Protein AF-0000000067924254 (afdb_homodimer)

Radius of gyration: 25.21 Å; Cα contacts (8 Å, |Δi|>4): 1194; chains: 2; bounding box: 50×71×76 Å

Secondary structure (DSSP, 8-state):
--------HHHHHHHHHHHHHT-HHHHHHHHTS-HHHHHHHHHHHHHHHTS--EEEETTEEEE-HHHHHHHHHHHHHHHHHHHHHHHTSSS-----EEEEE-HHIIIIIIHHHHHHHHHHH----EEEEE-PSS--HHHHT-SEEEEES---TTS-EEEEE--EEEEEE-HHHHHH--SS-GGGS-EEEE--TGGGTTSPPHHHHHHHTT----GGGG-SEEESSHHHHHHHHHTTS-EEEEEHHHHHHHHHTTS-EES-S--EE-SS-EEEE--HHHHT-HHHHHHHHHHHHHHHHHHT-GGGTS-S-GGG-/--------HHHHHHHHHHHHHT-HHHHHHHHTS-HHHHHHHHHHHHHHHTS--EEEETTEEEE-HHHHHHHHHHHHHHHHHHHHHHHHSSS-----EEEEE-HHIIIIIIHHHHHHHHHHH----EEEEE-PSS--HHHHT-SEEEEES---TTS-EEEEE--EEEEEE-HHHHHH---S-GGGS-EEEE--TGGGTTSPPHHHHHHHTT----GGGG-SEEESSHHHHHHHHHTTS-EEEEEHHHHHHHHHTTS-EES-S--EE-SS-EEEE--HHHHT-HHHHHHHHHHHHHHHHHHT-GGGTS-S-GGG-

Structure (mmCIF, N/CA/C/O backbone):
data_AF-0000000067924254-model_v1
#
loop_
_entity.id
_entity.type
_entity.pdbx_description
1 polymer 'LysR substrate-binding protein'
#
loop_
_atom_site.group_PDB
_atom_site.id
_atom_site.type_symbol
_atom_site.label_atom_id
_atom_site.label_alt_id
_atom_site.label_comp_id
_atom_site.label_asym_id
_atom_site.label_entity_id
_atom_site.label_seq_id
_atom_site.pdbx_PDB_ins_code
_atom_site.Cartn_x
_atom_site.Cartn_y
_atom_site.Cartn_z
_atom_site.occupancy
_atom_site.B_iso_or_equiv
_atom_site.auth_seq_id
_atom_site.auth_comp_id
_atom_site.auth_asym_id
_atom_site.auth_atom_id
_atom_site.pdbx_PDB_model_num
ATOM 1 N N . MET A 1 1 ? 20.973 -33.341 26.307 1 21.18 1 MET A N 1
ATOM 2 C CA . MET A 1 1 ? 21.094 -32.494 25.123 1 21.18 1 MET A CA 1
ATOM 3 C C . MET A 1 1 ? 19.916 -32.707 24.179 1 21.18 1 MET A C 1
ATOM 5 O O . MET A 1 1 ? 19.853 -33.718 23.476 1 21.18 1 MET A O 1
ATOM 9 N N . ILE A 1 2 ? 18.631 -32.748 24.605 1 29.13 2 ILE A N 1
ATOM 10 C CA . ILE A 1 2 ? 17.401 -33.215 23.976 1 29.13 2 ILE A CA 1
ATOM 11 C C . ILE A 1 2 ? 17.303 -32.66 22.557 1 29.13 2 ILE A C 1
ATOM 13 O O . ILE A 1 2 ? 17.444 -31.453 22.345 1 29.13 2 ILE A O 1
ATOM 17 N N . MET A 1 3 ? 17.967 -33.313 21.61 1 28.81 3 MET A N 1
ATOM 18 C CA . MET A 1 3 ? 17.898 -33.032 20.179 1 28.81 3 MET A CA 1
ATOM 19 C C . MET A 1 3 ? 16.532 -32.468 19.8 1 28.81 3 MET A C 1
ATOM 21 O O . MET A 1 3 ? 15.505 -33.102 20.045 1 28.81 3 MET A O 1
ATOM 25 N N . ALA A 1 4 ? 16.124 -31.346 20.069 1 39.03 4 ALA A N 1
ATOM 26 C CA . ALA A 1 4 ? 14.883 -30.671 19.699 1 39.03 4 ALA A CA 1
ATOM 27 C C . ALA A 1 4 ? 14.374 -31.162 18.347 1 39.03 4 ALA A C 1
ATOM 29 O O . ALA A 1 4 ? 15.044 -30.994 17.325 1 39.03 4 ALA A O 1
ATOM 30 N N . THR A 1 5 ? 13.932 -32.348 18.226 1 43.82 5 THR A N 1
ATOM 31 C CA . THR A 1 5 ? 13.384 -32.984 17.033 1 43.82 5 THR A CA 1
ATOM 32 C C . THR A 1 5 ? 12.567 -31.987 16.216 1 43.82 5 THR A C 1
ATOM 34 O O . THR A 1 5 ? 11.7 -31.296 16.756 1 43.82 5 THR A O 1
ATOM 37 N N . LEU A 1 6 ? 13.194 -31.5 15.223 1 51.06 6 LEU A N 1
ATOM 38 C CA . LEU A 1 6 ? 12.6 -30.595 14.245 1 51.06 6 LEU A CA 1
ATOM 39 C C . LEU A 1 6 ? 11.245 -31.115 13.778 1 51.06 6 LEU A C 1
ATOM 41 O O . LEU A 1 6 ? 11.071 -32.319 13.581 1 51.06 6 LEU A O 1
ATOM 45 N N . PRO A 1 7 ? 10.211 -30.428 14.031 1 57.39 7 PRO A N 1
ATOM 46 C CA . PRO A 1 7 ? 8.914 -30.864 13.507 1 57.39 7 PRO A CA 1
ATOM 47 C C . PRO A 1 7 ? 9.009 -31.428 12.091 1 57.39 7 PRO A C 1
ATOM 49 O O . PRO A 1 7 ? 9.879 -31.02 11.317 1 57.39 7 PRO A O 1
ATOM 52 N N . SER A 1 8 ? 8.376 -32.609 11.887 1 63.75 8 SER A N 1
ATOM 53 C CA . SER A 1 8 ? 8.353 -33.219 10.561 1 63.75 8 SER A CA 1
ATOM 54 C C . SER A 1 8 ? 7.843 -32.238 9.511 1 63.75 8 SER A C 1
ATOM 56 O O . SER A 1 8 ? 7.018 -31.372 9.81 1 63.75 8 SER A O 1
ATOM 58 N N . LEU A 1 9 ? 8.431 -32.315 8.361 1 65.12 9 LEU A N 1
ATOM 59 C CA . LEU A 1 9 ? 7.989 -31.495 7.239 1 65.12 9 LEU A CA 1
ATOM 60 C C . LEU A 1 9 ? 6.49 -31.656 7.006 1 65.12 9 LEU A C 1
ATOM 62 O O . LEU A 1 9 ? 5.797 -30.683 6.7 1 65.12 9 LEU A O 1
ATOM 66 N N . ARG A 1 10 ? 6.087 -32.91 7.192 1 72.59 10 ARG A N 1
ATOM 67 C CA . ARG A 1 10 ? 4.664 -33.183 7.018 1 72.59 10 ARG A CA 1
ATOM 68 C C . ARG A 1 10 ? 3.836 -32.474 8.085 1 72.59 10 ARG A C 1
ATOM 70 O O . ARG A 1 10 ? 2.74 -31.985 7.804 1 72.59 10 ARG A O 1
ATOM 77 N N . GLY A 1 11 ? 4.429 -32.475 9.256 1 79.49 11 GLY A N 1
ATOM 78 C CA . GLY A 1 11 ? 3.75 -31.75 10.318 1 79.49 11 GLY A CA 1
ATOM 79 C C . GLY A 1 11 ? 3.688 -30.254 10.075 1 79.49 11 GLY A C 1
ATOM 80 O O . GLY A 1 11 ? 2.648 -29.628 10.289 1 79.49 11 GLY A O 1
ATOM 81 N N . LEU A 1 12 ? 4.764 -29.766 9.54 1 77.03 12 LEU A N 1
ATOM 82 C CA . LEU A 1 12 ? 4.821 -28.337 9.253 1 77.03 12 LEU A CA 1
ATOM 83 C C . LEU A 1 12 ? 3.899 -27.979 8.092 1 77.03 12 LEU A C 1
ATOM 85 O O . LEU A 1 12 ? 3.27 -26.918 8.098 1 77.03 12 LEU A O 1
ATOM 89 N N . GLN A 1 13 ? 3.819 -28.86 7.212 1 77.76 13 GLN A N 1
ATOM 90 C CA . GLN A 1 13 ? 2.902 -28.682 6.091 1 77.76 13 GLN A CA 1
ATOM 91 C C . GLN A 1 13 ? 1.45 -28.697 6.56 1 77.76 13 GLN A C 1
ATOM 93 O O . GLN A 1 13 ? 0.631 -27.907 6.087 1 77.76 13 GLN A O 1
ATOM 98 N N . ALA A 1 14 ? 1.161 -29.611 7.466 1 82.11 14 ALA A N 1
ATOM 99 C CA . ALA A 1 14 ? -0.188 -29.708 8.018 1 82.11 14 ALA A CA 1
ATOM 100 C C . ALA A 1 14 ? -0.568 -28.431 8.762 1 82.11 14 ALA A C 1
ATOM 102 O O . ALA A 1 14 ? -1.684 -27.927 8.613 1 82.11 14 ALA A O 1
ATOM 103 N N . PHE A 1 15 ? 0.357 -27.946 9.481 1 85.1 15 PHE A N 1
ATOM 104 C CA . PHE A 1 15 ? 0.128 -26.696 10.197 1 85.1 15 PHE A CA 1
ATOM 105 C C . PHE A 1 15 ? -0.14 -25.555 9.223 1 85.1 15 PHE A C 1
ATOM 107 O O . PHE A 1 15 ? -1.114 -24.816 9.378 1 85.1 15 PHE A O 1
ATOM 114 N N . GLU A 1 16 ? 0.805 -25.491 8.364 1 80.24 16 GLU A N 1
ATOM 115 C CA . GLU A 1 16 ? 0.705 -24.388 7.413 1 80.24 16 GLU A CA 1
ATOM 116 C C . GLU A 1 16 ? -0.619 -24.43 6.656 1 80.24 16 GLU A C 1
ATOM 118 O O . GLU A 1 16 ? -1.281 -23.403 6.495 1 80.24 16 GLU A O 1
ATOM 123 N N . ALA A 1 17 ? -1.075 -25.566 6.169 1 78.98 17 ALA A N 1
ATOM 124 C CA . ALA A 1 17 ? -2.331 -25.75 5.447 1 78.98 17 ALA A CA 1
ATOM 125 C C . ALA A 1 17 ? -3.527 -25.403 6.33 1 78.98 17 ALA A C 1
ATOM 127 O O . ALA A 1 17 ? -4.45 -24.712 5.893 1 78.98 17 ALA A O 1
ATOM 128 N N . ALA A 1 18 ? -3.45 -25.833 7.563 1 82.87 18 ALA A N 1
ATOM 129 C CA . ALA A 1 18 ? -4.554 -25.598 8.49 1 82.87 18 ALA A CA 1
ATOM 130 C C . ALA A 1 18 ? -4.672 -24.117 8.839 1 82.87 18 ALA A C 1
ATOM 132 O O . ALA A 1 18 ? -5.779 -23.584 8.945 1 82.87 18 ALA A O 1
ATOM 133 N N . ALA A 1 19 ? -3.527 -23.567 9.047 1 80.86 19 ALA A N 1
ATOM 134 C CA . ALA A 1 19 ? -3.505 -22.149 9.4 1 80.86 19 ALA A CA 1
ATOM 135 C C . ALA A 1 19 ? -4.018 -21.289 8.248 1 80.86 19 ALA A C 1
ATOM 137 O O . ALA A 1 19 ? -4.783 -20.346 8.462 1 80.86 19 ALA A O 1
ATOM 138 N N . ARG A 1 20 ? -3.573 -21.675 7.115 1 71.7 20 ARG A N 1
ATOM 139 C CA . ARG A 1 20 ? -3.944 -20.934 5.913 1 71.7 20 ARG A CA 1
ATOM 140 C C . ARG A 1 20 ? -5.427 -21.1 5.604 1 71.7 20 ARG A C 1
ATOM 142 O O . ARG A 1 20 ? -6.106 -20.133 5.251 1 71.7 20 ARG A O 1
ATOM 149 N N . THR A 1 21 ? -5.951 -22.33 5.773 1 70.74 21 THR A N 1
ATOM 150 C CA . THR A 1 21 ? -7.331 -22.642 5.419 1 70.74 21 THR A CA 1
ATOM 151 C C . THR A 1 21 ? -8.269 -22.349 6.587 1 70.74 21 THR A C 1
ATOM 153 O O . THR A 1 21 ? -9.485 -22.264 6.407 1 70.74 21 THR A O 1
ATOM 156 N N . GLY A 1 22 ? -7.63 -22.176 7.762 1 74.73 22 GLY A N 1
ATOM 157 C CA . GLY A 1 22 ? -8.395 -21.937 8.976 1 74.73 22 GLY A CA 1
ATOM 158 C C . GLY A 1 22 ? -9.19 -23.147 9.428 1 74.73 22 GLY A C 1
ATOM 159 O O . GLY A 1 22 ? -10.126 -23.02 10.221 1 74.73 22 GLY A O 1
ATOM 160 N N . SER A 1 23 ? -8.867 -24.276 8.755 1 80.72 23 SER A N 1
ATOM 161 C CA . SER A 1 23 ? -9.648 -25.478 9.026 1 80.72 23 SER A CA 1
ATOM 162 C C . SER A 1 23 ? -8.79 -26.734 8.905 1 80.72 23 SER A C 1
ATOM 164 O O . SER A 1 23 ? -8.01 -26.87 7.96 1 80.72 23 SER A O 1
ATOM 166 N N . PHE A 1 24 ? -8.976 -27.691 9.873 1 84.71 24 PHE A N 1
ATOM 167 C CA . PHE A 1 24 ? -8.271 -28.965 9.812 1 84.71 24 PHE A CA 1
ATOM 168 C C . PHE A 1 24 ? -8.836 -29.844 8.703 1 84.71 24 PHE A C 1
ATOM 170 O O . PHE A 1 24 ? -8.09 -30.557 8.028 1 84.71 24 PHE A O 1
ATOM 177 N N . ALA A 1 25 ? -10.136 -29.659 8.451 1 83.47 25 ALA A N 1
ATOM 178 C CA . ALA A 1 25 ? -10.765 -30.437 7.387 1 83.47 25 ALA A CA 1
ATOM 179 C C . ALA A 1 25 ? -10.292 -29.97 6.013 1 83.47 25 ALA A C 1
ATOM 181 O O . ALA A 1 25 ? -9.984 -30.789 5.144 1 83.47 25 ALA A O 1
ATOM 182 N N . ALA A 1 26 ? -10.206 -28.748 5.882 1 79.6 26 ALA A N 1
ATOM 183 C CA . ALA A 1 26 ? -9.75 -28.187 4.613 1 79.6 26 ALA A CA 1
ATOM 184 C C . ALA A 1 26 ? -8.283 -28.523 4.36 1 79.6 26 ALA A C 1
ATOM 186 O O . ALA A 1 26 ? -7.895 -28.826 3.23 1 79.6 26 ALA A O 1
ATOM 187 N N . ALA A 1 27 ? -7.535 -28.467 5.398 1 82.51 27 ALA A N 1
ATOM 188 C CA . ALA A 1 27 ? -6.13 -28.855 5.299 1 82.51 27 ALA A CA 1
ATOM 189 C C . ALA A 1 27 ? -5.994 -30.327 4.919 1 82.51 27 ALA A C 1
ATOM 191 O O . ALA A 1 27 ? -5.133 -30.689 4.113 1 82.51 27 ALA A O 1
ATOM 192 N N . ALA A 1 28 ? -6.807 -31.156 5.448 1 82.25 28 ALA A N 1
ATOM 193 C CA . ALA A 1 28 ? -6.817 -32.588 5.159 1 82.25 28 ALA A CA 1
ATOM 194 C C . ALA A 1 28 ? -7.092 -32.847 3.68 1 82.25 28 ALA A C 1
ATOM 196 O O . ALA A 1 28 ? -6.411 -33.659 3.048 1 82.25 28 ALA A O 1
ATOM 197 N N . GLU A 1 29 ? -7.988 -32.132 3.22 1 76.3 29 GLU A N 1
ATOM 198 C CA . GLU A 1 29 ? -8.328 -32.242 1.805 1 76.3 29 GLU A CA 1
ATOM 199 C C . GLU A 1 29 ? -7.161 -31.812 0.922 1 76.3 29 GLU A C 1
ATOM 201 O O . GLU A 1 29 ? -6.832 -32.489 -0.055 1 76.3 29 GLU A O 1
ATOM 206 N N . GLU A 1 30 ? -6.552 -30.79 1.348 1 73.45 30 GLU A N 1
ATOM 207 C CA . GLU A 1 30 ? -5.434 -30.255 0.577 1 73.45 30 GLU A CA 1
ATOM 208 C C . GLU A 1 30 ? -4.246 -31.212 0.589 1 73.45 30 GLU A C 1
ATOM 210 O O . GLU A 1 30 ? -3.562 -31.374 -0.423 1 73.45 30 GLU A O 1
ATOM 215 N N . LEU A 1 31 ? -4.054 -31.846 1.658 1 74.41 31 LEU A N 1
ATOM 216 C CA . LEU A 1 31 ? -2.875 -32.685 1.842 1 74.41 31 LEU A CA 1
ATOM 217 C C . LEU A 1 31 ? -3.195 -34.146 1.546 1 74.41 31 LEU A C 1
ATOM 219 O O . LEU A 1 31 ? -2.312 -35.005 1.605 1 74.41 31 LEU A O 1
ATOM 223 N N . SER A 1 32 ? -4.507 -34.338 1.15 1 77.32 32 SER A N 1
ATOM 224 C CA . SER A 1 32 ? -4.974 -35.685 0.838 1 77.32 32 SER A CA 1
ATOM 225 C C . SER A 1 32 ? -4.711 -36.643 1.995 1 77.32 32 SER A C 1
ATOM 227 O O . SER A 1 32 ? -4.193 -37.744 1.791 1 77.32 32 SER A O 1
ATOM 229 N N . ILE A 1 33 ? -4.994 -36.199 3.186 1 79.23 33 ILE A N 1
ATOM 230 C CA . ILE A 1 33 ? -4.945 -37.009 4.399 1 79.23 33 ILE A CA 1
ATOM 231 C C . ILE A 1 33 ? -6.208 -36.776 5.226 1 79.23 33 ILE A C 1
ATOM 233 O O . ILE A 1 33 ? -7.071 -35.983 4.843 1 79.23 33 ILE A O 1
ATOM 237 N N . SER A 1 34 ? -6.414 -37.513 6.215 1 83.49 34 SER A N 1
ATOM 238 C CA . SER A 1 34 ? -7.598 -37.365 7.055 1 83.49 34 SER A CA 1
ATOM 239 C C . SER A 1 34 ? -7.455 -36.185 8.01 1 83.49 34 SER A C 1
ATOM 241 O O . SER A 1 34 ? -6.339 -35.791 8.355 1 83.49 34 SER A O 1
ATOM 243 N N . ALA A 1 35 ? -8.543 -35.7 8.372 1 88.1 35 ALA A N 1
ATOM 244 C CA . ALA A 1 35 ? -8.553 -34.62 9.355 1 88.1 35 ALA A CA 1
ATOM 245 C C . ALA A 1 35 ? -7.905 -35.065 10.663 1 88.1 35 ALA A C 1
ATOM 247 O O . ALA A 1 35 ? -7.259 -34.266 11.346 1 88.1 35 ALA A O 1
ATOM 248 N N . ALA A 1 36 ? -8.098 -36.291 10.957 1 88.24 36 ALA A N 1
ATOM 249 C CA . ALA A 1 36 ? -7.478 -36.856 12.153 1 88.24 36 ALA A CA 1
ATOM 250 C C . ALA A 1 36 ? -5.957 -36.852 12.037 1 88.24 36 ALA A C 1
ATOM 252 O O . ALA A 1 36 ? -5.255 -36.557 13.007 1 88.24 36 ALA A O 1
ATOM 253 N N . ALA A 1 37 ? -5.517 -37.147 10.88 1 83.76 37 ALA A N 1
ATOM 254 C CA . ALA A 1 37 ? -4.079 -37.135 10.623 1 83.76 37 ALA A CA 1
ATOM 255 C C . ALA A 1 37 ? -3.515 -35.721 10.724 1 83.76 37 ALA A C 1
ATOM 257 O O . ALA A 1 37 ? -2.44 -35.513 11.291 1 83.76 37 ALA A O 1
ATOM 258 N N . VAL A 1 38 ? -4.267 -34.778 10.147 1 88.88 38 VAL A N 1
ATOM 259 C CA . VAL A 1 38 ? -3.852 -33.383 10.243 1 88.88 38 VAL A CA 1
ATOM 260 C C . VAL A 1 38 ? -3.751 -32.973 11.711 1 88.88 38 VAL A C 1
ATOM 262 O O . VAL A 1 38 ? -2.764 -32.361 12.124 1 88.88 38 VAL A O 1
ATOM 265 N N . SER A 1 39 ? -4.778 -33.317 12.497 1 89.53 39 SER A N 1
ATOM 266 C CA . SER A 1 39 ? -4.812 -32.977 13.916 1 89.53 39 SER A CA 1
ATOM 267 C C . SER A 1 39 ? -3.633 -33.594 14.661 1 89.53 39 SER A C 1
ATOM 269 O O . SER A 1 39 ? -2.983 -32.925 15.467 1 89.53 39 SER A O 1
ATOM 271 N N . GLN A 1 40 ? -3.364 -34.782 14.317 1 87.34 40 GLN A N 1
ATOM 272 C CA . 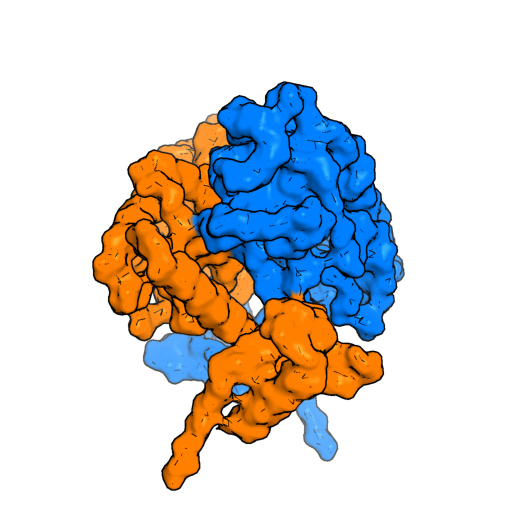GLN A 1 40 ? -2.263 -35.491 14.961 1 87.34 40 GLN A CA 1
ATOM 273 C C . GLN A 1 40 ? -0.919 -34.869 14.595 1 87.34 40 GLN A C 1
ATOM 275 O O . GLN A 1 40 ? -0.047 -34.711 15.452 1 87.34 40 GLN A O 1
ATOM 280 N N . LEU A 1 41 ? -0.778 -34.604 13.31 1 84.35 41 LEU A N 1
ATOM 281 C CA . LEU A 1 41 ? 0.453 -33.983 12.834 1 84.35 41 LEU A CA 1
ATOM 282 C C . LEU A 1 41 ? 0.696 -32.65 13.533 1 84.35 41 LEU A C 1
ATOM 284 O O . LEU A 1 41 ? 1.815 -32.365 13.966 1 84.35 41 LEU A O 1
ATOM 288 N N . ILE A 1 42 ? -0.341 -31.875 13.66 1 87.49 42 ILE A N 1
ATOM 289 C CA . ILE A 1 42 ? -0.236 -30.558 14.28 1 87.49 42 ILE A CA 1
ATOM 290 C C . ILE A 1 42 ? 0.083 -30.712 15.766 1 87.49 42 ILE A C 1
ATOM 292 O O . ILE A 1 42 ? 0.916 -29.982 16.307 1 87.49 42 ILE A O 1
ATOM 296 N N . ARG A 1 43 ? -0.571 -31.651 16.359 1 87.62 43 ARG A N 1
ATOM 297 C CA . ARG A 1 43 ? -0.286 -31.931 17.763 1 87.62 43 ARG A CA 1
ATOM 298 C C . ARG A 1 43 ? 1.18 -32.302 17.96 1 87.62 43 ARG A C 1
ATOM 300 O O . ARG A 1 43 ? 1.814 -31.86 18.92 1 87.62 43 ARG A O 1
ATOM 307 N N . THR A 1 44 ? 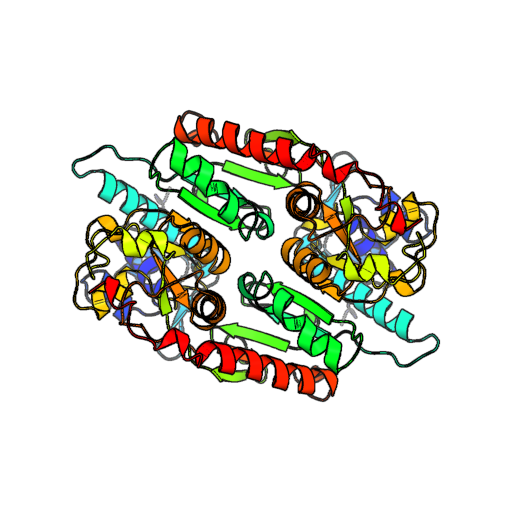1.62 -33.145 17.059 1 81.99 44 THR A N 1
ATOM 308 C CA . THR A 1 44 ? 3.019 -33.553 17.127 1 81.99 44 THR A CA 1
ATOM 309 C C . THR A 1 44 ? 3.941 -32.345 16.993 1 81.99 44 THR A C 1
ATOM 311 O O . THR A 1 44 ? 4.916 -32.216 17.737 1 81.99 44 THR A O 1
ATOM 314 N N . VAL A 1 45 ? 3.647 -31.477 16.045 1 82.37 45 VAL A N 1
ATOM 315 C CA . VAL A 1 45 ? 4.434 -30.265 15.841 1 82.37 45 VAL A CA 1
ATOM 316 C C . VAL A 1 45 ? 4.403 -29.41 17.105 1 82.37 45 VAL A C 1
ATOM 318 O O . VAL A 1 45 ? 5.437 -28.899 17.542 1 82.37 45 VAL A O 1
ATOM 321 N N . GLU A 1 46 ? 3.184 -29.264 17.673 1 86.55 46 GLU A N 1
ATOM 322 C CA . GLU A 1 46 ? 3.016 -28.461 18.881 1 86.55 46 GLU A CA 1
ATOM 323 C C . GLU A 1 46 ? 3.801 -29.051 20.049 1 86.55 46 GLU A C 1
ATOM 325 O O . GLU A 1 46 ? 4.435 -28.319 20.811 1 86.55 46 GLU A O 1
ATOM 330 N N . GLU A 1 47 ? 3.782 -30.36 20.138 1 81.51 47 GLU A N 1
ATOM 331 C CA . GLU A 1 47 ? 4.523 -31.054 21.188 1 81.51 47 GLU A CA 1
ATOM 332 C C . GLU A 1 47 ? 6.028 -30.881 21.008 1 81.51 47 GLU A C 1
ATOM 334 O O . GLU A 1 47 ? 6.746 -30.607 21.972 1 81.51 47 GLU A O 1
ATOM 339 N N . GLN A 1 48 ? 6.422 -31.029 19.784 1 75.43 48 GLN A N 1
ATOM 340 C CA . GLN A 1 48 ? 7.844 -30.907 19.482 1 75.43 48 GLN A CA 1
ATOM 341 C C . GLN A 1 48 ? 8.342 -29.488 19.742 1 75.43 48 GLN A C 1
ATOM 343 O O . GLN A 1 48 ? 9.483 -29.293 20.165 1 75.43 48 GLN A O 1
ATOM 348 N N . MET A 1 49 ? 7.446 -28.575 19.497 1 74.8 49 MET A N 1
ATOM 349 C CA . MET A 1 49 ? 7.822 -27.171 19.641 1 74.8 49 MET A CA 1
ATOM 350 C C . MET A 1 49 ? 7.536 -26.673 21.054 1 74.8 49 MET A C 1
ATOM 352 O O . MET A 1 49 ? 8.004 -25.603 21.446 1 74.8 49 MET A O 1
ATOM 356 N N . GLY A 1 50 ? 6.793 -27.438 21.758 1 77.1 50 GLY A N 1
ATOM 357 C CA . GLY A 1 50 ? 6.43 -27.071 23.118 1 77.1 50 GLY A CA 1
ATOM 358 C C . GLY A 1 50 ? 5.456 -25.909 23.182 1 77.1 50 GLY A C 1
ATOM 359 O O . GLY A 1 50 ? 5.432 -25.166 24.165 1 77.1 50 GLY A O 1
ATOM 360 N N . ARG A 1 51 ? 4.845 -25.609 22.073 1 81.36 51 ARG A N 1
ATOM 361 C CA . ARG A 1 51 ? 3.901 -24.498 22.007 1 81.36 51 ARG A CA 1
ATOM 362 C C . ARG A 1 51 ? 2.654 -24.885 21.219 1 81.36 51 ARG A C 1
ATOM 364 O 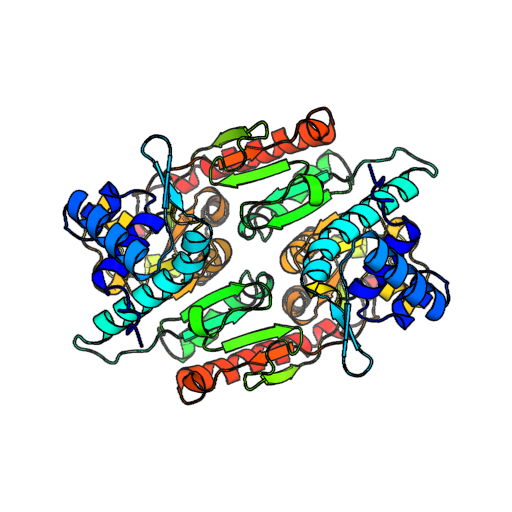O . ARG A 1 51 ? 2.738 -25.628 20.239 1 81.36 51 ARG A O 1
ATOM 371 N N . LYS A 1 52 ? 1.587 -24.393 21.706 1 86.95 52 LYS A N 1
ATOM 372 C CA . LYS A 1 52 ? 0.361 -24.521 20.922 1 86.95 52 LYS A CA 1
ATOM 373 C C . LYS A 1 52 ? 0.339 -23.521 19.77 1 86.95 52 LYS A C 1
ATOM 375 O O . LYS A 1 52 ? 0.753 -22.371 19.93 1 86.95 52 LYS A O 1
ATOM 380 N N . LEU A 1 53 ? -0.038 -24.069 18.683 1 85.94 53 LEU A N 1
ATOM 381 C CA . LEU A 1 53 ? -0.07 -23.22 17.498 1 85.94 53 LEU A CA 1
ATOM 382 C C . LEU A 1 53 ? -1.499 -22.803 17.166 1 85.94 53 LEU A C 1
ATOM 384 O O . LEU A 1 53 ? -1.713 -21.836 16.431 1 85.94 53 LEU A O 1
ATOM 388 N N . PHE A 1 54 ? -2.473 -23.565 17.697 1 87.54 54 PHE A N 1
ATOM 389 C CA . PHE A 1 54 ? -3.884 -23.271 17.471 1 87.54 54 PHE A CA 1
ATOM 390 C C . PHE A 1 54 ? -4.646 -23.23 18.79 1 87.54 54 PHE A C 1
ATOM 392 O O . PHE A 1 54 ? -4.295 -23.935 19.738 1 87.54 54 PHE A O 1
ATOM 399 N N . HIS A 1 55 ? -5.565 -22.251 18.796 1 81.18 55 HIS A N 1
ATOM 400 C CA . HIS A 1 55 ? -6.652 -22.325 19.767 1 81.18 55 HIS A CA 1
ATOM 401 C C . HIS A 1 55 ? -7.889 -22.979 19.16 1 81.18 55 HIS A C 1
ATOM 403 O O . HIS A 1 55 ? -8.212 -22.744 17.994 1 81.18 55 HIS A O 1
ATOM 409 N N . ARG A 1 56 ? -8.309 -24.028 19.794 1 70.09 56 ARG A N 1
ATOM 410 C CA . ARG A 1 56 ? -9.566 -24.627 19.359 1 70.09 56 ARG A CA 1
ATOM 411 C C . ARG A 1 56 ? -10.756 -23.956 20.039 1 70.09 56 ARG A C 1
ATOM 413 O O . ARG A 1 56 ? -10.925 -24.065 21.255 1 70.09 56 ARG A O 1
ATOM 420 N N . ILE A 1 57 ? -11.286 -23.015 19.431 1 62.01 57 ILE A N 1
ATOM 421 C CA . ILE A 1 57 ? -12.464 -22.35 19.977 1 62.01 57 ILE A CA 1
ATOM 422 C C . ILE A 1 57 ? -13.693 -22.715 19.147 1 62.01 57 ILE A C 1
ATOM 424 O O . ILE A 1 57 ? -13.77 -22.386 17.961 1 62.01 57 ILE A O 1
ATOM 428 N N . ASN A 1 58 ? -14.83 -23.12 19.687 1 57.19 58 ASN A N 1
ATOM 429 C CA . ASN A 1 58 ? -16.132 -23.446 19.115 1 57.19 58 ASN A CA 1
ATOM 430 C C . ASN A 1 58 ? -15.994 -24.094 17.741 1 57.19 58 ASN A C 1
ATOM 432 O O . ASN A 1 58 ? -16.614 -23.647 16.774 1 57.19 58 ASN A O 1
ATOM 436 N N . ARG A 1 59 ? -15.123 -24.976 17.426 1 60.11 59 ARG A N 1
ATOM 437 C CA . ARG A 1 59 ? -14.97 -25.801 16.232 1 60.11 59 ARG A CA 1
ATOM 438 C C . ARG A 1 59 ? -14.113 -25.097 15.186 1 60.11 59 ARG A C 1
ATOM 440 O O . ARG A 1 59 ? -14.051 -25.529 14.033 1 60.11 59 ARG A O 1
ATOM 447 N N . ARG A 1 60 ? -13.66 -23.916 15.569 1 64.19 60 ARG A N 1
ATOM 448 C CA . ARG A 1 60 ? -12.765 -23.224 14.647 1 64.19 60 ARG A CA 1
ATOM 449 C C . ARG A 1 60 ? -11.324 -23.273 15.142 1 64.19 60 ARG A C 1
ATOM 451 O O . ARG A 1 60 ? -11.078 -23.413 16.342 1 64.19 60 ARG A O 1
ATOM 458 N N . VAL A 1 61 ? -10.377 -23.311 14.19 1 73.11 61 VAL A N 1
ATOM 459 C CA . VAL A 1 61 ? -8.946 -23.32 14.474 1 73.11 61 VAL A CA 1
ATOM 460 C C . VAL A 1 61 ? -8.375 -21.915 14.299 1 73.11 61 VAL A C 1
ATOM 462 O O . VAL A 1 61 ? -8.46 -21.334 13.215 1 73.11 61 VAL A O 1
ATOM 465 N N . VAL A 1 62 ? -8.109 -21.359 15.509 1 78.21 62 VAL A N 1
ATOM 466 C CA . VAL A 1 62 ? -7.544 -20.014 15.504 1 78.21 62 VAL A CA 1
ATOM 467 C C . VAL A 1 62 ? -6.071 -20.069 15.903 1 78.21 62 VAL A C 1
ATOM 469 O O . VAL A 1 62 ? -5.696 -20.812 16.813 1 78.21 62 VAL A O 1
ATOM 472 N N . LEU A 1 63 ? -5.323 -19.318 15.17 1 78.42 63 LEU A N 1
ATOM 473 C CA . LEU A 1 63 ? -3.886 -19.331 15.418 1 78.42 63 LEU A CA 1
ATOM 474 C C . LEU A 1 63 ? -3.56 -18.688 16.762 1 78.42 63 LEU A C 1
ATOM 476 O O . LEU A 1 63 ? -4.183 -17.695 17.147 1 78.42 63 LEU A O 1
ATOM 480 N N . THR A 1 64 ? -2.615 -19.352 17.494 1 77.06 64 THR A N 1
ATOM 481 C CA . THR A 1 64 ? -1.988 -18.709 18.643 1 77.06 64 THR A CA 1
ATOM 482 C C . THR A 1 64 ? -0.984 -17.653 18.19 1 77.06 64 THR A C 1
ATOM 484 O O . THR A 1 64 ? -0.75 -17.485 16.991 1 77.06 64 THR A O 1
ATOM 487 N N . GLU A 1 65 ? -0.44 -16.976 19.121 1 65.39 65 GLU A N 1
ATOM 488 C CA . GLU A 1 65 ? 0.619 -16.019 18.816 1 65.39 65 GLU A CA 1
ATOM 489 C C . GLU A 1 65 ? 1.787 -16.695 18.104 1 65.39 65 GLU A C 1
ATOM 491 O O . GLU A 1 65 ? 2.316 -16.164 17.126 1 65.39 65 GLU A O 1
ATOM 496 N N . ALA A 1 66 ? 2.052 -17.818 18.641 1 70.08 66 ALA A N 1
ATOM 497 C CA . ALA A 1 66 ? 3.125 -18.598 18.03 1 70.08 66 ALA A CA 1
ATOM 498 C C . ALA A 1 66 ? 2.756 -19.021 16.611 1 70.08 66 ALA A C 1
ATOM 500 O O . ALA A 1 66 ? 3.603 -19.013 15.715 1 70.08 66 ALA A O 1
ATOM 501 N N . GLY A 1 67 ? 1.495 -19.382 16.432 1 75.8 67 GLY A N 1
ATOM 502 C CA . GLY A 1 67 ? 1.022 -19.743 15.106 1 75.8 67 GLY A CA 1
ATOM 503 C C . GLY A 1 67 ? 1.071 -18.591 14.12 1 75.8 67 GLY A C 1
ATOM 504 O O . GLY A 1 67 ? 1.489 -18.765 12.974 1 75.8 67 GLY A O 1
ATOM 505 N N . VAL A 1 68 ? 0.761 -17.477 14.606 1 66.76 68 VAL A N 1
ATOM 506 C CA . VAL A 1 68 ? 0.747 -16.273 13.781 1 66.76 68 VAL A CA 1
ATOM 507 C C . VAL A 1 68 ? 2.17 -15.928 13.346 1 66.76 68 VAL A C 1
ATOM 509 O O . VAL A 1 68 ? 2.394 -15.509 12.208 1 66.76 68 VAL A O 1
ATOM 512 N N . GLU A 1 69 ? 3.063 -16.212 14.165 1 62.83 69 GLU A N 1
ATOM 513 C CA . GLU A 1 69 ? 4.464 -15.923 13.876 1 62.83 69 GLU A CA 1
ATOM 514 C C . GLU A 1 69 ? 5.046 -16.94 12.898 1 62.83 69 GLU A C 1
ATOM 516 O O . GLU A 1 69 ? 5.848 -16.587 12.031 1 62.83 69 GLU A O 1
ATOM 521 N N . MET A 1 70 ? 4.595 -18.121 13.046 1 68.59 70 MET A N 1
ATOM 522 C CA . MET A 1 70 ? 5.186 -19.23 12.302 1 68.59 70 MET A CA 1
ATOM 523 C C . MET A 1 70 ? 4.614 -19.303 10.89 1 68.59 70 MET A C 1
ATOM 525 O O . MET A 1 70 ? 5.318 -19.673 9.949 1 68.59 70 MET A O 1
ATOM 529 N N . LEU A 1 71 ? 3.376 -18.922 10.809 1 73.59 71 LEU A N 1
ATOM 530 C CA . LEU A 1 71 ? 2.649 -19.206 9.576 1 73.59 71 LEU A CA 1
ATOM 531 C C . LEU A 1 71 ? 3.293 -18.497 8.389 1 73.59 71 LEU A C 1
ATOM 533 O O . LEU A 1 71 ? 3.6 -19.129 7.376 1 73.59 71 LEU A O 1
ATOM 537 N N . PRO A 1 72 ? 3.609 -17.301 8.506 1 59.07 72 PRO A N 1
ATOM 538 C CA . PRO A 1 72 ? 4.186 -16.651 7.327 1 59.07 72 PRO A CA 1
ATOM 539 C C . PRO A 1 72 ? 5.53 -17.252 6.921 1 59.07 72 PRO A C 1
ATOM 541 O O . PRO A 1 72 ? 5.805 -17.411 5.729 1 59.07 72 PRO A O 1
ATOM 544 N N . ARG A 1 73 ? 6.218 -17.636 7.847 1 59.2 73 ARG A N 1
ATOM 545 C CA . ARG A 1 73 ? 7.536 -18.206 7.587 1 59.2 73 ARG A CA 1
ATOM 546 C C . ARG A 1 73 ? 7.419 -19.587 6.952 1 59.2 73 ARG A C 1
ATOM 548 O O . ARG A 1 73 ? 8.147 -19.907 6.009 1 59.2 73 ARG A O 1
ATOM 555 N N . LEU A 1 74 ? 6.538 -20.311 7.463 1 65.74 74 LEU A N 1
ATOM 556 C CA . LEU A 1 74 ? 6.351 -21.659 6.937 1 65.74 74 LEU A CA 1
ATOM 557 C C . LEU A 1 74 ? 5.744 -21.618 5.539 1 65.74 74 LEU A C 1
ATOM 559 O O . LEU A 1 74 ? 6.134 -22.396 4.665 1 65.74 74 LEU A O 1
ATOM 563 N N . SER A 1 75 ? 4.832 -20.722 5.437 1 65.36 75 SER A N 1
ATOM 564 C CA . SER A 1 75 ? 4.199 -20.589 4.129 1 65.36 75 SER A CA 1
ATOM 565 C C . SER A 1 75 ? 5.217 -20.214 3.057 1 65.36 75 SER A C 1
ATOM 567 O O . SER A 1 75 ? 5.198 -20.766 1.955 1 65.36 75 SER A O 1
ATOM 569 N N . MET A 1 76 ? 6.054 -19.443 3.457 1 55.04 76 MET A N 1
ATOM 570 C CA . MET A 1 76 ? 7.121 -19.052 2.54 1 55.04 76 MET A CA 1
ATOM 571 C C . MET A 1 76 ? 8.042 -20.23 2.243 1 55.04 76 MET A C 1
ATOM 573 O O . MET A 1 76 ? 8.426 -20.449 1.093 1 55.04 76 MET A O 1
ATOM 577 N N . ALA A 1 77 ? 8.373 -20.914 3.26 1 57.84 77 ALA A N 1
ATOM 578 C CA . ALA A 1 77 ? 9.245 -22.075 3.105 1 57.84 77 ALA A CA 1
ATOM 579 C C . ALA A 1 77 ? 8.605 -23.125 2.201 1 57.84 77 ALA A C 1
ATOM 581 O O . ALA A 1 77 ? 9.262 -23.669 1.31 1 57.84 77 ALA A O 1
ATOM 582 N N . PHE A 1 78 ? 7.365 -23.346 2.373 1 62.58 78 PHE A N 1
ATOM 583 C CA . PHE A 1 78 ? 6.706 -24.37 1.572 1 62.58 78 PHE A CA 1
ATOM 584 C C . PHE A 1 78 ? 6.52 -23.898 0.135 1 62.58 78 PHE A C 1
ATOM 586 O O . PHE A 1 78 ? 6.611 -24.693 -0.803 1 62.58 78 PHE A O 1
ATOM 593 N N . ARG A 1 79 ? 6.301 -22.636 0.142 1 56.65 79 ARG A N 1
ATOM 594 C CA . ARG A 1 79 ? 6.253 -22.081 -1.207 1 56.65 79 ARG A CA 1
ATOM 595 C C . ARG A 1 79 ? 7.591 -22.255 -1.918 1 56.65 79 ARG A C 1
ATOM 597 O O . ARG A 1 79 ? 7.631 -22.588 -3.104 1 56.65 79 ARG A O 1
ATOM 604 N N . GLU A 1 80 ? 8.563 -22.047 -1.144 1 51.33 80 GLU A N 1
ATOM 605 C CA . GLU A 1 80 ? 9.904 -22.22 -1.695 1 51.33 80 GLU A CA 1
ATOM 606 C C . GLU A 1 80 ? 10.176 -23.682 -2.035 1 51.33 80 GLU A C 1
ATOM 608 O O . GLU A 1 80 ? 10.737 -23.985 -3.09 1 51.33 80 GLU A O 1
ATOM 613 N N . ILE A 1 81 ? 9.819 -24.47 -1.123 1 51.99 81 ILE A N 1
ATOM 614 C CA . ILE A 1 81 ? 10.003 -25.9 -1.344 1 51.99 81 ILE A CA 1
ATOM 615 C C . ILE A 1 81 ? 9.214 -26.337 -2.576 1 51.99 81 ILE A C 1
ATOM 617 O O . ILE A 1 81 ? 9.72 -27.091 -3.41 1 51.99 81 ILE A O 1
ATOM 621 N N . SER A 1 82 ? 8.06 -25.883 -2.509 1 50.6 82 SER A N 1
ATOM 622 C CA . SER A 1 82 ? 7.229 -26.219 -3.661 1 50.6 82 SER A CA 1
ATOM 623 C C . SER A 1 82 ? 7.833 -25.682 -4.954 1 50.6 82 SER A C 1
ATOM 625 O O . SER A 1 82 ? 7.784 -26.347 -5.991 1 50.6 82 SER A O 1
ATOM 627 N N . SER A 1 83 ? 8.315 -24.511 -4.709 1 47.24 83 SER A N 1
ATOM 628 C CA . SER A 1 83 ? 8.952 -23.909 -5.875 1 47.24 83 SER A CA 1
ATOM 629 C C . SER A 1 83 ? 10.162 -24.722 -6.325 1 47.24 83 SER A C 1
ATOM 631 O O . SER A 1 83 ? 10.381 -24.905 -7.524 1 47.24 83 SER A O 1
ATOM 633 N N . VAL A 1 84 ? 10.884 -25.171 -5.328 1 44.93 84 VAL A N 1
ATOM 634 C CA . VAL A 1 84 ? 12.062 -25.982 -5.616 1 44.93 84 VAL A CA 1
ATOM 635 C C . VAL A 1 84 ? 11.633 -27.33 -6.191 1 44.93 84 VAL A C 1
ATOM 637 O O . VAL A 1 84 ? 12.245 -27.831 -7.138 1 44.93 84 VAL A O 1
ATOM 640 N N . ALA A 1 85 ? 10.753 -27.972 -5.497 1 46.07 85 ALA A N 1
ATOM 641 C CA . ALA A 1 85 ? 10.288 -29.279 -5.954 1 46.07 85 ALA A CA 1
ATOM 642 C C . ALA A 1 85 ? 9.742 -29.199 -7.377 1 46.07 85 ALA A C 1
ATOM 644 O O . ALA A 1 85 ? 9.896 -30.139 -8.161 1 46.07 85 ALA A O 1
ATOM 645 N N . ARG A 1 86 ? 9.064 -28.17 -7.541 1 41.52 86 ARG A N 1
ATOM 646 C CA . ARG A 1 86 ? 8.595 -27.927 -8.901 1 41.52 86 ARG A CA 1
ATOM 647 C C . ARG A 1 86 ? 9.767 -27.763 -9.863 1 41.52 86 ARG A C 1
ATOM 649 O O . ARG A 1 86 ? 9.678 -28.148 -11.03 1 41.52 86 ARG A O 1
ATOM 656 N N . ASP A 1 87 ? 10.714 -27.092 -9.308 1 39.21 87 ASP A N 1
ATOM 657 C CA . ASP A 1 87 ? 11.911 -26.881 -10.116 1 39.21 87 ASP A CA 1
ATOM 658 C C . ASP A 1 87 ? 12.624 -28.202 -10.397 1 39.21 87 ASP A C 1
ATOM 660 O O . ASP A 1 87 ? 13.319 -28.336 -11.406 1 39.21 87 ASP A O 1
ATOM 664 N N . VAL A 1 88 ? 12.577 -29.14 -9.576 1 39.28 88 VAL A N 1
ATOM 665 C CA . VAL A 1 88 ? 13.388 -30.326 -9.828 1 39.28 88 VAL A CA 1
ATOM 666 C C . VAL A 1 88 ? 12.79 -31.126 -10.984 1 39.28 88 VAL A C 1
ATOM 668 O O . VAL A 1 88 ? 13.381 -32.108 -11.439 1 39.28 88 VAL A O 1
ATOM 671 N N . GLY A 1 89 ? 11.569 -31.134 -11.377 1 37.8 89 GLY A N 1
ATOM 672 C CA . GLY A 1 89 ? 11.412 -31.881 -12.615 1 37.8 89 GLY A CA 1
ATOM 673 C C . GLY A 1 89 ? 12.242 -31.326 -13.757 1 37.8 89 GLY A C 1
ATOM 674 O O . GLY A 1 89 ? 12.965 -30.342 -13.585 1 37.8 89 GLY A O 1
ATOM 675 N N . GLY A 1 90 ? 11.823 -31.46 -15.258 1 35.68 90 GLY A N 1
ATOM 676 C CA . GLY A 1 90 ? 12.718 -31.241 -16.383 1 35.68 90 GLY A CA 1
ATOM 677 C C . GLY A 1 90 ? 13.492 -29.94 -16.285 1 35.68 90 GLY A C 1
ATOM 678 O O . GLY A 1 90 ? 14.614 -29.917 -15.775 1 35.68 90 GLY A O 1
ATOM 679 N N . ASP A 1 91 ? 12.973 -28.752 -17.07 1 39.31 91 ASP A N 1
ATOM 680 C CA . ASP A 1 91 ? 13.736 -27.587 -17.507 1 39.31 91 ASP A CA 1
ATOM 681 C C . ASP A 1 91 ? 14.266 -26.798 -16.312 1 39.31 91 ASP A C 1
ATOM 683 O O . ASP A 1 91 ? 13.745 -26.919 -15.201 1 39.31 91 ASP A O 1
ATOM 687 N N . ALA A 1 92 ? 15.368 -25.763 -16.551 1 40.55 92 ALA A N 1
ATOM 688 C CA . ALA A 1 92 ? 16.219 -24.842 -15.801 1 40.55 92 ALA A CA 1
ATOM 689 C C . ALA A 1 92 ? 15.432 -24.148 -14.693 1 40.55 92 ALA A C 1
ATOM 691 O O . ALA A 1 92 ? 14.4 -23.526 -14.953 1 40.55 92 ALA A O 1
ATOM 692 N N . PHE A 1 93 ? 15.415 -24.52 -13.487 1 43.38 93 PHE A N 1
ATOM 693 C CA . PHE A 1 93 ? 15.035 -23.901 -12.223 1 43.38 93 PHE A CA 1
ATOM 694 C C . PHE A 1 93 ? 15.233 -22.391 -12.279 1 43.38 93 PHE A C 1
ATOM 696 O O . PHE A 1 93 ? 16.366 -21.911 -12.353 1 43.38 93 PHE A O 1
ATOM 703 N N . ARG A 1 94 ? 14.522 -21.747 -12.968 1 52.12 94 ARG A N 1
ATOM 704 C CA . ARG A 1 94 ? 14.782 -20.319 -12.814 1 52.12 94 ARG A CA 1
ATOM 705 C C . ARG A 1 94 ? 14.336 -19.825 -11.442 1 52.12 94 ARG A C 1
ATOM 707 O O . ARG A 1 94 ? 13.148 -19.878 -11.114 1 52.12 94 ARG A O 1
ATOM 714 N N . PRO A 1 95 ? 15.287 -19.803 -10.445 1 60.4 95 PRO A N 1
ATOM 715 C CA . PRO A 1 95 ? 14.953 -19.353 -9.092 1 60.4 95 PRO A CA 1
ATOM 716 C C . PRO A 1 95 ? 14.17 -18.042 -9.083 1 60.4 95 PRO A C 1
ATOM 718 O O . PRO A 1 95 ? 14.368 -17.194 -9.957 1 60.4 95 PRO A O 1
ATOM 721 N N . ARG A 1 96 ? 13.045 -18.012 -8.301 1 78.1 96 ARG A N 1
ATOM 722 C CA . ARG A 1 96 ? 12.196 -16.853 -8.047 1 78.1 96 ARG A CA 1
ATOM 723 C C . ARG A 1 96 ? 13 -15.707 -7.442 1 78.1 96 ARG A C 1
ATOM 725 O O . ARG A 1 96 ? 13.831 -15.925 -6.557 1 78.1 96 ARG A O 1
ATOM 732 N N . LEU A 1 97 ? 12.99 -14.606 -8.087 1 88.15 97 LEU A N 1
ATOM 733 C CA . LEU A 1 97 ? 13.58 -13.386 -7.546 1 88.15 97 LEU A CA 1
ATOM 734 C C . LEU A 1 97 ? 12.604 -12.677 -6.613 1 88.15 97 LEU A C 1
ATOM 736 O O . LEU A 1 97 ? 11.524 -12.259 -7.039 1 88.15 97 LEU A O 1
ATOM 740 N N . VAL A 1 98 ? 12.936 -12.592 -5.311 1 90.6 98 VAL A N 1
ATOM 741 C CA . VAL A 1 98 ? 12.073 -11.923 -4.344 1 90.6 98 VAL A CA 1
ATOM 742 C C . VAL A 1 98 ? 12.567 -10.497 -4.109 1 90.6 98 VAL A C 1
ATOM 744 O O . VAL A 1 98 ? 13.646 -10.292 -3.549 1 90.6 98 VAL A O 1
ATOM 747 N N . VAL A 1 99 ? 11.74 -9.572 -4.54 1 95.21 99 VAL A N 1
ATOM 748 C CA . VAL A 1 99 ? 12.055 -8.151 -4.434 1 95.21 99 VAL A CA 1
ATOM 749 C C . VAL A 1 99 ? 11.148 -7.497 -3.394 1 95.21 99 VAL A C 1
ATOM 751 O O . VAL A 1 99 ? 9.922 -7.542 -3.514 1 95.21 99 VAL A O 1
ATOM 754 N N . SER A 1 100 ? 11.746 -6.928 -2.378 1 95.88 100 SER A N 1
ATOM 755 C CA . SER A 1 100 ? 10.989 -6.225 -1.349 1 95.88 100 SER A CA 1
ATOM 756 C C . SER A 1 100 ? 11.287 -4.729 -1.367 1 95.88 100 SER A C 1
ATOM 758 O O . SER A 1 100 ? 12.449 -4.324 -1.43 1 95.88 100 SER A O 1
ATOM 760 N N . VAL A 1 101 ? 10.226 -3.954 -1.419 1 96.22 101 VAL A N 1
ATOM 761 C CA . VAL A 1 101 ? 10.308 -2.497 -1.426 1 96.22 101 VAL A CA 1
ATOM 762 C C . VAL A 1 101 ? 9.232 -1.914 -0.512 1 96.22 101 VAL A C 1
ATOM 764 O O . VAL A 1 101 ? 8.328 -2.628 -0.073 1 96.22 101 VAL A O 1
ATOM 767 N N . PRO A 1 102 ? 9.347 -0.571 -0.219 1 93.38 102 PRO A N 1
ATOM 768 C CA . PRO A 1 102 ? 8.232 0.048 0.502 1 93.38 102 PRO A CA 1
ATOM 769 C C . PRO A 1 102 ? 6.9 -0.103 -0.229 1 93.38 102 PRO A C 1
ATOM 771 O O . PRO A 1 102 ? 6.866 -0.118 -1.462 1 93.38 102 PRO A O 1
ATOM 774 N N . PRO A 1 103 ? 5.85 -0.17 0.513 1 92.82 103 PRO A N 1
ATOM 775 C CA . PRO A 1 103 ? 4.544 -0.412 -0.104 1 92.82 103 PRO A CA 1
ATOM 776 C C . PRO A 1 103 ? 4.213 0.597 -1.201 1 92.82 103 PRO A C 1
ATOM 778 O O . PRO A 1 103 ? 3.726 0.217 -2.269 1 92.82 103 PRO A O 1
ATOM 781 N N . SER A 1 104 ? 4.485 1.823 -0.986 1 93.11 104 SER A N 1
ATOM 782 C CA . SER A 1 104 ? 4.189 2.844 -1.986 1 93.11 104 SER A CA 1
ATOM 783 C C . SER A 1 104 ? 4.967 2.599 -3.274 1 93.11 104 SER A C 1
ATOM 785 O O . SER A 1 104 ? 4.496 2.933 -4.363 1 93.11 104 SER A O 1
ATOM 787 N N . MET A 1 105 ? 6.103 2.016 -3.154 1 94.78 105 MET A N 1
ATOM 788 C CA . MET A 1 105 ? 6.903 1.713 -4.337 1 94.78 105 MET A CA 1
ATOM 789 C C . MET A 1 105 ? 6.363 0.483 -5.059 1 94.78 105 MET A C 1
ATOM 791 O O . MET A 1 105 ? 6.336 0.443 -6.29 1 94.78 105 MET A O 1
ATOM 795 N N . ALA A 1 106 ? 6.017 -0.475 -4.266 1 95.7 106 ALA A N 1
ATOM 796 C CA . ALA A 1 106 ? 5.515 -1.712 -4.858 1 95.7 106 ALA A CA 1
ATOM 797 C C . ALA A 1 106 ? 4.248 -1.457 -5.669 1 95.7 106 ALA A C 1
ATOM 799 O O . ALA A 1 106 ? 4.047 -2.061 -6.725 1 95.7 106 ALA A O 1
ATOM 800 N N . MET A 1 107 ? 3.433 -0.566 -5.162 1 93.86 107 MET A N 1
ATOM 801 C CA . MET A 1 107 ? 2.129 -0.301 -5.762 1 93.86 107 MET A CA 1
ATOM 802 C C . MET A 1 107 ? 2.176 0.947 -6.637 1 93.86 107 MET A C 1
ATOM 804 O O . MET A 1 107 ? 1.966 2.06 -6.151 1 93.86 107 MET A O 1
ATOM 808 N N . GLY A 1 108 ? 2.398 0.783 -7.908 1 90.34 108 GLY A N 1
ATOM 809 C CA . GLY A 1 108 ? 2.412 1.883 -8.859 1 90.34 108 GLY A CA 1
ATOM 810 C C . GLY A 1 108 ? 3.79 2.163 -9.428 1 90.34 108 GLY A C 1
ATOM 811 O O . GLY A 1 108 ? 3.979 2.149 -10.646 1 90.34 108 GLY A O 1
ATOM 812 N N . TRP A 1 109 ? 4.808 2.39 -8.512 1 94.6 109 TRP A N 1
ATOM 813 C CA . TRP A 1 109 ? 6.11 2.784 -9.04 1 94.6 109 TRP A CA 1
ATOM 814 C C . TRP A 1 109 ? 6.822 1.595 -9.676 1 94.6 109 TRP A C 1
ATOM 816 O O . TRP A 1 109 ? 7.153 1.624 -10.863 1 94.6 109 TRP A O 1
ATOM 826 N N . LEU A 1 110 ? 7.053 0.568 -8.888 1 96.6 110 LEU A N 1
ATOM 827 C CA . LEU A 1 110 ? 7.808 -0.578 -9.379 1 96.6 110 LEU A CA 1
ATOM 828 C C . LEU A 1 110 ? 6.929 -1.481 -10.238 1 96.6 110 LEU A C 1
ATOM 830 O O . LEU A 1 110 ? 7.376 -1.994 -11.267 1 96.6 110 LEU A O 1
ATOM 834 N N . SER A 1 111 ? 5.692 -1.695 -9.824 1 94.27 111 SER A N 1
ATOM 835 C CA . SER A 1 111 ? 4.797 -2.579 -10.563 1 94.27 111 SER A CA 1
ATOM 836 C C . SER A 1 111 ? 4.551 -2.061 -11.976 1 94.27 111 SER A C 1
ATOM 838 O O . SER A 1 111 ? 4.327 -2.845 -12.9 1 94.27 111 SER A O 1
ATOM 840 N N . GLU A 1 112 ? 4.692 -0.751 -12.226 1 92.09 112 GLU A N 1
ATOM 841 C CA . GLU A 1 112 ? 4.459 -0.164 -13.542 1 92.09 112 GLU A CA 1
ATOM 842 C C . GLU A 1 112 ? 5.739 -0.145 -14.372 1 92.09 112 GLU A C 1
ATOM 844 O O . GLU A 1 112 ? 5.691 0.011 -15.594 1 92.09 112 GLU A O 1
ATOM 849 N N . ARG A 1 1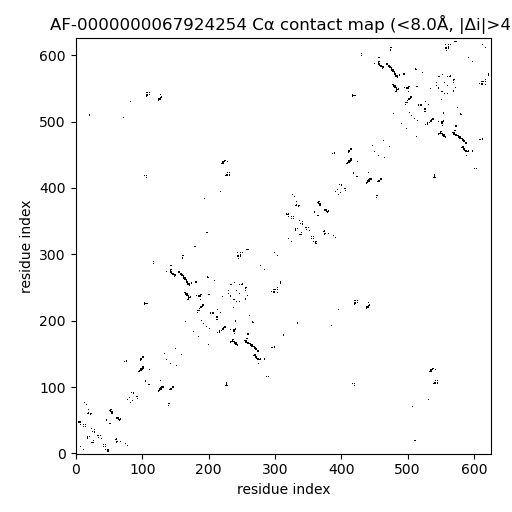13 ? 6.84 -0.272 -13.723 1 94.11 113 ARG A N 1
ATOM 850 C CA . ARG A 1 113 ? 8.115 -0.13 -14.418 1 94.11 113 ARG A CA 1
ATOM 851 C C . ARG A 1 113 ? 8.738 -1.493 -14.703 1 94.11 113 ARG A C 1
ATOM 853 O O . ARG A 1 113 ? 9.549 -1.631 -15.621 1 94.11 113 ARG A O 1
ATOM 860 N N . ILE A 1 114 ? 8.333 -2.447 -13.936 1 94.36 114 ILE A N 1
ATOM 861 C CA . ILE A 1 114 ? 9.012 -3.739 -13.957 1 94.36 114 ILE A CA 1
ATOM 862 C C . ILE A 1 114 ? 8.817 -4.402 -15.318 1 94.36 114 ILE A C 1
ATOM 864 O O . ILE A 1 114 ? 9.53 -5.347 -15.663 1 94.36 114 ILE A O 1
ATOM 868 N N . VAL A 1 115 ? 7.906 -3.949 -16.136 1 90.44 115 VAL A N 1
ATOM 869 C CA . VAL A 1 115 ? 7.614 -4.468 -17.468 1 90.44 115 VAL A CA 1
ATOM 870 C C . VAL A 1 115 ? 8.864 -4.38 -18.342 1 90.44 115 VAL A C 1
ATOM 872 O O . VAL A 1 115 ? 9.143 -5.288 -19.129 1 90.44 115 VAL A O 1
ATOM 875 N N . SER A 1 116 ? 9.57 -3.339 -18.168 1 91.52 116 SER A N 1
ATOM 876 C CA . SER A 1 116 ? 10.754 -3.142 -18.998 1 91.52 116 SER A CA 1
ATOM 877 C C . SER A 1 116 ? 11.847 -4.146 -18.649 1 91.52 116 SER A C 1
ATOM 879 O O . SER A 1 116 ? 12.588 -4.595 -19.526 1 91.52 116 SER A O 1
ATOM 881 N N . PHE A 1 117 ? 11.93 -4.495 -17.373 1 93.02 117 PHE A N 1
ATOM 882 C CA . PHE A 1 117 ? 12.906 -5.501 -16.969 1 93.02 117 PHE A CA 1
ATOM 883 C C . PHE A 1 117 ? 12.52 -6.875 -17.503 1 93.02 117 PHE A C 1
ATOM 885 O O . PHE A 1 117 ? 13.364 -7.599 -18.035 1 93.02 117 PHE A O 1
ATOM 892 N N . ILE A 1 118 ? 11.252 -7.198 -17.349 1 86.97 118 ILE A N 1
ATOM 893 C CA . ILE A 1 118 ? 10.751 -8.507 -17.753 1 86.97 118 ILE A CA 1
ATOM 894 C C . ILE A 1 118 ? 10.874 -8.662 -19.267 1 86.97 118 ILE A C 1
ATOM 896 O O . ILE A 1 118 ? 11.223 -9.737 -19.761 1 86.97 118 ILE A O 1
ATOM 900 N N . ALA A 1 119 ? 10.588 -7.659 -19.996 1 82.1 119 ALA A N 1
ATOM 901 C CA . ALA A 1 119 ? 10.689 -7.681 -21.453 1 82.1 119 ALA A CA 1
ATOM 902 C C . ALA A 1 119 ? 12.123 -7.953 -21.9 1 82.1 119 ALA A C 1
ATOM 904 O O . ALA A 1 119 ? 12.348 -8.63 -22.905 1 82.1 119 ALA A O 1
ATOM 905 N N . SER A 1 120 ? 13.016 -7.508 -21.158 1 79.9 120 SER A N 1
ATOM 906 C CA . SER A 1 120 ? 14.419 -7.625 -21.544 1 79.9 120 SER A CA 1
ATOM 907 C C . SER A 1 120 ? 14.993 -8.978 -21.137 1 79.9 120 SER A C 1
ATOM 909 O O . SER A 1 120 ? 15.915 -9.485 -21.78 1 79.9 120 SER A O 1
ATOM 911 N N . ARG A 1 121 ? 14.546 -9.594 -20.164 1 74.3 121 ARG A N 1
ATOM 912 C CA . ARG A 1 121 ? 15.223 -10.764 -19.615 1 74.3 121 ARG A CA 1
ATOM 913 C C . ARG A 1 121 ? 14.328 -11.997 -19.684 1 74.3 121 ARG A C 1
ATOM 915 O O . ARG A 1 121 ? 14.799 -13.123 -19.507 1 74.3 121 ARG A O 1
ATOM 922 N N . GLY A 1 122 ? 13.201 -11.782 -20.135 1 61.43 122 GLY A N 1
ATOM 923 C CA . GLY A 1 122 ? 12.258 -12.887 -20.204 1 61.43 122 GLY A CA 1
ATOM 924 C C . GLY A 1 122 ? 11.524 -13.127 -18.898 1 61.43 122 GLY A C 1
ATOM 925 O O . GLY A 1 122 ? 11.798 -12.465 -17.895 1 61.43 122 GLY A O 1
ATOM 926 N N . ALA A 1 123 ? 10.653 -14.158 -18.94 1 57.16 123 ALA A N 1
ATOM 927 C CA . ALA A 1 123 ? 9.669 -14.414 -17.891 1 57.16 123 ALA A CA 1
ATOM 928 C C . ALA A 1 123 ? 10.338 -14.959 -16.633 1 57.16 123 ALA A C 1
ATOM 930 O O . ALA A 1 123 ? 10.877 -16.069 -16.64 1 57.16 123 ALA A O 1
ATOM 931 N N . ALA A 1 124 ? 11.093 -14.165 -15.862 1 61.46 124 ALA A N 1
ATOM 932 C CA . ALA A 1 124 ? 11.556 -14.631 -14.557 1 61.46 124 ALA A CA 1
ATOM 933 C C . ALA A 1 124 ? 10.421 -14.621 -13.537 1 61.46 124 ALA A C 1
ATOM 935 O O . ALA A 1 124 ? 9.445 -13.883 -13.692 1 61.46 124 ALA A O 1
ATOM 936 N N . ASP A 1 125 ? 10.438 -15.655 -12.679 1 79.68 125 ASP A N 1
ATOM 937 C CA . ASP A 1 125 ? 9.548 -15.679 -11.522 1 79.68 125 ASP A CA 1
ATOM 938 C C . ASP A 1 125 ? 9.935 -14.603 -10.51 1 79.68 125 ASP A C 1
ATOM 940 O O . ASP A 1 125 ? 11.008 -14.668 -9.907 1 79.68 125 ASP A O 1
ATOM 944 N N . ILE A 1 126 ? 9.24 -13.465 -10.574 1 89.15 126 ILE A N 1
ATOM 945 C CA . ILE A 1 126 ? 9.528 -12.353 -9.675 1 89.15 126 ILE A CA 1
ATOM 946 C C . ILE A 1 126 ? 8.402 -12.211 -8.653 1 89.15 126 ILE A C 1
ATOM 948 O O . ILE A 1 126 ? 7.222 -12.267 -9.008 1 89.15 126 ILE A O 1
ATOM 952 N N . SER A 1 127 ? 8.787 -12.196 -7.422 1 90.37 127 SER A N 1
ATOM 953 C CA . SER A 1 127 ? 7.863 -11.863 -6.343 1 90.37 127 SER A CA 1
ATOM 954 C C . SER A 1 127 ? 8.065 -10.429 -5.865 1 90.37 127 SER A C 1
ATOM 956 O O . SER A 1 127 ? 9.115 -10.096 -5.31 1 90.37 127 SER A O 1
ATOM 958 N N . LEU A 1 128 ? 7.096 -9.606 -6.132 1 93.44 128 LEU A N 1
ATOM 959 C CA . LEU A 1 128 ? 7.126 -8.206 -5.722 1 93.44 128 LEU A CA 1
ATOM 960 C C . LEU A 1 128 ? 6.43 -8.019 -4.378 1 93.44 128 LEU A C 1
ATOM 962 O O . LEU A 1 128 ? 5.223 -8.244 -4.262 1 93.44 128 LEU A O 1
ATOM 966 N N . ARG A 1 129 ? 7.187 -7.496 -3.414 1 93.13 129 ARG A N 1
ATOM 967 C CA . ARG A 1 129 ? 6.647 -7.349 -2.066 1 93.13 129 ARG A CA 1
ATOM 968 C C . ARG A 1 129 ? 6.735 -5.901 -1.596 1 93.13 129 ARG A C 1
ATOM 970 O O . ARG A 1 129 ? 7.801 -5.285 -1.662 1 93.13 129 ARG A O 1
ATOM 977 N N . GLY A 1 130 ? 5.581 -5.396 -1.259 1 93.64 130 GLY A N 1
ATOM 978 C CA . GLY A 1 130 ? 5.521 -4.115 -0.573 1 93.64 130 GLY A CA 1
ATOM 979 C C . GLY A 1 130 ? 5.427 -4.25 0.935 1 93.64 130 GLY A C 1
ATOM 980 O O . GLY A 1 130 ? 4.367 -4.584 1.469 1 93.64 130 GLY A O 1
ATOM 981 N N . ASP A 1 131 ? 6.586 -3.944 1.634 1 88.24 131 ASP A N 1
ATOM 982 C CA . ASP A 1 131 ? 6.656 -4.168 3.075 1 88.24 131 ASP A CA 1
ATOM 983 C C . ASP A 1 131 ? 7.253 -2.957 3.79 1 88.24 131 ASP A C 1
ATOM 985 O O . ASP A 1 131 ? 8.112 -2.266 3.24 1 88.24 131 ASP A O 1
ATOM 989 N N . ASP A 1 132 ? 6.743 -2.826 5.015 1 83.72 132 ASP A N 1
ATOM 990 C CA . ASP A 1 132 ? 7.367 -1.806 5.851 1 83.72 132 ASP A CA 1
ATOM 991 C C . ASP A 1 132 ? 8.665 -2.322 6.47 1 83.72 132 ASP A C 1
ATOM 993 O O . ASP A 1 132 ? 8.804 -3.52 6.724 1 83.72 132 ASP A O 1
ATOM 997 N N . ASP A 1 133 ? 9.508 -1.38 6.64 1 83.02 133 ASP A N 1
ATOM 998 C CA . ASP A 1 133 ? 10.753 -1.727 7.317 1 83.02 133 ASP A CA 1
ATOM 999 C C . ASP A 1 133 ? 10.53 -1.911 8.816 1 83.02 133 ASP A C 1
ATOM 1001 O O . ASP A 1 133 ? 9.693 -1.231 9.413 1 83.02 133 ASP A O 1
ATOM 1005 N N . PRO A 1 134 ? 11.314 -2.723 9.454 1 80.42 134 PRO A N 1
ATOM 1006 C CA . PRO A 1 134 ? 12.253 -3.696 8.89 1 80.42 134 PRO A CA 1
ATOM 1007 C C . PRO A 1 134 ? 11.565 -4.974 8.418 1 80.42 134 PRO A C 1
ATOM 1009 O O . PRO A 1 134 ? 10.466 -5.294 8.877 1 80.42 134 PRO A O 1
ATOM 1012 N N . VAL A 1 135 ? 12.17 -5.597 7.444 1 84.47 135 VAL A N 1
ATOM 1013 C CA . VAL A 1 135 ? 11.628 -6.86 6.954 1 84.47 135 VAL A CA 1
ATOM 1014 C C . VAL A 1 135 ? 12.563 -8.006 7.335 1 84.47 135 VAL A C 1
ATOM 1016 O O . VAL A 1 135 ? 13.782 -7.829 7.388 1 84.47 135 VAL A O 1
ATOM 1019 N N . PRO A 1 136 ? 11.985 -9.128 7.631 1 78.88 136 PRO A N 1
ATOM 1020 C CA . PRO A 1 136 ? 12.826 -10.299 7.891 1 78.88 136 PRO A CA 1
ATOM 1021 C C . PRO A 1 136 ? 13.337 -10.954 6.611 1 78.88 136 PRO A C 1
ATOM 1023 O O . PRO A 1 136 ? 12.568 -11.598 5.892 1 78.88 136 PRO A O 1
ATOM 1026 N N . PHE A 1 137 ? 14.633 -10.886 6.353 1 81.13 137 PHE A N 1
ATOM 1027 C CA . PHE A 1 137 ? 15.209 -11.345 5.094 1 81.13 137 PHE A CA 1
ATOM 1028 C C . PHE A 1 137 ? 15.102 -12.86 4.97 1 81.13 137 PHE A C 1
ATOM 1030 O O . PHE A 1 137 ? 14.701 -13.376 3.924 1 81.13 137 PHE A O 1
ATOM 1037 N N . ASP A 1 138 ? 15.465 -13.491 6.017 1 66.64 138 ASP A N 1
ATOM 1038 C CA . ASP A 1 138 ? 15.64 -14.936 5.911 1 66.64 138 ASP A CA 1
ATOM 1039 C C . ASP A 1 138 ? 14.292 -15.653 5.896 1 66.64 138 ASP A C 1
ATOM 1041 O O . ASP A 1 138 ? 14.011 -16.439 4.989 1 66.64 138 ASP A O 1
ATOM 1045 N N . PRO A 1 139 ? 13.458 -15.226 6.736 1 61.56 139 PRO A N 1
ATOM 1046 C CA . PRO A 1 139 ? 12.15 -15.884 6.726 1 61.56 139 PRO A CA 1
ATOM 1047 C C . PRO A 1 139 ? 11.373 -15.634 5.435 1 61.56 139 PRO A C 1
ATOM 1049 O O . PRO A 1 139 ? 10.614 -16.499 4.99 1 61.56 139 PRO A O 1
ATOM 1052 N N . GLU A 1 140 ? 11.669 -14.518 4.797 1 67.58 140 GLU A N 1
ATOM 1053 C CA . GLU A 1 140 ? 10.87 -14.133 3.637 1 67.58 140 GLU A CA 1
ATOM 1054 C C . GLU A 1 140 ? 11.642 -14.349 2.339 1 67.58 140 GLU A C 1
ATOM 1056 O O . GLU A 1 140 ? 11.122 -14.093 1.251 1 67.58 140 GLU A O 1
ATOM 1061 N N . LEU A 1 141 ? 12.88 -14.891 2.474 1 77.82 141 LEU A N 1
ATOM 1062 C CA . LEU A 1 141 ? 13.753 -15.201 1.347 1 77.82 141 LEU A CA 1
ATOM 1063 C C . LEU A 1 141 ? 13.888 -13.999 0.418 1 77.82 141 LEU A C 1
ATOM 1065 O O . LEU A 1 141 ? 13.753 -14.133 -0.801 1 77.82 141 LEU A O 1
ATOM 1069 N N . ILE A 1 142 ? 14.007 -12.898 1.043 1 90.25 142 ILE A N 1
ATOM 1070 C CA . ILE A 1 142 ? 14.165 -11.661 0.286 1 90.25 142 ILE A CA 1
ATOM 1071 C C . ILE A 1 142 ? 15.541 -11.633 -0.375 1 90.25 142 ILE A C 1
ATOM 1073 O O . ILE A 1 142 ? 16.56 -11.838 0.289 1 90.25 142 ILE A O 1
ATOM 1077 N N . ASP A 1 143 ? 15.546 -11.436 -1.652 1 91.05 143 ASP A N 1
ATOM 1078 C CA . ASP A 1 143 ? 16.803 -11.396 -2.392 1 91.05 143 ASP A CA 1
ATOM 1079 C C . ASP A 1 143 ? 17.351 -9.973 -2.468 1 91.05 143 ASP A C 1
ATOM 1081 O O . ASP A 1 143 ? 18.565 -9.772 -2.542 1 91.05 143 ASP A O 1
ATOM 1085 N N . ILE A 1 144 ? 16.454 -9.05 -2.583 1 95.55 144 ILE A N 1
ATOM 1086 C CA . ILE A 1 144 ? 16.829 -7.648 -2.732 1 95.55 144 ILE A CA 1
ATOM 1087 C C . ILE A 1 144 ? 15.818 -6.764 -2.006 1 95.55 144 ILE A C 1
ATOM 1089 O O . ILE A 1 144 ? 14.607 -6.946 -2.151 1 95.55 144 ILE A O 1
ATOM 1093 N N . ARG A 1 145 ? 16.288 -5.838 -1.207 1 96.92 145 ARG A N 1
ATOM 1094 C CA . ARG A 1 145 ? 15.444 -4.894 -0.482 1 96.92 145 ARG A CA 1
ATOM 1095 C C . ARG A 1 145 ? 15.87 -3.456 -0.757 1 96.92 145 ARG A C 1
ATOM 1097 O O . ARG A 1 145 ? 17.027 -3.093 -0.536 1 96.92 145 ARG A O 1
ATOM 1104 N N . LEU A 1 146 ? 14.966 -2.726 -1.349 1 96.77 146 LEU A N 1
ATOM 1105 C CA . LEU A 1 146 ? 15.132 -1.279 -1.424 1 96.77 146 LEU A CA 1
ATOM 1106 C C . LEU A 1 146 ? 14.467 -0.593 -0.235 1 96.77 146 LEU A C 1
ATOM 1108 O O . LEU A 1 146 ? 13.29 -0.83 0.045 1 96.77 146 LEU A O 1
ATOM 1112 N N . SER A 1 147 ? 15.199 0.202 0.532 1 93.83 147 SER A N 1
ATOM 1113 C CA . SER A 1 147 ? 14.67 0.887 1.706 1 93.83 147 SER A CA 1
ATOM 1114 C C . SER A 1 147 ? 15.094 2.352 1.729 1 93.83 147 SER A C 1
ATOM 1116 O O . SER A 1 147 ? 16.041 2.74 1.042 1 93.83 147 SER A O 1
ATOM 1118 N N . TYR A 1 148 ? 14.329 3.102 2.406 1 90.98 148 TYR A N 1
ATOM 1119 C CA . TYR A 1 148 ? 14.748 4.455 2.757 1 90.98 148 TYR A CA 1
ATOM 1120 C C . TYR A 1 148 ? 15.577 4.454 4.036 1 90.98 148 TYR A C 1
ATOM 1122 O O . TYR A 1 148 ? 15.029 4.382 5.138 1 90.98 148 TYR A O 1
ATOM 1130 N N . GLY A 1 149 ? 16.851 4.571 3.867 1 88.63 149 GLY A N 1
ATOM 1131 C CA . GLY A 1 149 ? 17.773 4.503 4.989 1 88.63 149 GLY A CA 1
ATOM 1132 C C . GLY A 1 149 ? 18.388 3.128 5.174 1 88.63 149 GLY A C 1
ATOM 1133 O O . GLY A 1 149 ? 17.88 2.139 4.643 1 88.63 149 GLY A O 1
ATOM 1134 N N . PRO A 1 150 ? 19.501 3.036 5.886 1 86.92 150 PRO A N 1
ATOM 1135 C CA . PRO A 1 150 ? 20.216 1.782 6.131 1 86.92 150 PRO A CA 1
ATOM 1136 C C . PRO A 1 150 ? 19.663 1.011 7.328 1 86.92 150 PRO A C 1
ATOM 1138 O O . PRO A 1 150 ? 20.239 1.059 8.418 1 86.92 150 PRO A O 1
ATOM 1141 N N . HIS A 1 151 ? 18.755 0.143 7.14 1 84.64 151 HIS A N 1
ATOM 1142 C CA . HIS A 1 151 ? 18.043 -0.523 8.225 1 84.64 151 HIS A CA 1
ATOM 1143 C C . HIS A 1 151 ? 18.656 -1.884 8.533 1 84.64 151 HIS A C 1
ATOM 1145 O O . H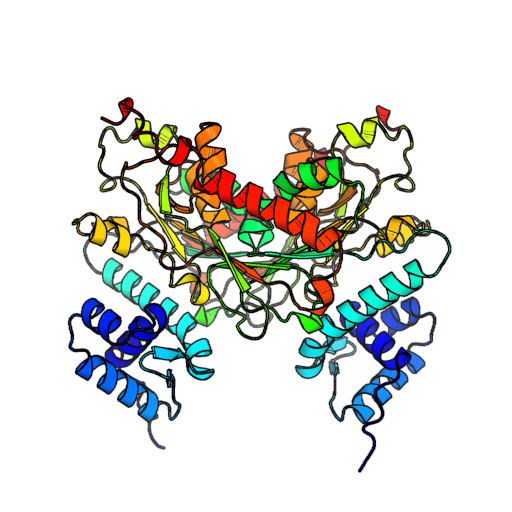IS A 1 151 ? 18.36 -2.483 9.57 1 84.64 151 HIS A O 1
ATOM 1151 N N . TYR A 1 152 ? 19.522 -2.338 7.638 1 88.37 152 TYR A N 1
ATOM 1152 C CA . TYR A 1 152 ? 19.941 -3.733 7.714 1 88.37 152 TYR A CA 1
ATOM 1153 C C . TYR A 1 152 ? 21.46 -3.843 7.784 1 88.37 152 TYR A C 1
ATOM 1155 O O . TYR A 1 152 ? 22.091 -4.395 6.88 1 88.37 152 TYR A O 1
ATOM 1163 N N . ARG A 1 153 ? 22.025 -3.599 8.836 1 83.11 153 ARG A N 1
ATOM 1164 C CA . ARG A 1 153 ? 23.469 -3.521 9.026 1 83.11 153 ARG A CA 1
ATOM 1165 C C . ARG A 1 153 ? 24.106 -4.905 8.957 1 83.11 153 ARG A C 1
ATOM 1167 O O . ARG A 1 153 ? 25.303 -5.032 8.69 1 83.11 153 ARG A O 1
ATOM 1174 N N . GLU A 1 154 ? 23.308 -5.889 9.198 1 87.72 154 GLU A N 1
ATOM 1175 C CA . GLU A 1 154 ? 23.823 -7.255 9.193 1 87.72 154 GLU A CA 1
ATOM 1176 C C . GLU A 1 154 ? 23.96 -7.788 7.77 1 87.72 154 GLU A C 1
ATOM 1178 O O . GLU A 1 154 ? 24.503 -8.875 7.558 1 87.72 154 GLU A O 1
ATOM 1183 N N . HIS A 1 155 ? 23.475 -7.036 6.848 1 90.43 155 HIS A N 1
ATOM 1184 C CA . HIS A 1 155 ? 23.57 -7.405 5.44 1 90.43 155 HIS A CA 1
ATOM 1185 C C . HIS A 1 155 ? 24.288 -6.327 4.635 1 90.43 155 HIS A C 1
ATOM 1187 O O . HIS A 1 155 ? 24.253 -5.149 4.998 1 90.43 155 HIS A O 1
ATOM 1193 N N . PRO A 1 156 ? 25.026 -6.77 3.568 1 93.84 156 PRO A N 1
ATOM 1194 C CA . PRO A 1 156 ? 25.61 -5.751 2.693 1 93.84 156 PRO A CA 1
ATOM 1195 C C . PRO A 1 156 ? 24.577 -4.747 2.187 1 93.84 156 PRO A C 1
ATOM 1197 O O . PRO A 1 156 ? 23.553 -5.14 1.621 1 93.84 156 PRO A O 1
ATOM 1200 N N . THR A 1 157 ? 24.804 -3.501 2.469 1 95.27 157 THR A N 1
ATOM 1201 C CA . THR A 1 157 ? 23.897 -2.409 2.132 1 95.27 157 THR A CA 1
ATOM 1202 C C . THR A 1 157 ? 24.641 -1.291 1.408 1 95.27 157 THR A C 1
ATOM 1204 O O . THR A 1 157 ? 25.724 -0.883 1.832 1 95.27 157 THR A O 1
ATOM 1207 N N . GLU A 1 158 ? 24.102 -0.87 0.293 1 95.7 158 GLU A N 1
ATOM 1208 C CA . GLU A 1 158 ? 24.709 0.2 -0.494 1 95.7 158 GLU A CA 1
ATOM 1209 C C . GLU A 1 158 ? 23.761 1.387 -0.634 1 95.7 158 GLU A C 1
ATOM 1211 O O . GLU A 1 158 ? 22.554 1.207 -0.811 1 95.7 158 GLU A O 1
ATOM 1216 N N . GLU A 1 159 ? 24.287 2.566 -0.515 1 96.56 159 GLU A N 1
ATOM 1217 C CA . GLU A 1 159 ? 23.527 3.771 -0.833 1 96.56 159 GLU A CA 1
ATOM 1218 C C . GLU A 1 159 ? 23.42 3.975 -2.341 1 96.56 159 GLU A C 1
ATOM 1220 O O . GLU A 1 159 ? 24.431 3.972 -3.047 1 96.56 159 GLU A O 1
ATOM 1225 N N . ILE A 1 160 ? 22.217 4.147 -2.821 1 95.94 160 ILE A N 1
ATOM 1226 C CA . ILE A 1 160 ? 22.11 4.173 -4.275 1 95.94 160 ILE A CA 1
ATOM 1227 C C . ILE A 1 160 ? 21.799 5.593 -4.744 1 95.94 160 ILE A C 1
ATOM 1229 O O . ILE A 1 160 ? 22.228 6.004 -5.824 1 95.94 160 ILE A O 1
ATOM 1233 N N . VAL A 1 161 ? 21.004 6.354 -4.007 1 95.86 161 VAL A N 1
ATOM 1234 C CA . VAL A 1 161 ? 20.694 7.707 -4.455 1 95.86 161 VAL A CA 1
ATOM 1235 C C . VAL A 1 161 ? 20.094 8.508 -3.302 1 95.86 161 VAL A C 1
ATOM 1237 O O . VAL A 1 161 ? 19.461 7.942 -2.407 1 95.86 161 VAL A O 1
ATOM 1240 N N . ARG A 1 162 ? 20.349 9.726 -3.273 1 95.22 162 ARG A N 1
ATOM 1241 C CA . ARG A 1 162 ? 19.692 10.679 -2.385 1 95.22 162 ARG A CA 1
ATOM 1242 C C . ARG A 1 162 ? 18.629 11.479 -3.131 1 95.22 162 ARG A C 1
ATOM 1244 O O . ARG A 1 162 ? 18.841 11.887 -4.275 1 95.22 162 ARG A O 1
ATOM 1251 N N . ASP A 1 163 ? 17.548 11.619 -2.503 1 95.26 163 ASP A N 1
ATOM 1252 C CA . ASP A 1 163 ? 16.375 12.256 -3.094 1 95.26 163 ASP A CA 1
ATOM 1253 C C . ASP A 1 163 ? 15.987 13.515 -2.323 1 95.26 163 ASP A C 1
ATOM 1255 O O . ASP A 1 163 ? 16.707 13.943 -1.419 1 95.26 163 ASP A O 1
ATOM 1259 N N . ALA A 1 164 ? 14.995 14.196 -2.766 1 94.81 164 ALA A N 1
ATOM 1260 C CA . ALA A 1 164 ? 14.4 15.359 -2.114 1 94.81 164 ALA A CA 1
ATOM 1261 C C . ALA A 1 164 ? 12.876 15.308 -2.185 1 94.81 164 ALA A C 1
ATOM 1263 O O . ALA A 1 164 ? 12.308 14.425 -2.832 1 94.81 164 ALA A O 1
ATOM 1264 N N . VAL A 1 165 ? 12.276 16.164 -1.368 1 94.28 165 VAL A N 1
ATOM 1265 C CA . VAL A 1 165 ? 10.831 16.324 -1.501 1 94.28 165 VAL A CA 1
ATOM 1266 C C . VAL A 1 165 ? 10.52 17.649 -2.194 1 94.28 165 VAL A C 1
ATOM 1268 O O . VAL A 1 165 ? 11.248 18.63 -2.026 1 94.28 165 VAL A O 1
ATOM 1271 N N . TYR A 1 166 ? 9.425 17.615 -2.953 1 94.15 166 TYR A N 1
ATOM 1272 C CA . TYR A 1 166 ? 8.964 18.73 -3.773 1 94.15 166 TYR A CA 1
ATOM 1273 C C . TYR A 1 166 ? 7.488 19.017 -3.524 1 94.15 166 TYR A C 1
ATOM 1275 O O . TYR A 1 166 ? 6.672 18.094 -3.461 1 94.15 166 TYR A O 1
ATOM 1283 N N . PRO A 1 167 ? 7.173 20.299 -3.291 1 93.83 167 PRO A N 1
ATOM 1284 C CA . PRO A 1 167 ? 5.74 20.605 -3.308 1 93.83 167 PRO A CA 1
ATOM 1285 C C . PRO A 1 167 ? 5.121 20.451 -4.696 1 93.83 167 PRO A C 1
ATOM 1287 O O . PRO A 1 167 ? 5.539 21.124 -5.641 1 93.83 167 PRO A O 1
ATOM 1290 N N . VAL A 1 168 ? 4.126 19.549 -4.83 1 95.33 168 VAL A N 1
ATOM 1291 C CA . VAL A 1 168 ? 3.534 19.295 -6.139 1 95.33 168 VAL A CA 1
ATOM 1292 C C . VAL A 1 168 ? 2.011 19.318 -6.03 1 95.33 168 VAL A C 1
ATOM 1294 O O . VAL A 1 168 ? 1.453 19.024 -4.97 1 95.33 168 VAL A O 1
ATOM 1297 N N . CYS A 1 169 ? 1.373 19.688 -7.09 1 95.3 169 CYS A N 1
ATOM 1298 C CA . CYS A 1 169 ? -0.084 19.707 -7.169 1 95.3 169 CYS A CA 1
ATOM 1299 C C . CYS A 1 169 ? -0.554 19.546 -8.61 1 95.3 169 CYS A C 1
ATOM 1301 O O . CYS A 1 169 ? 0.259 19.54 -9.536 1 95.3 169 CYS A O 1
ATOM 1303 N N . ALA A 1 170 ? -1.815 19.319 -8.744 1 95.24 170 ALA A N 1
ATOM 1304 C CA . ALA A 1 170 ? -2.401 19.26 -10.081 1 95.24 170 ALA A CA 1
ATOM 1305 C C . ALA A 1 170 ? -2.319 20.615 -10.777 1 95.24 170 ALA A C 1
ATOM 1307 O O . ALA A 1 170 ? -2.453 21.659 -10.134 1 95.24 170 ALA A O 1
ATOM 1308 N N . PRO A 1 171 ? -2.175 20.656 -12.07 1 93.05 171 PRO A N 1
ATOM 1309 C CA . PRO A 1 171 ? -2.114 21.918 -12.812 1 93.05 171 PRO A CA 1
ATOM 1310 C C . PRO A 1 171 ? -3.338 22.8 -12.579 1 93.05 171 PRO A C 1
ATOM 1312 O O . PRO A 1 171 ? -3.22 24.027 -12.532 1 93.05 171 PRO A O 1
ATOM 1315 N N . THR A 1 172 ? -4.43 22.183 -12.421 1 88.68 172 THR A N 1
ATOM 1316 C CA . THR A 1 172 ? -5.67 22.929 -12.237 1 88.68 172 THR A CA 1
ATOM 1317 C C . THR A 1 172 ? -5.629 23.736 -10.943 1 88.68 172 THR A C 1
ATOM 1319 O O . THR A 1 172 ? -6.166 24.844 -10.878 1 88.68 172 THR A O 1
ATOM 1322 N N . LEU A 1 173 ? -4.998 23.206 -9.948 1 87.44 173 LEU A N 1
ATOM 1323 C CA . LEU A 1 173 ? -4.896 23.906 -8.672 1 87.44 173 LEU A CA 1
ATOM 1324 C C . LEU A 1 173 ? -3.867 25.029 -8.749 1 87.44 173 LEU A C 1
ATOM 1326 O O . LEU A 1 173 ? -4.075 26.107 -8.187 1 87.44 173 LEU A O 1
ATOM 1330 N N . ALA A 1 174 ? -2.829 24.816 -9.391 1 82.13 174 ALA A N 1
ATOM 1331 C CA . ALA A 1 174 ? -1.773 25.814 -9.543 1 82.13 174 ALA A CA 1
ATOM 1332 C C . ALA A 1 174 ? -2.289 27.049 -10.276 1 82.13 174 ALA A C 1
ATOM 1334 O O . ALA A 1 174 ? -1.922 28.177 -9.938 1 82.13 174 ALA A O 1
ATOM 1335 N N . SER A 1 175 ? -3.021 26.825 -11.254 1 76.66 175 SER A N 1
ATOM 1336 C CA . SER A 1 175 ? -3.555 27.916 -12.063 1 76.66 175 SER A CA 1
ATOM 1337 C C . SER A 1 175 ? -4.567 28.742 -11.277 1 76.66 175 SER A C 1
ATOM 1339 O O . SER A 1 175 ? -4.72 29.941 -11.52 1 76.66 175 SER A O 1
ATOM 1341 N N . ALA A 1 176 ? -5.189 28.17 -10.408 1 68.77 176 ALA A N 1
ATOM 1342 C CA . ALA A 1 176 ? -6.241 28.838 -9.647 1 68.77 176 ALA A CA 1
ATOM 1343 C C . ALA A 1 176 ? -5.649 29.768 -8.592 1 68.77 176 ALA A C 1
ATOM 1345 O O . ALA A 1 176 ? -6.29 30.738 -8.18 1 68.77 176 ALA A O 1
ATOM 1346 N N . THR A 1 177 ? -4.529 29.394 -8.093 1 61.98 177 THR A N 1
ATOM 1347 C CA . THR A 1 177 ? -4.003 30.133 -6.951 1 61.98 177 THR A CA 1
ATOM 1348 C C . THR A 1 177 ? -2.942 31.135 -7.396 1 61.98 177 THR A C 1
ATOM 1350 O O . THR A 1 177 ? -2.647 32.094 -6.68 1 61.98 177 THR A O 1
ATOM 1353 N N . GLY A 1 178 ? -3.172 31.922 -8.398 1 52.97 178 GLY A N 1
ATOM 1354 C CA . GLY A 1 178 ? -2.27 32.949 -8.895 1 52.97 178 GLY A CA 1
ATOM 1355 C C . GLY A 1 178 ? -0.98 33.045 -8.103 1 52.97 178 GLY A C 1
ATOM 1356 O O . GLY A 1 178 ? -0.069 33.786 -8.477 1 52.97 178 GLY A O 1
ATOM 1357 N N . SER A 1 179 ? -0.984 32.859 -6.763 1 50.88 179 SER A N 1
ATOM 1358 C CA . SER A 1 179 ? 0.11 33.227 -5.871 1 50.88 179 SER A CA 1
ATOM 1359 C C . SER A 1 179 ? 1.118 32.091 -5.735 1 50.88 179 SER A C 1
ATOM 1361 O O . SER A 1 179 ? 0.75 30.916 -5.802 1 50.88 179 SER A O 1
ATOM 1363 N N . GLU A 1 180 ? 2.352 32.464 -5.959 1 54.25 180 GLU A N 1
ATOM 1364 C CA . GLU A 1 180 ? 3.531 31.626 -5.758 1 54.25 180 GLU A CA 1
ATOM 1365 C C . GLU A 1 180 ? 3.587 31.086 -4.332 1 54.25 180 GLU A C 1
ATOM 1367 O O . GLU A 1 180 ? 4.468 30.291 -3.998 1 54.25 180 GLU A O 1
ATOM 1372 N N . SER A 1 181 ? 2.611 31.529 -3.522 1 63.15 181 SER A N 1
ATOM 1373 C CA . SER A 1 181 ? 2.789 31.185 -2.115 1 63.15 181 SER A CA 1
ATOM 1374 C C . SER A 1 181 ? 1.913 30 -1.721 1 63.15 181 SER A C 1
ATOM 1376 O O . SER A 1 181 ? 0.759 29.906 -2.143 1 63.15 181 SER A O 1
ATOM 1378 N N . LEU A 1 182 ? 2.478 28.965 -1.133 1 75.96 182 LEU A N 1
ATOM 1379 C CA . LEU A 1 182 ? 1.824 27.797 -0.554 1 75.96 182 LEU A CA 1
ATOM 1380 C C . LEU A 1 182 ? 0.796 28.213 0.493 1 75.96 182 LEU A C 1
ATOM 1382 O O . LEU A 1 182 ? -0.072 27.421 0.867 1 75.96 182 LEU A O 1
ATOM 1386 N N . ALA A 1 183 ? 0.806 29.507 0.946 1 65.9 183 ALA A N 1
ATOM 1387 C CA . ALA A 1 183 ? 0.066 29.968 2.118 1 65.9 183 ALA A CA 1
ATOM 1388 C C . ALA A 1 183 ? -1.439 29.901 1.878 1 65.9 183 ALA A C 1
ATOM 1390 O O . ALA A 1 183 ? -2.216 29.704 2.815 1 65.9 183 ALA A O 1
ATOM 1391 N N . GLY A 1 184 ? -1.856 29.699 0.687 1 70.72 184 GLY A N 1
ATOM 1392 C CA . GLY A 1 184 ? -3.289 29.679 0.441 1 70.72 184 GLY A CA 1
ATOM 1393 C C . GLY A 1 184 ? -3.771 28.377 -0.17 1 70.72 184 GLY A C 1
ATOM 1394 O O . GLY A 1 184 ? -4.975 28.173 -0.34 1 70.72 184 GLY A O 1
ATOM 1395 N N . LEU A 1 185 ? -2.898 27.512 -0.204 1 79.79 185 LEU A N 1
ATOM 1396 C CA . LEU A 1 185 ? -3.278 26.258 -0.847 1 79.79 185 LEU A CA 1
ATOM 1397 C C . LEU A 1 185 ? -3.508 25.164 0.19 1 79.79 185 LEU A C 1
ATOM 1399 O O . LEU A 1 185 ? -2.842 25.135 1.227 1 79.79 185 LEU A O 1
ATOM 1403 N N . PRO A 1 186 ? -4.538 24.359 -0.1 1 85.7 186 PRO A N 1
ATOM 1404 C CA . PRO A 1 186 ? -4.666 23.194 0.78 1 85.7 186 PRO A CA 1
ATOM 1405 C C . PRO A 1 186 ? -3.441 22.284 0.735 1 85.7 186 PRO A C 1
ATOM 1407 O O . PRO A 1 186 ? -2.884 22.045 -0.339 1 85.7 186 PRO A O 1
ATOM 1410 N N . LEU A 1 187 ? -3.05 21.875 1.943 1 89.26 187 LEU A N 1
ATOM 1411 C CA . LEU A 1 187 ? -1.872 21.019 2.037 1 89.26 187 LEU A CA 1
ATOM 1412 C C . LEU A 1 187 ? -2.271 19.576 2.33 1 89.26 187 LEU A C 1
ATOM 1414 O O . LEU A 1 187 ? -3.208 19.329 3.093 1 89.26 187 LEU A O 1
ATOM 1418 N N . ILE A 1 188 ? -1.602 18.708 1.678 1 91.7 188 ILE A N 1
ATOM 1419 C CA . ILE A 1 188 ? -1.737 17.284 1.963 1 91.7 188 ILE A CA 1
ATOM 1420 C C . ILE A 1 188 ? -0.575 16.821 2.839 1 91.7 188 ILE A C 1
ATOM 1422 O O . ILE A 1 188 ? 0.591 17.013 2.487 1 91.7 188 ILE A O 1
ATOM 1426 N N . HIS A 1 189 ? -0.949 16.194 3.913 1 87.89 189 HIS A N 1
ATOM 1427 C CA . HIS A 1 189 ? 0.053 15.731 4.866 1 87.89 189 HIS A CA 1
ATOM 1428 C C . HIS A 1 189 ? 0.328 14.24 4.695 1 87.89 189 HIS A C 1
ATOM 1430 O O . HIS A 1 189 ? -0.595 13.458 4.458 1 87.89 189 HIS A O 1
ATOM 1436 N N . THR A 1 190 ? 1.578 13.919 4.719 1 88.1 190 THR A N 1
ATOM 1437 C CA . THR A 1 190 ? 1.953 12.51 4.703 1 88.1 190 THR A CA 1
ATOM 1438 C C . THR A 1 190 ? 2.514 12.084 6.056 1 88.1 190 THR A C 1
ATOM 1440 O O . THR A 1 190 ? 3.457 12.695 6.564 1 88.1 190 THR A O 1
ATOM 1443 N N . ASP A 1 191 ? 1.863 11.03 6.538 1 76.74 191 ASP A N 1
ATOM 1444 C CA . ASP A 1 191 ? 2.283 10.499 7.831 1 76.74 191 ASP A CA 1
ATOM 1445 C C . ASP A 1 191 ? 2.871 9.098 7.685 1 76.74 191 ASP A C 1
ATOM 1447 O O . ASP A 1 191 ? 2.137 8.107 7.692 1 76.74 191 ASP A O 1
ATOM 1451 N N . TRP A 1 192 ? 4.12 8.968 7.553 1 69.39 192 TRP A N 1
ATOM 1452 C CA . TRP A 1 192 ? 4.781 7.689 7.316 1 69.39 192 TRP A CA 1
ATOM 1453 C C . TRP A 1 192 ? 4.995 6.936 8.625 1 69.39 192 TRP A C 1
ATOM 1455 O O . TRP A 1 192 ? 5.663 5.9 8.651 1 69.39 192 TRP A O 1
ATOM 1465 N N . GLY A 1 193 ? 4.426 7.426 9.592 1 59.44 193 GLY A N 1
ATOM 1466 C CA . GLY A 1 193 ? 4.637 6.788 10.882 1 59.44 193 GLY A CA 1
ATOM 1467 C C . GLY A 1 193 ? 6.07 6.89 11.371 1 59.44 193 GLY A C 1
ATOM 1468 O O . GLY A 1 193 ? 6.833 7.736 10.9 1 59.44 193 GLY A O 1
ATOM 1469 N N . PRO A 1 194 ? 6.372 6.025 12.253 1 50.57 194 PRO A N 1
ATOM 1470 C CA . PRO A 1 194 ? 7.685 6.122 12.896 1 50.57 194 PRO A CA 1
ATOM 1471 C C . PRO A 1 194 ? 8.837 5.871 11.925 1 50.57 194 PRO A C 1
ATOM 1473 O O . PRO A 1 194 ? 9.9 6.485 12.05 1 50.57 194 PRO A O 1
ATOM 1476 N N . THR A 1 195 ? 8.581 4.998 11.07 1 52.52 195 THR A N 1
ATOM 1477 C CA . THR A 1 195 ? 9.649 4.66 10.136 1 52.52 195 THR A CA 1
ATOM 1478 C C . THR A 1 195 ? 9.878 5.794 9.141 1 52.52 195 THR A C 1
ATOM 1480 O O . THR A 1 195 ? 10.941 5.879 8.522 1 52.52 195 THR A O 1
ATOM 1483 N N . GLY A 1 196 ? 8.829 6.671 9.101 1 54.78 196 GLY A N 1
ATOM 1484 C CA . GLY A 1 196 ? 8.912 7.768 8.15 1 54.78 196 GLY A CA 1
ATOM 1485 C C . GLY A 1 196 ? 9.329 9.08 8.789 1 54.78 196 GLY A C 1
ATOM 1486 O O . GLY A 1 196 ? 9.294 10.129 8.143 1 54.78 196 GLY A O 1
ATOM 1487 N N . ALA A 1 197 ? 9.66 8.984 9.97 1 51.21 197 ALA A N 1
ATOM 1488 C CA . ALA A 1 197 ? 9.964 10.197 10.724 1 51.21 197 ALA A CA 1
ATOM 1489 C C . ALA A 1 197 ? 11.083 10.992 10.056 1 51.21 197 ALA A C 1
ATOM 1491 O O . ALA A 1 197 ? 11.229 12.192 10.297 1 51.21 197 ALA A O 1
ATOM 1492 N N . SER A 1 198 ? 11.68 10.329 9.186 1 59.44 198 SER A N 1
ATOM 1493 C CA . SER A 1 198 ? 12.793 10.998 8.521 1 59.44 198 SER A CA 1
ATOM 1494 C C . SER A 1 198 ? 12.319 11.777 7.299 1 59.44 198 SER A C 1
ATOM 1496 O O . SER A 1 198 ? 13.088 12.531 6.7 1 59.44 198 SER A O 1
ATOM 1498 N N . PHE A 1 199 ? 11.007 11.636 7.081 1 72.53 199 PHE A N 1
ATOM 1499 C CA . PHE A 1 199 ? 10.518 12.385 5.929 1 72.53 199 PHE A CA 1
ATOM 1500 C C . PHE A 1 199 ? 10.079 13.785 6.341 1 72.53 199 PHE A C 1
ATOM 1502 O O . PHE A 1 199 ? 9.523 13.973 7.425 1 72.53 199 PHE A O 1
ATOM 1509 N N . PRO A 1 200 ? 10.378 14.737 5.511 1 76.46 200 PRO A N 1
ATOM 1510 C CA . PRO A 1 200 ? 10 16.111 5.85 1 76.46 200 PRO A CA 1
ATOM 1511 C C . PRO A 1 200 ? 8.488 16.303 5.936 1 76.46 200 PRO A C 1
ATOM 1513 O O . PRO A 1 200 ? 7.742 15.713 5.15 1 76.46 200 PRO A O 1
ATOM 1516 N N . SER A 1 201 ? 8.17 17.028 6.913 1 78.62 201 SER A N 1
ATOM 1517 C CA . SER A 1 201 ? 6.8 17.507 7.062 1 78.62 201 SER A CA 1
ATOM 1518 C C . SER A 1 201 ? 6.656 18.937 6.554 1 78.62 201 SER A C 1
ATOM 1520 O O . SER A 1 201 ? 7.648 19.581 6.206 1 78.62 201 SER A O 1
ATOM 1522 N N . TRP A 1 202 ? 5.477 19.376 6.458 1 84.05 202 TRP A N 1
ATOM 1523 C CA . TRP A 1 202 ? 5.255 20.763 6.064 1 84.05 202 TRP A CA 1
ATOM 1524 C C . TRP A 1 202 ? 5.902 21.722 7.058 1 84.05 202 TRP A C 1
ATOM 1526 O O . TRP A 1 202 ? 6.377 22.794 6.676 1 84.05 202 TRP A O 1
ATOM 1536 N N . ARG A 1 203 ? 5.921 21.28 8.232 1 75.6 203 ARG A N 1
ATOM 1537 C CA . ARG A 1 203 ? 6.607 22.097 9.228 1 75.6 203 ARG A CA 1
ATOM 1538 C C . ARG A 1 203 ? 8.079 22.275 8.871 1 75.6 203 ARG A C 1
ATOM 1540 O O . ARG A 1 203 ? 8.604 23.388 8.919 1 75.6 203 ARG A O 1
ATOM 1547 N N . ASN A 1 204 ? 8.727 21.152 8.554 1 76.43 204 ASN A N 1
ATOM 1548 C CA . ASN A 1 204 ? 10.12 21.203 8.125 1 76.43 204 ASN A CA 1
ATOM 1549 C C . ASN A 1 204 ? 10.29 22.058 6.872 1 76.43 204 ASN A C 1
ATOM 1551 O O . ASN A 1 204 ? 11.271 22.793 6.745 1 76.43 204 ASN A O 1
ATOM 1555 N N . TRP A 1 205 ? 9.357 21.94 6.091 1 83.37 205 TRP A N 1
ATOM 1556 C CA . TRP A 1 205 ? 9.416 22.663 4.825 1 83.37 205 TRP A CA 1
ATOM 1557 C C . TRP A 1 205 ? 9.346 24.169 5.053 1 83.37 205 TRP A C 1
ATOM 1559 O O . TRP A 1 205 ? 10.18 24.92 4.542 1 83.37 205 TRP A O 1
ATOM 1569 N N . PHE A 1 206 ? 8.404 24.592 5.802 1 80.67 206 PHE A N 1
ATOM 1570 C CA . PHE A 1 206 ? 8.226 26.019 6.04 1 80.67 206 PHE A CA 1
ATOM 1571 C C . PHE A 1 206 ? 9.389 26.582 6.848 1 80.67 206 PHE A C 1
ATOM 1573 O O . PHE A 1 206 ? 9.824 27.712 6.616 1 80.67 206 PHE A O 1
ATOM 1580 N N . ALA A 1 207 ? 9.835 25.754 7.726 1 77.7 207 ALA A N 1
ATOM 1581 C CA . ALA A 1 207 ? 11.005 26.185 8.487 1 77.7 207 ALA A CA 1
ATOM 1582 C C . ALA A 1 207 ? 12.203 26.413 7.57 1 77.7 207 ALA A C 1
ATOM 1584 O O . ALA A 1 207 ? 12.926 27.402 7.717 1 77.7 207 ALA A O 1
ATOM 1585 N N . ALA A 1 208 ? 12.34 25.563 6.719 1 79.66 208 ALA A N 1
ATOM 1586 C CA . ALA A 1 208 ? 13.456 25.664 5.782 1 79.66 208 ALA A CA 1
ATOM 1587 C C . ALA A 1 208 ? 13.27 26.842 4.831 1 79.66 208 ALA A C 1
ATOM 1589 O O . ALA A 1 208 ? 14.247 27.445 4.381 1 79.66 208 ALA A O 1
ATOM 1590 N N . ALA A 1 209 ? 12.057 27.125 4.591 1 75.33 209 ALA A N 1
ATOM 1591 C CA . ALA A 1 209 ? 11.746 28.231 3.69 1 75.33 209 ALA A CA 1
ATOM 1592 C C . ALA A 1 209 ? 11.724 29.561 4.439 1 75.33 209 ALA A C 1
ATOM 1594 O O . ALA A 1 209 ? 11.528 30.618 3.835 1 75.33 209 ALA A O 1
ATOM 1595 N N . GLY A 1 210 ? 11.956 29.458 5.716 1 72.87 210 GLY A N 1
ATOM 1596 C CA . GLY A 1 210 ? 11.989 30.671 6.518 1 72.87 210 GLY A CA 1
ATOM 1597 C C . GLY A 1 210 ? 10.612 31.25 6.783 1 72.87 210 GLY A C 1
ATOM 1598 O O . GLY A 1 210 ? 10.465 32.461 6.956 1 72.87 210 GLY A O 1
ATOM 1599 N N . SER A 1 211 ? 9.672 30.406 6.546 1 70.61 211 SER A N 1
ATOM 1600 C CA . SER A 1 211 ? 8.296 30.841 6.766 1 70.61 211 SER A CA 1
ATOM 1601 C C . SER A 1 211 ? 7.627 30.023 7.865 1 70.61 211 SER A C 1
ATOM 1603 O O . SER A 1 211 ? 8.091 28.933 8.204 1 70.61 211 SER A O 1
ATOM 1605 N N . GLU A 1 212 ? 6.728 30.671 8.574 1 64.57 212 GLU A N 1
ATOM 1606 C CA . GLU A 1 212 ? 5.945 29.947 9.57 1 64.57 212 GLU A CA 1
ATOM 1607 C C . GLU A 1 212 ? 4.725 29.283 8.937 1 64.57 212 GLU A C 1
ATOM 1609 O O . GLU A 1 212 ? 4.079 29.865 8.064 1 64.57 212 GLU A O 1
ATOM 1614 N N . PRO A 1 213 ? 4.708 27.954 9.227 1 60.61 213 PRO A N 1
ATOM 1615 C CA . PRO A 1 213 ? 3.496 27.302 8.724 1 60.61 213 PRO A CA 1
ATOM 1616 C C . PRO A 1 213 ? 2.218 28.012 9.165 1 60.61 213 PRO A C 1
ATOM 1618 O O . PRO A 1 213 ? 2.102 28.417 10.325 1 60.61 213 PRO A O 1
ATOM 1621 N N . GLY A 1 214 ? 1.631 28.76 8.224 1 57.65 214 GLY A N 1
ATOM 1622 C CA . GLY A 1 214 ? 0.342 29.288 8.643 1 57.65 214 GLY A CA 1
ATOM 1623 C C . GLY A 1 214 ? -0.607 28.217 9.145 1 57.65 214 GLY A C 1
ATOM 1624 O O . GLY A 1 214 ? -0.232 27.047 9.25 1 57.65 214 GLY A O 1
ATOM 1625 N N . ARG A 1 215 ? -1.751 28.578 9.689 1 53.13 215 ARG A N 1
ATOM 1626 C CA . ARG A 1 215 ? -2.806 27.698 10.181 1 53.13 215 ARG A CA 1
ATOM 1627 C C . ARG A 1 215 ? -3.096 26.581 9.183 1 53.13 215 ARG A C 1
ATOM 1629 O O . ARG A 1 215 ? -3.492 25.481 9.573 1 53.13 215 ARG A O 1
ATOM 1636 N N . ALA A 1 216 ? -2.859 26.922 7.936 1 54.71 216 ALA A N 1
ATOM 1637 C CA . ALA A 1 216 ? -3.167 25.999 6.847 1 54.71 216 ALA A CA 1
ATOM 1638 C C . ALA A 1 216 ? -2.235 24.791 6.872 1 54.71 216 ALA A C 1
ATOM 1640 O O . ALA A 1 216 ? -2.589 23.716 6.381 1 54.71 216 ALA A O 1
ATOM 1641 N N . ALA A 1 217 ? -1.099 24.973 7.521 1 57.68 217 ALA A N 1
ATOM 1642 C CA . ALA A 1 217 ? -0.113 23.895 7.511 1 57.68 217 ALA A CA 1
ATOM 1643 C C . ALA A 1 217 ? -0.523 22.769 8.456 1 57.68 217 ALA A C 1
ATOM 1645 O O . ALA A 1 217 ? 0.024 21.665 8.39 1 57.68 217 ALA A O 1
ATOM 1646 N N . GLN A 1 218 ? -1.584 23.06 9.105 1 57.67 218 GLN A N 1
ATOM 1647 C CA . GLN A 1 218 ? -1.941 22.07 10.116 1 57.67 218 GLN A CA 1
ATOM 1648 C C . GLN A 1 218 ? -3.258 21.381 9.77 1 57.67 218 GLN A C 1
ATOM 1650 O O . GLN A 1 218 ? -3.668 20.437 10.449 1 57.67 218 GLN A O 1
ATOM 1655 N N . ARG A 1 219 ? -3.822 21.858 8.63 1 63.8 219 ARG A N 1
ATOM 1656 C CA . ARG A 1 219 ? -5.132 21.343 8.247 1 63.8 219 ARG A CA 1
ATOM 1657 C C . ARG A 1 219 ? -5.081 20.683 6.874 1 63.8 219 ARG A C 1
ATOM 1659 O O . ARG A 1 219 ? -4.103 20.839 6.14 1 63.8 219 ARG A O 1
ATOM 1666 N N . GLY A 1 220 ? -6.002 19.752 6.8 1 77.64 220 GLY A N 1
ATOM 1667 C CA . GLY A 1 220 ? -6.174 19.223 5.456 1 77.64 220 GLY A CA 1
ATOM 1668 C C . GLY A 1 220 ? -6.153 17.707 5.404 1 77.64 220 GLY A C 1
ATOM 1669 O O . GLY A 1 220 ? -6.408 17.043 6.41 1 77.64 220 GLY A O 1
ATOM 1670 N N . LEU A 1 221 ? -5.944 17.223 4.266 1 88.76 221 LEU A N 1
ATOM 1671 C CA . LEU A 1 221 ? -5.92 15.795 3.966 1 88.76 221 LEU A CA 1
ATOM 1672 C C . LEU A 1 221 ? -4.594 15.173 4.388 1 88.76 221 LEU A C 1
ATOM 1674 O O . LEU A 1 221 ? -3.549 15.826 4.324 1 88.76 221 LEU A O 1
ATOM 1678 N N . SER A 1 222 ? -4.709 14.021 4.92 1 89.5 222 SER A N 1
ATOM 1679 C CA . SER A 1 222 ? -3.494 13.279 5.242 1 89.5 222 SER A CA 1
ATOM 1680 C C . SER A 1 222 ? -3.59 11.831 4.772 1 89.5 222 SER A C 1
ATOM 1682 O O . SER A 1 222 ? -4.689 11.296 4.612 1 89.5 222 SER A O 1
ATOM 1684 N N . ALA A 1 223 ? -2.482 11.306 4.489 1 92.4 223 ALA A N 1
ATOM 1685 C CA . ALA A 1 223 ? -2.338 9.901 4.118 1 92.4 223 ALA A CA 1
ATOM 1686 C C . ALA A 1 223 ? -1.1 9.287 4.764 1 92.4 223 ALA A C 1
ATOM 1688 O O . ALA A 1 223 ? -0.101 9.976 4.985 1 92.4 223 ALA A O 1
ATOM 1689 N N . ASN A 1 224 ? -1.137 7.998 5.01 1 89.71 224 ASN A N 1
ATOM 1690 C CA . ASN A 1 224 ? 0.024 7.372 5.635 1 89.71 224 ASN A CA 1
ATOM 1691 C C . ASN A 1 224 ? 0.909 6.678 4.604 1 89.71 224 ASN A C 1
ATOM 1693 O O . ASN A 1 224 ? 1.659 5.759 4.941 1 89.71 224 ASN A O 1
ATOM 1697 N N . SER A 1 225 ? 0.685 7.049 3.38 1 91.85 225 SER A N 1
ATOM 1698 C CA . SER A 1 225 ? 1.53 6.539 2.304 1 91.85 225 SER A CA 1
ATOM 1699 C C . SER A 1 225 ? 1.813 7.619 1.265 1 91.85 225 SER A C 1
ATOM 1701 O O . SER A 1 225 ? 0.971 8.484 1.016 1 91.85 225 SER A O 1
ATOM 1703 N N . SER A 1 226 ? 2.986 7.54 0.707 1 93.6 226 SER A N 1
ATOM 1704 C CA . SER A 1 226 ? 3.376 8.48 -0.339 1 93.6 226 SER A CA 1
ATOM 1705 C C . SER A 1 226 ? 2.487 8.336 -1.57 1 93.6 226 SER A C 1
ATOM 1707 O O . SER A 1 226 ? 2.109 9.333 -2.189 1 93.6 226 SER A O 1
ATOM 1709 N N . ARG A 1 227 ? 2.138 7.126 -1.84 1 94.5 227 ARG A N 1
ATOM 1710 C CA . ARG A 1 227 ? 1.334 6.868 -3.03 1 94.5 227 ARG A CA 1
ATOM 1711 C C . ARG A 1 227 ? -0.06 7.472 -2.891 1 94.5 227 ARG A C 1
ATOM 1713 O O . ARG A 1 227 ? -0.559 8.114 -3.818 1 94.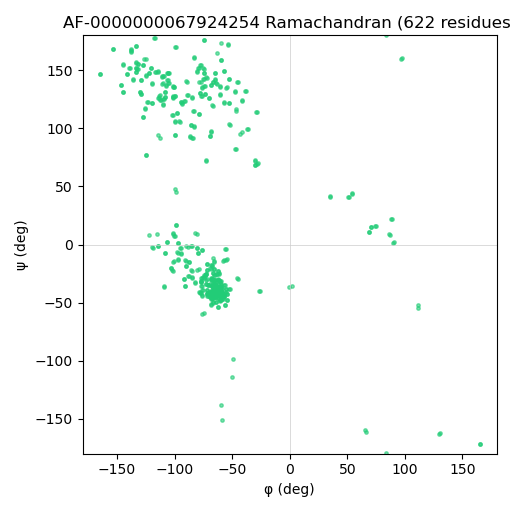5 227 ARG A O 1
ATOM 1720 N N . ALA A 1 228 ? -0.679 7.276 -1.724 1 94.99 228 ALA A N 1
ATOM 1721 C CA . ALA A 1 228 ? -2.003 7.85 -1.498 1 94.99 228 ALA A CA 1
ATOM 1722 C C . ALA A 1 228 ? -1.949 9.375 -1.514 1 94.99 228 ALA A C 1
ATOM 1724 O O . ALA A 1 228 ? -2.83 10.027 -2.08 1 94.99 228 ALA A O 1
ATOM 1725 N N . ALA A 1 229 ? -0.946 9.93 -0.932 1 95.03 229 ALA A N 1
ATOM 1726 C CA . ALA A 1 229 ? -0.786 11.382 -0.927 1 95.03 229 ALA A CA 1
ATOM 1727 C C . ALA A 1 229 ? -0.635 11.922 -2.346 1 95.03 229 ALA A C 1
ATOM 1729 O O . ALA A 1 229 ? -1.21 12.958 -2.687 1 95.03 229 ALA A O 1
ATOM 1730 N N . LEU A 1 230 ? 0.093 11.219 -3.124 1 96.14 230 LEU A N 1
ATOM 1731 C CA . LEU A 1 230 ? 0.302 11.627 -4.509 1 96.14 230 LEU A CA 1
ATOM 1732 C C . LEU A 1 230 ? -1.002 11.559 -5.297 1 96.14 230 LEU A C 1
ATOM 1734 O O . LEU A 1 230 ? -1.298 12.454 -6.093 1 96.14 230 LEU A O 1
ATOM 1738 N N . ASP A 1 231 ? -1.772 10.527 -5.073 1 95.45 231 ASP A N 1
ATOM 1739 C CA . ASP A 1 231 ? -3.07 10.399 -5.729 1 95.45 231 ASP A CA 1
ATOM 1740 C C . ASP A 1 231 ? -3.973 11.583 -5.393 1 95.45 231 ASP A C 1
ATOM 1742 O O . ASP A 1 231 ? -4.654 12.119 -6.27 1 95.45 231 ASP A O 1
ATOM 1746 N N . LEU A 1 232 ? -3.925 11.984 -4.169 1 95 232 LEU A N 1
ATOM 1747 C CA . LEU A 1 232 ? -4.733 13.117 -3.731 1 95 232 LEU A CA 1
ATOM 1748 C C . LEU A 1 232 ? -4.293 14.4 -4.43 1 95 232 LEU A C 1
ATOM 1750 O O . LEU A 1 232 ? -5.131 15.195 -4.862 1 95 232 LEU A O 1
ATOM 1754 N N . ALA A 1 233 ? -3.007 14.562 -4.572 1 95.56 233 ALA A N 1
ATOM 1755 C CA . ALA A 1 233 ? -2.473 15.745 -5.242 1 95.56 233 ALA A CA 1
ATOM 1756 C C . ALA A 1 233 ? -2.85 15.754 -6.721 1 95.56 233 ALA A C 1
ATOM 1758 O O . ALA A 1 233 ? -3.279 16.781 -7.252 1 95.56 233 ALA A O 1
ATOM 1759 N N . ILE A 1 234 ? -2.72 14.637 -7.346 1 96.05 234 ILE A N 1
ATOM 1760 C CA . ILE A 1 234 ? -3.04 14.501 -8.763 1 96.05 234 ILE A CA 1
ATOM 1761 C C . ILE A 1 234 ? -4.52 14.804 -8.989 1 96.05 234 ILE A C 1
ATOM 1763 O O . ILE A 1 234 ? -4.891 15.39 -10.009 1 96.05 234 ILE A O 1
ATOM 1767 N N . SER A 1 235 ? -5.305 14.496 -8.016 1 93.57 235 SER A N 1
ATOM 1768 C CA . SER A 1 235 ? -6.748 14.689 -8.115 1 93.57 235 SER A CA 1
ATOM 1769 C C . SER A 1 235 ? -7.132 16.141 -7.851 1 93.57 235 SER A C 1
ATOM 1771 O O . SER A 1 235 ? -8.316 16.483 -7.838 1 93.57 235 SER A O 1
ATOM 1773 N N . GLY A 1 236 ? -6.176 16.983 -7.514 1 91.55 236 GLY A N 1
ATOM 1774 C CA . GLY A 1 236 ? -6.408 18.412 -7.378 1 91.55 236 GLY A CA 1
ATOM 1775 C C . GLY A 1 236 ? -6.851 18.815 -5.985 1 91.55 236 GLY A C 1
ATOM 1776 O O . GLY A 1 236 ? -7.415 19.895 -5.795 1 91.55 236 GLY A O 1
ATOM 1777 N N . LEU A 1 237 ? -6.525 17.962 -5.023 1 91.32 237 LEU A N 1
ATOM 1778 C CA . LEU A 1 237 ? -7.098 18.201 -3.703 1 91.32 237 LEU A CA 1
ATOM 1779 C C . LEU A 1 237 ? -6.14 19.006 -2.831 1 91.32 237 LEU A C 1
ATOM 1781 O O . LEU A 1 237 ? -6.494 19.409 -1.721 1 91.32 237 LEU A O 1
ATOM 1785 N N . GLY A 1 238 ? -4.96 19.21 -3.298 1 91.89 238 GLY A N 1
ATOM 1786 C CA . GLY A 1 238 ? -4.003 19.992 -2.532 1 91.89 238 GLY A CA 1
ATOM 1787 C C . GLY A 1 238 ? -2.577 19.843 -3.029 1 91.89 238 GLY A C 1
ATOM 1788 O O . GLY A 1 238 ? -2.342 19.265 -4.092 1 91.89 238 GLY A O 1
ATOM 1789 N N . VAL A 1 239 ? -1.679 20.424 -2.215 1 93.14 239 VAL A N 1
ATOM 1790 C CA . VAL A 1 239 ? -0.244 20.346 -2.468 1 93.14 239 VAL A CA 1
ATOM 1791 C C . VAL A 1 239 ? 0.383 19.286 -1.565 1 93.14 239 VAL A C 1
ATOM 1793 O O . VAL A 1 239 ? 0.167 19.289 -0.351 1 93.14 239 VAL A O 1
ATOM 1796 N N . ALA A 1 240 ? 1.11 18.385 -2.158 1 94.45 240 ALA A N 1
ATOM 1797 C CA . ALA A 1 240 ? 1.817 17.361 -1.393 1 94.45 240 ALA A CA 1
ATOM 1798 C C . ALA A 1 240 ? 3.325 17.591 -1.432 1 94.45 240 ALA A C 1
ATOM 1800 O O . ALA A 1 240 ? 3.853 18.126 -2.41 1 94.45 240 ALA A O 1
ATOM 1801 N N . LEU A 1 241 ? 3.967 17.271 -0.308 1 93.09 241 LEU A N 1
ATOM 1802 C CA . LEU A 1 241 ? 5.416 17.108 -0.336 1 93.09 241 LEU A CA 1
ATOM 1803 C C . LEU A 1 241 ? 5.798 15.712 -0.818 1 93.09 241 LEU A C 1
ATOM 1805 O O . LEU A 1 241 ? 5.702 14.743 -0.063 1 93.09 241 LEU A O 1
ATOM 1809 N N . ALA A 1 242 ? 6.195 15.653 -2.08 1 95.75 242 ALA A N 1
ATOM 1810 C CA . ALA A 1 242 ? 6.4 14.342 -2.692 1 95.75 242 ALA A CA 1
ATOM 1811 C C . ALA A 1 242 ? 7.88 14.089 -2.963 1 95.75 242 ALA A C 1
ATOM 1813 O O . ALA A 1 242 ? 8.595 14.983 -3.422 1 95.75 242 ALA A O 1
ATOM 1814 N N . GLN A 1 243 ? 8.294 12.888 -2.685 1 95.35 243 GLN A N 1
ATOM 1815 C CA . GLN A 1 243 ? 9.64 12.485 -3.079 1 95.35 243 GLN A CA 1
ATOM 1816 C C . GLN A 1 243 ? 9.786 12.465 -4.598 1 95.35 243 GLN A C 1
ATOM 1818 O O . GLN A 1 243 ? 8.868 12.051 -5.309 1 95.35 243 GLN A O 1
ATOM 1823 N N . GLY A 1 244 ? 10.956 12.889 -5.081 1 96.61 244 GLY A N 1
ATOM 1824 C CA . GLY A 1 244 ? 11.226 12.897 -6.51 1 96.61 244 GLY A CA 1
ATOM 1825 C C . GLY A 1 244 ? 11.026 11.543 -7.162 1 96.61 244 GLY A C 1
ATOM 1826 O O . GLY A 1 244 ? 10.448 11.45 -8.247 1 96.61 244 GLY A O 1
ATOM 1827 N N . ILE A 1 245 ? 11.372 10.537 -6.52 1 96.47 245 ILE A N 1
ATOM 1828 C CA . ILE A 1 245 ? 11.313 9.184 -7.061 1 96.47 245 ILE A CA 1
ATOM 1829 C C . ILE A 1 245 ? 9.865 8.821 -7.386 1 96.47 245 ILE A C 1
ATOM 1831 O O . ILE A 1 245 ? 9.603 8.077 -8.334 1 96.47 245 ILE A O 1
ATOM 1835 N N . TYR A 1 246 ? 8.918 9.368 -6.633 1 96.12 246 TYR A N 1
ATOM 1836 C CA . TYR A 1 246 ? 7.515 9.016 -6.824 1 96.12 246 TYR A CA 1
ATOM 1837 C C . TYR A 1 246 ? 6.841 9.971 -7.801 1 96.12 246 TYR A C 1
ATOM 1839 O O . TYR A 1 246 ? 5.925 9.58 -8.529 1 96.12 246 TYR A O 1
ATOM 1847 N N . CYS A 1 247 ? 7.269 11.24 -7.896 1 97.16 247 CYS A N 1
ATOM 1848 C CA . CYS A 1 247 ? 6.445 12.214 -8.603 1 97.16 247 CYS A CA 1
ATOM 1849 C C . CYS A 1 247 ? 7.075 12.595 -9.938 1 97.16 247 CYS A C 1
ATOM 1851 O O . CYS A 1 247 ? 6.438 13.248 -10.766 1 97.16 247 CYS A O 1
ATOM 1853 N N . ALA A 1 248 ? 8.318 12.154 -10.241 1 97.37 248 ALA A N 1
ATOM 1854 C CA . ALA A 1 248 ? 9.034 12.549 -11.451 1 97.37 248 ALA A CA 1
ATOM 1855 C C . ALA A 1 248 ? 8.205 12.255 -12.699 1 97.37 248 ALA A C 1
ATOM 1857 O O . ALA A 1 248 ? 8.023 13.128 -13.55 1 97.37 248 ALA A O 1
ATOM 1858 N N . ARG A 1 249 ? 7.671 11.105 -12.777 1 96.28 249 ARG A N 1
ATOM 1859 C CA . ARG A 1 249 ? 6.919 10.707 -13.963 1 96.28 249 ARG A CA 1
ATOM 1860 C C . ARG A 1 249 ? 5.673 11.569 -14.135 1 96.28 249 ARG A C 1
ATOM 1862 O O . ARG A 1 249 ? 5.34 11.971 -15.252 1 96.28 249 ARG A O 1
ATOM 1869 N N . ALA A 1 250 ? 4.995 11.803 -13.047 1 96.78 250 ALA A N 1
ATOM 1870 C CA . ALA A 1 250 ? 3.785 12.618 -13.107 1 96.78 250 ALA A CA 1
ATOM 1871 C C . ALA A 1 250 ? 4.111 14.055 -13.505 1 96.78 250 ALA A C 1
ATOM 1873 O O . ALA A 1 250 ? 3.3 14.727 -14.146 1 96.78 250 ALA A O 1
ATOM 1874 N N . LEU A 1 251 ? 5.277 14.501 -13.14 1 96.76 251 LEU A N 1
ATOM 1875 C CA . LEU A 1 251 ? 5.73 15.821 -13.567 1 96.76 251 LEU A CA 1
ATOM 1876 C C . LEU A 1 251 ? 6.077 15.822 -15.052 1 96.76 251 LEU A C 1
ATOM 1878 O O . LEU A 1 251 ? 5.738 16.763 -15.772 1 96.76 251 LEU A O 1
ATOM 1882 N N . GLU A 1 252 ? 6.675 14.753 -15.469 1 96.05 252 GLU A N 1
ATOM 1883 C CA . GLU A 1 252 ? 7.05 14.619 -16.873 1 96.05 252 GLU A CA 1
ATOM 1884 C C . GLU A 1 252 ? 5.817 14.577 -17.772 1 96.05 252 GLU A C 1
ATOM 1886 O O . GLU A 1 252 ? 5.815 15.159 -18.859 1 96.05 252 GLU A O 1
ATOM 1891 N N . ASP A 1 253 ? 4.755 13.982 -17.307 1 94.26 253 ASP A N 1
ATOM 1892 C CA . ASP A 1 253 ? 3.575 13.778 -18.142 1 94.26 253 ASP A CA 1
ATOM 1893 C C . ASP A 1 253 ? 2.559 14.9 -17.941 1 94.26 253 ASP A C 1
ATOM 1895 O O . ASP A 1 253 ? 1.467 14.865 -18.512 1 94.26 253 ASP A O 1
ATOM 1899 N N . GLY A 1 254 ? 2.854 15.803 -17.042 1 94.33 254 GLY A N 1
ATOM 1900 C CA . GLY A 1 254 ? 2.037 16.993 -16.867 1 94.33 254 GLY A CA 1
ATOM 1901 C C . GLY A 1 254 ? 0.86 16.777 -15.934 1 94.33 254 GLY A C 1
ATOM 1902 O O . GLY A 1 254 ? 0.002 17.652 -15.796 1 94.33 254 GLY A O 1
ATOM 1903 N N . ARG A 1 255 ? 0.808 15.714 -15.31 1 96.11 255 ARG A N 1
ATOM 1904 C CA . ARG A 1 255 ? -0.266 15.454 -14.356 1 96.11 255 ARG A CA 1
ATOM 1905 C C . ARG A 1 255 ? -0.058 16.244 -13.069 1 96.11 255 ARG A C 1
ATOM 1907 O O . ARG A 1 255 ? -1.01 16.494 -12.327 1 96.11 255 ARG A O 1
ATOM 1914 N N . LEU A 1 256 ? 1.258 16.557 -12.794 1 96.52 256 LEU A N 1
ATOM 1915 C CA . LEU A 1 256 ? 1.63 17.388 -11.654 1 96.52 256 LEU A CA 1
ATOM 1916 C C . LEU A 1 256 ? 2.514 18.55 -12.093 1 96.52 256 LEU A C 1
ATOM 1918 O O . LEU A 1 256 ? 3.16 18.482 -13.141 1 96.52 256 LEU A O 1
ATOM 1922 N N . VAL A 1 257 ? 2.447 19.533 -11.319 1 94.86 257 VAL A N 1
ATOM 1923 C CA . VAL A 1 257 ? 3.375 20.65 -11.456 1 94.86 257 VAL A CA 1
ATOM 1924 C C . VAL A 1 257 ? 3.965 21.003 -10.093 1 94.86 257 VAL A C 1
ATOM 1926 O O . VAL A 1 257 ? 3.371 20.699 -9.055 1 94.86 257 VAL A O 1
ATOM 1929 N N . ARG A 1 258 ? 5.098 21.582 -10.124 1 93.27 258 ARG A N 1
ATOM 1930 C CA . ARG A 1 258 ? 5.702 22.063 -8.885 1 93.27 258 ARG A CA 1
ATOM 1931 C C . ARG A 1 258 ? 4.993 23.315 -8.38 1 93.27 258 ARG A C 1
ATOM 1933 O O . ARG A 1 258 ? 4.795 24.27 -9.134 1 93.27 258 ARG A O 1
ATOM 1940 N N . ALA A 1 259 ? 4.632 23.297 -7.169 1 90.42 259 ALA A N 1
ATOM 1941 C CA . ALA A 1 259 ? 3.937 24.433 -6.57 1 90.42 259 ALA A CA 1
ATOM 1942 C C . ALA A 1 259 ? 4.928 25.476 -6.061 1 90.42 259 ALA A C 1
ATOM 1944 O O . ALA A 1 259 ? 4.555 26.624 -5.806 1 90.42 259 ALA A O 1
ATOM 1945 N N . ALA A 1 260 ? 6.127 25.062 -5.815 1 87.38 260 ALA A N 1
ATOM 1946 C CA . ALA A 1 260 ? 7.215 25.947 -5.407 1 87.38 260 ALA A CA 1
ATOM 1947 C C . ALA A 1 260 ? 8.548 25.481 -5.987 1 87.38 260 ALA A C 1
ATOM 1949 O O . ALA A 1 260 ? 8.748 24.286 -6.217 1 87.38 260 ALA A O 1
ATOM 1950 N N . ALA A 1 261 ? 9.446 26.356 -6.144 1 86.22 261 ALA A N 1
ATOM 1951 C CA . ALA A 1 261 ? 10.75 26.055 -6.729 1 86.22 261 ALA A CA 1
ATOM 1952 C C . ALA A 1 261 ? 11.65 25.34 -5.724 1 86.22 261 ALA A C 1
ATOM 1954 O O . ALA A 1 261 ? 12.494 24.526 -6.107 1 86.22 261 ALA A O 1
ATOM 1955 N N . GLN A 1 262 ? 11.423 25.608 -4.512 1 88.05 262 GLN A N 1
ATOM 1956 C CA . GLN A 1 262 ? 12.278 25.068 -3.46 1 88.05 262 GLN A CA 1
ATOM 1957 C C . GLN A 1 262 ? 12.035 23.575 -3.266 1 88.05 262 GLN A C 1
ATOM 1959 O O . GLN A 1 262 ? 10.917 23.092 -3.455 1 88.05 262 GLN A O 1
ATOM 1964 N N . SER A 1 263 ? 13.041 22.882 -2.978 1 91.42 263 SER A N 1
ATOM 1965 C CA . SER A 1 263 ? 12.989 21.486 -2.558 1 91.42 263 SER A CA 1
ATOM 1966 C C . SER A 1 263 ? 13.725 21.278 -1.238 1 91.42 263 SER A C 1
ATOM 1968 O O . SER A 1 263 ? 14.49 22.142 -0.805 1 91.42 263 SER A O 1
ATOM 1970 N N . LEU A 1 264 ? 13.418 20.246 -0.584 1 91.13 264 LEU A N 1
ATOM 1971 C CA . LEU A 1 264 ? 14.099 19.876 0.651 1 91.13 264 LEU A CA 1
ATOM 1972 C C . LEU A 1 264 ? 14.772 18.514 0.513 1 91.13 264 LEU A C 1
ATOM 1974 O O . LEU A 1 264 ? 14.102 17.507 0.273 1 91.13 264 LEU A O 1
ATOM 1978 N N . GLU A 1 265 ? 16.047 18.517 0.711 1 91.26 265 GLU A N 1
ATOM 1979 C CA . GLU A 1 265 ? 16.806 17.275 0.6 1 91.26 265 GLU A CA 1
ATOM 1980 C C . GLU A 1 265 ? 16.424 16.293 1.704 1 91.26 265 GLU A C 1
ATOM 1982 O O . GLU A 1 265 ? 16.249 16.687 2.859 1 91.26 265 GLU A O 1
ATOM 1987 N N . LEU A 1 266 ? 16.334 15.034 1.324 1 89.68 266 LEU A N 1
ATOM 1988 C CA . LEU A 1 266 ? 16.068 13.987 2.305 1 89.68 266 LEU A CA 1
ATOM 1989 C C . LEU A 1 266 ? 17.309 13.702 3.144 1 89.68 266 LEU A C 1
ATOM 1991 O O . LEU A 1 266 ? 18.43 13.723 2.63 1 89.68 266 LEU A O 1
ATOM 1995 N N . ARG A 1 267 ? 17.042 13.347 4.376 1 84.49 267 ARG A N 1
ATOM 1996 C CA . ARG A 1 267 ? 18.143 13.139 5.311 1 84.49 267 ARG A CA 1
ATOM 1997 C C . ARG A 1 267 ? 18.831 11.802 5.058 1 84.49 267 ARG A C 1
ATOM 1999 O O . ARG A 1 267 ? 20.033 11.662 5.294 1 84.49 267 ARG A O 1
ATOM 2006 N N . GLN A 1 268 ? 18.063 10.9 4.609 1 87.87 268 GLN A N 1
ATOM 2007 C CA . GLN A 1 268 ? 18.595 9.56 4.383 1 87.87 268 GLN A CA 1
ATOM 2008 C C . GLN A 1 268 ? 18.577 9.204 2.899 1 87.87 268 GLN A C 1
ATOM 2010 O O . GLN A 1 268 ? 17.714 9.672 2.154 1 87.87 268 GLN A O 1
ATOM 2015 N N . PRO A 1 269 ? 19.489 8.424 2.484 1 93.58 269 PRO A N 1
ATOM 2016 C CA . PRO A 1 269 ? 19.472 7.912 1.112 1 93.58 269 PRO A CA 1
ATOM 2017 C C . PRO A 1 269 ? 18.577 6.685 0.95 1 93.58 269 PRO A C 1
ATOM 2019 O O . PRO A 1 269 ? 18.177 6.074 1.944 1 93.58 269 PRO A O 1
ATOM 2022 N N . TYR A 1 270 ? 18.209 6.424 -0.252 1 95.35 270 TYR A N 1
ATOM 2023 C CA . TYR A 1 270 ? 17.694 5.096 -0.569 1 95.35 270 TYR A CA 1
ATOM 2024 C C . TYR A 1 270 ? 18.82 4.07 -0.609 1 95.35 270 TYR A C 1
ATOM 2026 O O . TYR A 1 270 ? 19.901 4.345 -1.135 1 95.35 270 TYR A O 1
ATOM 2034 N N . CYS A 1 271 ? 18.551 2.947 -0.019 1 96.31 271 CYS A N 1
ATOM 2035 C CA . CYS A 1 271 ? 19.571 1.914 0.123 1 96.31 271 CYS A CA 1
ATOM 2036 C C . CYS A 1 271 ? 19.094 0.592 -0.467 1 96.31 271 CYS A C 1
ATOM 2038 O O . CYS A 1 271 ? 17.901 0.288 -0.436 1 96.31 271 CYS A O 1
ATOM 2040 N N . LEU A 1 272 ? 20.009 -0.089 -1.01 1 97.24 272 LEU A N 1
ATOM 2041 C CA . LEU A 1 272 ? 19.762 -1.438 -1.509 1 97.24 272 LEU A CA 1
ATOM 2042 C C . LEU A 1 272 ? 20.513 -2.471 -0.677 1 97.24 272 LEU A C 1
ATOM 2044 O O . LEU A 1 272 ? 21.722 -2.346 -0.467 1 97.24 272 LEU A O 1
ATOM 2048 N N . THR A 1 273 ? 19.782 -3.411 -0.155 1 97.24 273 THR A N 1
ATOM 2049 C CA . THR A 1 273 ? 20.357 -4.484 0.649 1 97.24 273 THR A CA 1
ATOM 2050 C C . THR A 1 273 ? 20.2 -5.83 -0.052 1 97.24 273 THR A C 1
ATOM 2052 O O . THR A 1 273 ? 19.095 -6.202 -0.451 1 97.24 273 THR A O 1
ATOM 2055 N N . ILE A 1 274 ? 21.276 -6.551 -0.235 1 96.11 274 ILE A N 1
ATOM 2056 C CA . ILE A 1 274 ? 21.3 -7.87 -0.859 1 96.11 274 ILE A CA 1
ATOM 2057 C C . ILE A 1 274 ? 22.023 -8.859 0.053 1 96.11 274 ILE A C 1
ATOM 2059 O O . ILE A 1 274 ? 23.238 -8.763 0.243 1 96.11 274 ILE A O 1
ATOM 2063 N N . PRO A 1 275 ? 21.254 -9.754 0.596 1 90.94 275 PRO A N 1
ATOM 2064 C CA . PRO A 1 275 ? 21.93 -10.743 1.438 1 90.94 275 PRO A CA 1
ATOM 2065 C C . PRO A 1 275 ? 22.982 -11.546 0.677 1 90.94 275 PRO A C 1
ATOM 2067 O O . PRO A 1 275 ? 22.868 -11.725 -0.538 1 90.94 275 PRO A O 1
ATOM 2070 N N . GLU A 1 276 ? 23.927 -12.129 1.397 1 88.4 276 GLU A N 1
ATOM 2071 C CA . GLU A 1 276 ? 25.055 -12.841 0.805 1 88.4 276 GLU A CA 1
ATOM 2072 C C . GLU A 1 276 ? 24.582 -14.023 -0.037 1 88.4 276 GLU A C 1
ATOM 2074 O O . GLU A 1 276 ? 25.139 -14.296 -1.102 1 88.4 276 GLU A O 1
ATOM 2079 N N . ARG A 1 277 ? 23.596 -14.673 0.351 1 83.05 277 ARG A N 1
ATOM 2080 C CA . ARG A 1 277 ? 23.095 -15.859 -0.335 1 83.05 277 ARG A CA 1
ATOM 2081 C C . ARG A 1 277 ? 22.61 -15.516 -1.74 1 83.05 277 ARG A C 1
ATOM 2083 O O . ARG A 1 277 ? 22.593 -16.375 -2.624 1 83.05 277 ARG A O 1
ATOM 2090 N N . SER A 1 278 ? 22.24 -14.25 -1.887 1 87.92 278 SER A N 1
ATOM 2091 C CA . SER A 1 278 ? 21.644 -13.839 -3.154 1 87.92 278 SER A CA 1
ATOM 2092 C C . SER A 1 278 ? 22.658 -13.115 -4.033 1 87.92 278 SER A C 1
ATOM 2094 O O . SER A 1 278 ? 22.451 -12.971 -5.24 1 87.92 278 SER A O 1
ATOM 2096 N N . ALA A 1 279 ? 23.732 -12.714 -3.489 1 88.13 279 ALA A N 1
ATOM 2097 C CA . ALA A 1 279 ? 24.667 -11.8 -4.141 1 88.13 279 ALA A CA 1
ATOM 2098 C C . ALA A 1 279 ? 25.311 -12.453 -5.36 1 88.13 279 ALA A C 1
ATOM 2100 O O . ALA A 1 279 ? 25.729 -11.763 -6.293 1 88.13 279 ALA A O 1
ATOM 2101 N N . ARG A 1 280 ? 25.335 -13.733 -5.45 1 84.97 280 ARG A N 1
ATOM 2102 C CA . ARG A 1 280 ? 26.053 -14.401 -6.531 1 84.97 280 ARG A CA 1
ATOM 2103 C C . ARG A 1 280 ? 25.106 -14.777 -7.665 1 84.97 280 ARG A C 1
ATOM 2105 O O . ARG A 1 280 ? 25.546 -15.238 -8.721 1 84.97 280 ARG A O 1
ATOM 2112 N N . ARG A 1 281 ? 23.829 -14.597 -7.462 1 84.67 281 ARG A N 1
ATOM 2113 C CA . ARG A 1 281 ? 22.856 -14.956 -8.489 1 84.67 281 ARG A CA 1
ATOM 2114 C C . ARG A 1 281 ? 22.813 -13.905 -9.593 1 84.67 281 ARG A C 1
ATOM 2116 O O . ARG A 1 281 ? 22.624 -12.718 -9.321 1 84.67 281 ARG A O 1
ATOM 2123 N N . ASP A 1 282 ? 22.891 -14.298 -10.824 1 84.76 282 ASP A N 1
ATOM 2124 C CA . ASP A 1 282 ? 22.965 -13.408 -11.978 1 84.76 282 ASP A CA 1
ATOM 2125 C C . ASP A 1 282 ? 21.718 -12.531 -12.076 1 84.76 282 ASP A C 1
ATOM 2127 O O . ASP A 1 282 ? 21.813 -11.339 -12.372 1 84.76 282 ASP A O 1
ATOM 2131 N N . ILE A 1 283 ? 20.601 -13.138 -11.787 1 88.21 283 ILE A N 1
ATOM 2132 C CA . ILE A 1 283 ? 19.342 -12.415 -11.928 1 88.21 283 ILE A CA 1
ATOM 2133 C C . ILE A 1 283 ? 19.272 -11.294 -10.893 1 88.21 283 ILE A C 1
ATOM 2135 O O . ILE A 1 283 ? 18.694 -10.236 -11.153 1 88.21 283 ILE A O 1
ATOM 2139 N N . VAL A 1 284 ? 19.89 -11.474 -9.737 1 92.15 284 VAL A N 1
ATOM 2140 C CA . VAL A 1 284 ? 19.896 -10.462 -8.685 1 92.15 284 VAL A CA 1
ATOM 2141 C C . VAL A 1 284 ? 20.771 -9.284 -9.108 1 92.15 284 VAL A C 1
ATOM 2143 O O . VAL A 1 284 ? 20.385 -8.125 -8.94 1 92.15 284 VAL A O 1
ATOM 2146 N N . GLY A 1 285 ? 21.916 -9.63 -9.655 1 92.9 285 GLY A N 1
ATOM 2147 C CA . GLY A 1 285 ? 22.789 -8.586 -10.171 1 92.9 285 GLY A CA 1
ATOM 2148 C C . GLY A 1 285 ? 22.15 -7.767 -11.276 1 92.9 285 GLY A C 1
ATOM 2149 O O . GLY A 1 285 ? 22.264 -6.54 -11.291 1 92.9 285 GLY A O 1
ATOM 2150 N N . ALA A 1 286 ? 21.489 -8.446 -12.158 1 92.55 286 ALA A N 1
ATOM 2151 C CA . ALA A 1 286 ? 20.82 -7.77 -13.266 1 92.55 286 ALA A CA 1
ATOM 2152 C C . ALA A 1 286 ? 19.693 -6.874 -12.762 1 92.55 286 ALA A C 1
ATOM 2154 O O . ALA A 1 286 ? 19.537 -5.741 -13.224 1 92.55 286 ALA A O 1
ATOM 2155 N N . PHE A 1 287 ? 18.915 -7.408 -11.852 1 94.9 287 PHE A N 1
ATOM 2156 C CA . PHE A 1 287 ? 17.805 -6.632 -11.311 1 94.9 287 PHE A CA 1
ATOM 2157 C C . PHE A 1 287 ? 18.315 -5.42 -10.54 1 94.9 287 PHE A C 1
ATOM 2159 O O . PHE A 1 287 ? 17.745 -4.332 -10.637 1 94.9 287 PHE A O 1
ATOM 2166 N N . ARG A 1 288 ? 19.357 -5.63 -9.803 1 96.42 288 ARG A N 1
ATOM 2167 C CA . ARG A 1 288 ? 19.983 -4.534 -9.071 1 96.42 288 ARG A CA 1
ATOM 2168 C C . ARG A 1 288 ? 20.377 -3.4 -10.012 1 96.42 288 ARG A C 1
ATOM 2170 O O . ARG A 1 288 ? 20.055 -2.237 -9.76 1 96.42 288 ARG A O 1
ATOM 2177 N N . GLN A 1 289 ? 21.079 -3.74 -11.029 1 96.19 289 GLN A N 1
ATOM 2178 C CA . GLN A 1 289 ? 21.534 -2.728 -11.977 1 96.19 289 GLN A CA 1
ATOM 2179 C C . GLN A 1 289 ? 20.355 -1.976 -12.587 1 96.19 289 GLN A C 1
ATOM 2181 O O . GLN A 1 289 ? 20.374 -0.746 -12.672 1 96.19 289 GLN A O 1
ATOM 2186 N N . TRP A 1 290 ? 19.373 -2.67 -12.963 1 95.97 290 TRP A N 1
ATOM 2187 C CA . TRP A 1 290 ? 18.179 -2.078 -13.558 1 95.97 290 TRP A CA 1
ATOM 2188 C C . TRP A 1 290 ? 17.463 -1.176 -12.558 1 95.97 290 TRP A C 1
ATOM 2190 O O . TRP A 1 290 ? 17.119 -0.035 -12.878 1 95.97 290 TRP A O 1
ATOM 2200 N N . LEU A 1 291 ? 17.229 -1.674 -11.364 1 97 291 LEU A N 1
ATOM 2201 C CA . LEU A 1 291 ? 16.497 -0.951 -10.329 1 97 291 LEU A CA 1
ATOM 2202 C C . LEU A 1 291 ? 17.221 0.338 -9.952 1 97 291 LEU A C 1
ATOM 2204 O O . LEU A 1 291 ? 16.593 1.39 -9.815 1 97 291 LEU A O 1
ATOM 2208 N N . VAL A 1 292 ? 18.516 0.229 -9.805 1 97.87 292 VAL A N 1
ATOM 2209 C CA . VAL A 1 292 ? 19.317 1.409 -9.495 1 97.87 292 VAL A CA 1
ATOM 2210 C C . VAL A 1 292 ? 19.188 2.431 -10.622 1 97.87 292 VAL A C 1
ATOM 2212 O O . VAL A 1 292 ? 19.016 3.626 -10.369 1 97.87 292 VAL A O 1
ATOM 2215 N N . GLY A 1 293 ? 19.267 1.927 -11.824 1 97.64 293 GLY A N 1
ATOM 2216 C CA . GLY A 1 293 ? 19.085 2.807 -12.967 1 97.64 293 GLY A CA 1
ATOM 2217 C C . GLY A 1 293 ? 17.753 3.532 -12.956 1 97.64 293 GLY A C 1
ATOM 2218 O O . GLY A 1 293 ? 17.693 4.735 -13.219 1 97.64 293 GLY A O 1
ATOM 2219 N N . GLU A 1 294 ? 16.669 2.855 -12.665 1 97.09 294 GLU A N 1
ATOM 2220 C CA . GLU A 1 294 ? 15.336 3.448 -12.606 1 97.09 294 GLU A CA 1
ATOM 2221 C C . GLU A 1 294 ? 15.248 4.503 -11.507 1 97.09 294 GLU A C 1
ATOM 2223 O O . GLU A 1 294 ? 14.653 5.564 -11.704 1 97.09 294 GLU A O 1
ATOM 2228 N N . CYS A 1 295 ? 15.849 4.197 -10.319 1 97.92 295 CYS A N 1
ATOM 2229 C CA . CYS A 1 295 ? 15.827 5.133 -9.201 1 97.92 295 CYS A CA 1
ATOM 2230 C C . CYS A 1 295 ? 16.592 6.407 -9.54 1 97.92 295 CYS A C 1
ATOM 2232 O O . CYS A 1 295 ? 16.094 7.512 -9.321 1 97.92 295 CYS A O 1
ATOM 2234 N N . VAL A 1 296 ? 17.765 6.229 -10.132 1 97.77 296 VAL A N 1
ATOM 2235 C CA . VAL A 1 296 ? 18.615 7.366 -10.47 1 97.77 296 VAL A CA 1
ATOM 2236 C C . VAL A 1 296 ? 17.946 8.205 -11.557 1 97.77 296 VAL A C 1
ATOM 2238 O O . VAL A 1 296 ? 17.935 9.436 -11.48 1 97.77 296 VAL A O 1
ATOM 2241 N N . ARG A 1 297 ? 17.381 7.57 -12.512 1 96.9 297 ARG A N 1
ATOM 2242 C CA . ARG A 1 297 ? 16.686 8.277 -13.582 1 96.9 297 ARG A CA 1
ATOM 2243 C C . ARG A 1 297 ? 15.545 9.123 -13.029 1 96.9 297 ARG A C 1
ATOM 2245 O O . ARG A 1 297 ? 15.349 10.264 -13.452 1 96.9 297 ARG A O 1
ATOM 2252 N N . ALA A 1 298 ? 14.814 8.566 -12.111 1 96.99 298 ALA A N 1
ATOM 2253 C CA . ALA A 1 298 ? 13.679 9.282 -11.533 1 96.99 298 ALA A CA 1
ATOM 2254 C C . ALA A 1 298 ? 14.146 10.489 -10.725 1 96.99 298 ALA A C 1
ATOM 2256 O O . ALA A 1 298 ? 13.631 11.596 -10.898 1 96.99 298 ALA A O 1
ATOM 2257 N N . VAL A 1 299 ? 15.161 10.319 -9.895 1 96.98 299 VAL A N 1
ATOM 2258 C CA . VAL A 1 299 ? 15.619 11.354 -8.975 1 96.98 299 VAL A CA 1
ATOM 2259 C C . VAL A 1 299 ? 16.334 12.457 -9.751 1 96.98 299 VAL A C 1
ATOM 2261 O O . VAL A 1 299 ? 16.323 13.621 -9.343 1 96.98 299 VAL A O 1
ATOM 2264 N N . LYS A 1 300 ? 16.868 12.129 -10.894 1 96.44 300 LYS A N 1
ATOM 2265 C CA . LYS A 1 300 ? 17.617 13.096 -11.691 1 96.44 300 LYS A CA 1
ATOM 2266 C C . LYS A 1 300 ? 16.773 13.627 -12.846 1 96.44 300 LYS A C 1
ATOM 2268 O O . LYS A 1 300 ? 17.297 14.263 -13.764 1 96.44 300 LYS A O 1
ATOM 2273 N N . SER A 1 301 ? 15.548 13.315 -12.825 1 96.68 301 SER A N 1
ATOM 2274 C CA . SER A 1 301 ? 14.668 13.79 -13.888 1 96.68 301 SER A CA 1
ATOM 2275 C C . SER A 1 301 ? 14.729 15.308 -14.019 1 96.68 301 SER A C 1
ATOM 2277 O O . SER A 1 301 ? 14.631 16.027 -13.022 1 96.68 301 SER A O 1
ATOM 2279 N N . PRO A 1 302 ? 14.822 15.835 -15.198 1 94.69 302 PRO A N 1
ATOM 2280 C CA . PRO A 1 302 ? 14.822 17.286 -15.398 1 94.69 302 PRO A CA 1
ATOM 2281 C C . PRO A 1 302 ? 13.525 17.945 -14.938 1 94.69 302 PRO A C 1
ATOM 2283 O O . PRO A 1 302 ? 13.517 19.132 -14.6 1 94.69 302 PRO A O 1
ATOM 2286 N N . ALA A 1 303 ? 12.453 17.195 -14.877 1 94.59 303 ALA A N 1
ATOM 2287 C CA . ALA A 1 303 ? 11.149 17.723 -14.484 1 94.59 303 ALA A CA 1
ATOM 2288 C C . ALA A 1 303 ? 11.152 18.161 -13.023 1 94.59 303 ALA A C 1
ATOM 2290 O O . ALA A 1 303 ? 10.317 18.969 -12.609 1 94.59 303 ALA A O 1
ATOM 2291 N N . LEU A 1 304 ? 12.046 17.561 -12.264 1 94.29 304 LEU A N 1
ATOM 2292 C CA . LEU A 1 304 ? 12.13 17.906 -10.849 1 94.29 304 LEU A CA 1
ATOM 2293 C C . LEU A 1 304 ? 12.795 19.265 -10.659 1 94.29 304 LEU A C 1
ATOM 2295 O O . LEU A 1 304 ? 12.634 19.9 -9.614 1 94.29 304 LEU A O 1
ATOM 2299 N N . GLY A 1 305 ? 13.711 19.685 -11.599 1 84.89 305 GLY A N 1
ATOM 2300 C CA . GLY A 1 305 ? 14.441 20.94 -11.524 1 84.89 305 GLY A CA 1
ATOM 2301 C C . GLY A 1 305 ? 13.692 22.104 -12.146 1 84.89 305 GLY A C 1
ATOM 2302 O O . GLY A 1 305 ? 14.06 23.263 -11.946 1 84.89 305 GLY A O 1
ATOM 2303 N N . THR A 1 306 ? 12.822 21.838 -13.122 1 65.58 306 THR A N 1
ATOM 2304 C CA . THR A 1 306 ? 12.195 22.892 -13.911 1 65.58 306 THR A CA 1
ATOM 2305 C C . THR A 1 306 ? 11.384 23.826 -13.019 1 65.58 306 THR A C 1
ATOM 2307 O O . THR A 1 306 ? 10.771 23.385 -12.044 1 65.58 306 THR A O 1
ATOM 2310 N N . GLN A 1 307 ? 11.684 25.214 -13.206 1 57.85 307 GLN A N 1
ATOM 2311 C CA . GLN A 1 307 ? 11.017 26.313 -12.515 1 57.85 307 GLN A CA 1
ATOM 2312 C C . GLN A 1 307 ? 9.504 26.121 -12.506 1 57.85 307 GLN A C 1
ATOM 2314 O O . GLN A 1 307 ? 8.944 25.52 -13.425 1 57.85 307 GLN A O 1
ATOM 2319 N N . PRO A 1 308 ? 8.863 26.424 -11.408 1 55.13 308 PRO A N 1
ATOM 2320 C CA . PRO A 1 308 ? 7.399 26.442 -11.342 1 55.13 308 PRO A CA 1
ATOM 2321 C C . PRO A 1 308 ? 6.76 27.06 -12.583 1 55.13 308 PRO A C 1
ATOM 2323 O O . PRO A 1 308 ? 7.387 27.877 -13.263 1 55.13 308 PRO A O 1
ATOM 2326 N N . SER A 1 309 ? 5.894 26.37 -13.268 1 47.22 309 SER A N 1
ATOM 2327 C CA . SER A 1 309 ? 5.264 26.931 -14.458 1 47.22 309 SER A CA 1
ATOM 2328 C C . SER A 1 309 ? 5.165 28.45 -14.367 1 47.22 309 SER A C 1
ATOM 2330 O O . SER A 1 309 ? 4.913 28.997 -13.291 1 47.22 309 SER A O 1
ATOM 2332 N N . GLU A 1 310 ? 5.905 29.147 -15.267 1 41.62 310 GLU A N 1
ATOM 2333 C CA . GLU A 1 310 ? 5.828 30.595 -15.434 1 41.62 310 GLU A CA 1
ATOM 2334 C C . GLU A 1 310 ? 4.46 31.127 -15.016 1 41.62 310 GLU A C 1
ATOM 2336 O O . GLU A 1 310 ? 4.326 32.3 -14.661 1 41.62 310 GLU A O 1
ATOM 2341 N N . LYS A 1 311 ? 3.441 30.473 -15.32 1 39.46 311 LYS A N 1
ATOM 2342 C CA . LYS A 1 311 ? 2.142 31.101 -15.095 1 39.46 311 LYS A CA 1
ATOM 2343 C C . LYS A 1 311 ? 1.862 31.265 -13.603 1 39.46 311 LYS A C 1
ATOM 2345 O O . LYS A 1 311 ? 0.791 31.736 -13.216 1 39.46 311 LYS A O 1
ATOM 2350 N N . LEU A 1 312 ? 2.517 30.597 -12.864 1 37.18 312 LEU A N 1
ATOM 2351 C CA . LEU A 1 312 ? 2.276 30.83 -11.445 1 37.18 312 LEU A CA 1
ATOM 2352 C C . LEU A 1 312 ? 2.995 32.089 -10.971 1 37.18 312 LEU A C 1
ATOM 2354 O O . LEU A 1 312 ? 2.891 32.465 -9.801 1 37.18 312 LEU A O 1
ATOM 2358 N N . VAL A 1 313 ? 4.042 32.557 -11.698 1 28.61 313 VAL A N 1
ATOM 2359 C CA . VAL A 1 313 ? 4.499 33.918 -11.435 1 28.61 313 VAL A CA 1
ATOM 2360 C C . VAL A 1 313 ? 3.581 34.916 -12.137 1 28.61 313 VAL A C 1
ATOM 2362 O O . VAL A 1 313 ? 3.273 34.761 -13.321 1 28.61 313 VAL A O 1
ATOM 2365 N N . MET B 1 1 ? -1.781 1.047 46.831 1 20.85 1 MET B N 1
ATOM 2366 C CA . MET B 1 1 ? -2.535 1.292 45.605 1 20.85 1 MET B CA 1
ATOM 2367 C C . MET B 1 1 ? -1.82 2.306 44.718 1 20.85 1 MET B C 1
ATOM 2369 O O . MET B 1 1 ? -1.866 3.509 44.982 1 20.85 1 MET B O 1
ATOM 2373 N N . ILE B 1 2 ? -0.485 2.242 44.508 1 28.8 2 ILE B N 1
ATOM 2374 C CA . ILE B 1 2 ? 0.451 3.215 43.957 1 28.8 2 ILE B CA 1
ATOM 2375 C C . ILE B 1 2 ? -0.128 3.824 42.682 1 28.8 2 ILE B C 1
ATOM 2377 O O . ILE B 1 2 ? -0.541 3.1 41.773 1 28.8 2 ILE B O 1
ATOM 2381 N N . MET B 1 3 ? -1.001 4.823 42.837 1 28.45 3 MET B N 1
ATOM 2382 C CA . MET B 1 3 ? -1.57 5.627 41.76 1 28.45 3 MET B CA 1
ATOM 2383 C C . MET B 1 3 ? -0.592 5.748 40.596 1 28.45 3 MET B C 1
ATOM 2385 O O . MET B 1 3 ? 0.534 6.215 40.772 1 28.45 3 MET B O 1
ATOM 2389 N N . ALA B 1 4 ? -0.299 4.869 39.806 1 38.75 4 ALA B N 1
ATOM 2390 C CA . ALA B 1 4 ? 0.557 4.886 38.623 1 38.75 4 ALA B CA 1
ATOM 2391 C C . ALA B 1 4 ? 0.55 6.26 37.96 1 38.75 4 ALA B C 1
ATOM 2393 O O . ALA B 1 4 ? -0.494 6.73 37.502 1 38.75 4 ALA B O 1
ATOM 2394 N N . THR B 1 5 ? 1.089 7.26 38.547 1 43.13 5 THR B N 1
ATOM 2395 C CA . THR B 1 5 ? 1.209 8.631 38.066 1 43.13 5 THR B CA 1
ATOM 2396 C C . THR B 1 5 ? 1.453 8.657 36.559 1 43.13 5 THR B C 1
ATOM 2398 O O . THR B 1 5 ? 2.343 7.968 36.058 1 43.13 5 THR B O 1
ATOM 2401 N N . LEU B 1 6 ? 0.408 8.891 35.87 1 50.41 6 LEU B N 1
ATOM 2402 C CA . LEU B 1 6 ? 0.4 9.049 34.419 1 50.41 6 LEU B CA 1
ATOM 2403 C C . LEU B 1 6 ? 1.512 9.989 33.968 1 50.41 6 LEU B C 1
ATOM 2405 O O . LEU B 1 6 ? 1.783 10.998 34.625 1 50.41 6 LEU B O 1
ATOM 2409 N N . PRO B 1 7 ? 2.45 9.537 33.249 1 56.89 7 PRO B N 1
ATOM 2410 C CA . PRO B 1 7 ? 3.473 10.448 32.729 1 56.89 7 PRO B CA 1
ATOM 2411 C C . PRO B 1 7 ? 2.901 11.802 32.314 1 56.89 7 PRO B C 1
ATOM 2413 O O . PRO B 1 7 ? 1.738 11.888 31.912 1 56.89 7 PRO B O 1
ATOM 2416 N N . SER B 1 8 ? 3.574 12.891 32.765 1 63.16 8 SER B N 1
ATOM 2417 C CA . SER B 1 8 ? 3.154 14.237 32.389 1 63.16 8 SER B CA 1
ATOM 2418 C C . SER B 1 8 ? 3.023 14.373 30.876 1 63.16 8 SER B C 1
ATOM 2420 O O . SER B 1 8 ? 3.745 13.716 30.123 1 63.16 8 SER B O 1
ATOM 2422 N N . LEU B 1 9 ? 2.034 15.103 30.467 1 64.78 9 LEU B N 1
ATOM 2423 C CA . LEU B 1 9 ? 1.836 15.387 29.049 1 64.78 9 LEU B CA 1
ATOM 2424 C C . LEU B 1 9 ? 3.111 15.943 28.423 1 64.78 9 LEU B C 1
ATOM 2426 O O . LEU B 1 9 ? 3.448 15.603 27.286 1 64.78 9 LEU B O 1
ATOM 2430 N N . ARG B 1 10 ? 3.758 16.765 29.246 1 72.25 10 ARG B N 1
ATOM 2431 C CA . ARG B 1 10 ? 5.008 17.343 28.764 1 72.25 10 ARG B CA 1
ATOM 2432 C C . ARG B 1 10 ? 6.072 16.267 28.575 1 72.25 10 ARG B C 1
ATOM 2434 O O . ARG B 1 10 ? 6.86 16.325 27.63 1 72.25 10 ARG B O 1
ATOM 2441 N N . GLY B 1 11 ? 6.018 15.351 29.509 1 79.32 11 GLY B N 1
ATOM 2442 C CA . GLY B 1 11 ? 6.944 14.239 29.365 1 79.32 11 GLY B CA 1
ATOM 2443 C C . GLY B 1 11 ? 6.655 13.374 28.153 1 79.32 11 GLY B C 1
ATOM 2444 O O . GLY B 1 11 ? 7.573 12.988 27.426 1 79.32 11 GLY B O 1
ATOM 2445 N N . LEU B 1 12 ? 5.391 13.202 27.929 1 77.01 12 LEU B N 1
ATOM 2446 C CA . LEU B 1 12 ? 4.988 12.39 26.786 1 77.01 12 LEU B CA 1
ATOM 2447 C C . LEU B 1 12 ? 5.277 13.114 25.475 1 77.01 12 LEU B C 1
ATOM 2449 O O . LEU B 1 12 ? 5.67 12.488 24.489 1 77.01 12 LEU B O 1
ATOM 2453 N N . GLN B 1 13 ? 5.135 14.351 25.529 1 77.45 13 GLN B N 1
ATOM 2454 C CA . GLN B 1 13 ? 5.468 15.173 24.37 1 77.45 13 GLN B CA 1
ATOM 2455 C C . GLN B 1 13 ? 6.966 15.133 24.08 1 77.45 13 GLN B C 1
ATOM 2457 O O . GLN B 1 13 ? 7.377 15.063 22.92 1 77.45 13 GLN B O 1
ATOM 2462 N N . ALA B 1 14 ? 7.743 15.203 25.144 1 81.7 14 ALA B N 1
ATOM 2463 C CA . ALA B 1 14 ? 9.196 15.145 25.002 1 81.7 14 ALA B CA 1
ATOM 2464 C C . ALA B 1 14 ? 9.636 13.812 24.404 1 81.7 14 ALA B C 1
ATOM 2466 O O . ALA B 1 14 ? 10.494 13.774 23.519 1 81.7 14 ALA B O 1
ATOM 2467 N N . PHE B 1 15 ? 9.023 12.793 24.864 1 84.6 15 PHE B N 1
ATOM 2468 C CA . PHE B 1 15 ? 9.32 11.47 24.329 1 84.6 15 PHE B CA 1
ATOM 2469 C C . PHE B 1 15 ? 8.972 11.394 22.847 1 84.6 15 PHE B C 1
ATOM 2471 O O . PHE B 1 15 ? 9.789 10.955 22.034 1 84.6 15 PHE B O 1
ATOM 2478 N N . GLU B 1 16 ? 7.762 11.766 22.672 1 80.13 16 GLU B N 1
ATOM 2479 C CA . GLU B 1 16 ? 7.28 11.673 21.298 1 80.13 16 GLU B CA 1
ATOM 2480 C C . GLU B 1 16 ? 8.163 12.476 20.347 1 80.13 16 GLU B C 1
ATOM 2482 O O . GLU B 1 16 ? 8.523 11.995 19.27 1 80.13 16 GLU B O 1
ATOM 2487 N N . ALA B 1 17 ? 8.56 13.694 20.668 1 78.9 17 ALA B N 1
ATOM 2488 C CA . ALA B 1 17 ? 9.421 14.558 19.863 1 78.9 17 ALA B CA 1
ATOM 2489 C C . ALA B 1 17 ? 10.799 13.932 19.67 1 78.9 17 ALA B C 1
ATOM 2491 O O . ALA B 1 17 ? 11.334 13.925 18.558 1 78.9 17 ALA B O 1
ATOM 2492 N N . ALA B 1 18 ? 11.301 13.364 20.726 1 82.74 18 ALA B N 1
ATOM 2493 C CA . ALA B 1 18 ? 12.634 12.769 20.672 1 82.74 18 ALA B CA 1
ATOM 2494 C C . ALA B 1 18 ? 12.64 11.516 19.801 1 82.74 18 ALA B C 1
ATOM 2496 O O . ALA B 1 18 ? 13.589 11.281 19.049 1 82.74 18 ALA B O 1
ATOM 2497 N N . ALA B 1 19 ? 11.617 10.774 20.002 1 80.85 19 ALA B N 1
ATOM 2498 C CA . ALA B 1 19 ? 11.511 9.536 19.235 1 80.85 19 ALA B CA 1
ATOM 2499 C C . ALA B 1 19 ? 11.355 9.825 17.745 1 80.85 19 ALA B C 1
ATOM 2501 O O . ALA B 1 19 ? 11.976 9.164 16.91 1 80.85 19 ALA B O 1
ATOM 2502 N N . ARG B 1 20 ? 10.552 10.788 17.514 1 71.62 20 ARG B N 1
ATOM 2503 C CA . ARG B 1 20 ? 10.27 11.167 16.133 1 71.62 20 ARG B CA 1
ATOM 2504 C C . ARG B 1 20 ? 11.5 11.777 15.47 1 71.62 20 ARG B C 1
ATOM 2506 O O . ARG B 1 20 ? 11.806 11.471 14.316 1 71.62 20 ARG B O 1
ATOM 2513 N N . THR B 1 21 ? 12.24 12.618 16.223 1 70.59 21 THR B N 1
ATOM 2514 C CA . THR B 1 21 ? 13.383 13.342 15.678 1 70.59 21 THR B CA 1
ATOM 2515 C C . THR B 1 21 ? 14.656 12.508 15.793 1 70.59 21 THR B C 1
ATOM 2517 O O . THR B 1 21 ? 15.659 12.802 15.139 1 70.59 21 THR B O 1
ATOM 2520 N N . GLY B 1 22 ? 14.537 11.458 16.633 1 74.77 22 GLY B N 1
ATOM 2521 C CA . GLY B 1 22 ? 15.684 10.6 16.884 1 74.77 22 GLY B CA 1
ATOM 2522 C C . GLY B 1 22 ? 16.781 11.286 17.675 1 74.77 22 GLY B C 1
ATOM 2523 O O . GLY B 1 22 ? 17.926 10.828 17.686 1 74.77 22 GLY B O 1
ATOM 2524 N N . SER B 1 23 ? 16.402 12.473 18.184 1 80.68 23 SER B N 1
ATOM 2525 C CA . SER B 1 23 ? 17.41 13.278 18.865 1 80.68 23 SER B CA 1
ATOM 2526 C C . SER B 1 23 ? 16.798 14.077 20.011 1 80.68 23 SER B C 1
ATOM 2528 O O . SER B 1 23 ? 15.727 14.668 19.86 1 80.68 23 SER B O 1
ATOM 2530 N N . PHE B 1 24 ? 17.52 14.105 21.187 1 84.61 24 PHE B N 1
ATOM 2531 C CA . PHE B 1 24 ? 17.071 14.904 22.321 1 84.61 24 PHE B CA 1
ATOM 2532 C C . PHE B 1 24 ? 17.264 16.391 22.047 1 84.61 24 PHE B C 1
ATOM 2534 O O . PHE B 1 24 ? 16.434 17.213 22.441 1 84.61 24 PHE B O 1
ATOM 2541 N N . ALA B 1 25 ? 18.287 16.674 21.234 1 83.51 25 ALA B N 1
ATOM 2542 C CA . ALA B 1 25 ? 18.542 18.07 20.892 1 83.51 25 ALA B CA 1
ATOM 2543 C C . ALA B 1 25 ? 17.478 18.605 19.938 1 83.51 25 ALA B C 1
ATOM 2545 O O . ALA B 1 25 ? 16.977 19.717 20.117 1 83.51 25 ALA B O 1
ATOM 2546 N N . ALA B 1 26 ? 17.143 17.831 19.045 1 79.59 26 ALA B N 1
ATOM 2547 C CA . ALA B 1 26 ? 16.121 18.231 18.082 1 79.59 26 ALA B CA 1
ATOM 2548 C C . ALA B 1 26 ? 14.757 18.364 18.753 1 79.59 26 ALA B C 1
ATOM 2550 O O . ALA B 1 26 ? 13.995 19.285 18.447 1 79.59 26 ALA B O 1
ATOM 2551 N N . ALA B 1 27 ? 14.512 17.463 19.632 1 82.54 27 ALA B N 1
ATOM 2552 C CA . ALA B 1 27 ? 13.274 17.537 20.405 1 82.54 27 ALA B CA 1
ATOM 2553 C C . ALA B 1 27 ? 13.236 18.801 21.259 1 82.54 27 ALA B C 1
ATOM 2555 O O . ALA B 1 27 ? 12.193 19.448 21.376 1 82.54 27 ALA B O 1
ATOM 2556 N N . ALA B 1 28 ? 14.319 19.178 21.829 1 82.34 28 ALA B N 1
ATOM 2557 C CA . ALA B 1 28 ? 14.444 20.377 22.653 1 82.34 28 ALA B CA 1
ATOM 2558 C C . ALA B 1 28 ? 14.127 21.633 21.846 1 82.34 28 ALA B C 1
ATOM 2560 O O . ALA B 1 28 ? 13.39 22.507 22.309 1 82.34 28 ALA B O 1
ATOM 2561 N N . GLU B 1 29 ? 14.622 21.611 20.711 1 76.18 29 GLU B N 1
ATOM 2562 C CA . GLU B 1 29 ? 14.364 22.731 19.811 1 76.18 29 GLU B CA 1
ATOM 2563 C C . GLU B 1 29 ? 12.884 22.822 19.453 1 76.18 29 GLU B C 1
ATOM 2565 O O . GLU B 1 29 ? 12.3 23.908 19.476 1 76.18 29 GLU B O 1
ATOM 2570 N N . GLU B 1 30 ? 12.35 21.701 19.241 1 73.2 30 GLU B N 1
ATOM 2571 C CA . GLU B 1 30 ? 10.942 21.652 18.856 1 73.2 30 GLU B CA 1
ATOM 2572 C C . GLU B 1 30 ? 10.04 22.09 20.006 1 73.2 30 GLU B C 1
ATOM 2574 O O . GLU B 1 30 ? 9.038 22.774 19.79 1 73.2 30 GLU B O 1
ATOM 2579 N N . LEU B 1 31 ? 10.411 21.759 21.162 1 74.1 31 LEU B N 1
ATOM 2580 C CA . LEU B 1 31 ? 9.567 21.999 22.328 1 74.1 31 LEU B CA 1
ATOM 2581 C C . LEU B 1 31 ? 9.978 23.282 23.042 1 74.1 31 LEU B C 1
ATOM 2583 O O . LEU B 1 31 ? 9.352 23.676 24.029 1 74.1 31 LEU B O 1
ATOM 2587 N N . SER B 1 32 ? 11.023 23.933 22.411 1 77.32 32 SER B N 1
ATOM 2588 C CA . SER B 1 32 ? 11.54 25.175 22.976 1 77.32 32 SER B CA 1
ATOM 2589 C C . SER B 1 32 ? 11.939 24.994 24.437 1 77.32 32 SER B C 1
ATOM 2591 O O . SER B 1 32 ? 11.576 25.806 25.29 1 77.32 32 SER B O 1
ATOM 2593 N N . ILE B 1 33 ? 12.6 23.916 24.72 1 79.22 33 ILE B N 1
ATOM 2594 C CA . ILE B 1 33 ? 13.187 23.633 26.025 1 79.22 33 ILE B CA 1
ATOM 2595 C C . ILE B 1 33 ? 14.62 23.135 25.849 1 79.22 33 ILE B C 1
ATOM 2597 O O . ILE B 1 33 ? 15.109 23.018 24.723 1 79.22 33 ILE B O 1
ATOM 2601 N N . SER B 1 34 ? 15.325 23.019 26.868 1 83.35 34 SER B N 1
ATOM 2602 C CA . SER B 1 34 ? 16.707 22.557 26.791 1 83.35 34 SER B CA 1
ATOM 2603 C C . SER B 1 34 ? 16.774 21.046 26.595 1 83.35 34 SER B C 1
ATOM 2605 O O . SER B 1 34 ? 15.851 20.324 26.976 1 83.35 34 SER B O 1
ATOM 2607 N N . ALA B 1 35 ? 17.821 20.664 26.036 1 88.08 35 ALA B N 1
ATOM 2608 C CA . ALA B 1 35 ? 18.055 19.232 25.866 1 88.08 35 ALA B CA 1
ATOM 2609 C C . ALA B 1 35 ? 18.086 18.517 27.213 1 88.08 35 ALA B C 1
ATOM 2611 O O . ALA B 1 35 ? 17.653 17.367 27.323 1 88.08 35 ALA B O 1
ATOM 2612 N N . ALA B 1 36 ? 18.597 19.196 28.163 1 88.15 36 ALA B N 1
ATOM 2613 C CA . ALA B 1 36 ? 18.626 18.647 29.517 1 88.15 36 ALA B CA 1
ATOM 2614 C C . ALA B 1 36 ? 17.213 18.442 30.056 1 88.15 36 ALA B C 1
ATOM 2616 O O . ALA B 1 36 ? 16.931 17.433 30.707 1 88.15 36 ALA B O 1
ATOM 2617 N N . ALA B 1 37 ? 16.38 19.36 29.742 1 83.65 37 ALA B N 1
ATOM 2618 C CA . ALA B 1 37 ? 14.983 19.263 30.158 1 83.65 37 ALA B CA 1
ATOM 2619 C C . ALA B 1 37 ? 14.283 18.099 29.462 1 83.65 37 ALA B C 1
ATOM 2621 O O . ALA B 1 37 ? 13.517 17.363 30.089 1 83.65 37 ALA B O 1
ATOM 2622 N N . VAL B 1 38 ? 14.557 17.985 28.162 1 88.9 38 VAL B N 1
ATOM 2623 C CA . VAL B 1 38 ? 13.992 16.867 27.415 1 88.9 38 VAL B CA 1
ATOM 2624 C C . VAL B 1 38 ? 14.437 15.548 28.042 1 88.9 38 VAL B C 1
ATOM 2626 O O . VAL B 1 38 ? 13.621 14.649 28.258 1 88.9 38 VAL B O 1
ATOM 2629 N N . SER B 1 39 ? 15.738 15.432 28.342 1 89.54 39 SER B N 1
ATOM 2630 C CA . SER B 1 39 ? 16.295 14.221 28.936 1 89.54 39 SER B CA 1
ATOM 2631 C C . SER B 1 39 ? 15.646 13.918 30.283 1 89.54 39 SER B C 1
ATOM 2633 O O . SER B 1 39 ? 15.285 12.772 30.56 1 89.54 39 SER B O 1
ATOM 2635 N N . GLN B 1 40 ? 15.464 14.939 31.012 1 87.23 40 GLN B N 1
ATOM 2636 C CA . GLN B 1 40 ? 14.86 14.784 32.331 1 87.23 40 GLN B CA 1
ATOM 2637 C C . GLN B 1 40 ? 13.401 14.351 32.221 1 87.23 40 GLN B C 1
ATOM 2639 O O . GLN B 1 40 ? 12.947 13.484 32.971 1 87.23 40 GLN B O 1
ATOM 2644 N N . LEU B 1 41 ? 12.7 15.026 31.332 1 84.32 41 LEU B N 1
ATOM 2645 C CA . LEU B 1 41 ? 11.297 14.691 31.112 1 84.32 41 LEU B CA 1
ATOM 2646 C C . LEU B 1 41 ? 11.146 13.232 30.698 1 84.32 41 LEU B C 1
ATOM 2648 O O . LEU B 1 41 ? 10.274 12.524 31.208 1 84.32 41 LEU B O 1
ATOM 2652 N N . ILE B 1 42 ? 12.002 12.796 29.818 1 87.39 42 ILE B N 1
ATOM 2653 C CA . ILE B 1 42 ? 11.944 11.429 29.312 1 87.39 42 ILE B CA 1
ATOM 2654 C C . ILE B 1 42 ? 12.293 10.449 30.43 1 87.39 42 ILE B C 1
ATOM 2656 O O . ILE B 1 42 ? 11.646 9.41 30.579 1 87.39 42 ILE B O 1
ATOM 2660 N N . ARG B 1 43 ? 13.275 10.819 31.174 1 87.54 43 ARG B N 1
ATOM 2661 C CA . ARG B 1 43 ? 13.642 9.99 32.318 1 87.54 43 ARG B CA 1
ATOM 2662 C C . ARG B 1 43 ? 12.471 9.839 33.283 1 87.54 43 ARG B C 1
ATOM 2664 O O . ARG B 1 43 ? 12.223 8.748 33.8 1 87.54 43 ARG B O 1
ATOM 2671 N N . THR B 1 44 ? 11.849 10.958 33.505 1 81.7 44 THR B N 1
ATOM 2672 C CA . THR B 1 44 ? 10.69 10.933 34.391 1 81.7 44 THR B CA 1
ATOM 2673 C C . THR B 1 44 ? 9.609 10.006 33.842 1 81.7 44 THR B C 1
ATOM 2675 O O . THR B 1 44 ? 9.02 9.221 34.587 1 81.7 44 THR B O 1
ATOM 2678 N N . VAL B 1 45 ? 9.338 10.117 32.555 1 82.19 45 VAL B N 1
ATOM 2679 C CA . VAL B 1 45 ? 8.349 9.261 31.908 1 82.19 45 VAL B CA 1
ATOM 2680 C C . VAL B 1 45 ? 8.759 7.797 32.054 1 82.19 45 VAL B C 1
ATOM 2682 O O . VAL B 1 45 ? 7.929 6.943 32.375 1 82.19 45 VAL B O 1
ATOM 2685 N N . GLU B 1 46 ? 10.064 7.531 31.804 1 86.38 46 GLU B N 1
ATOM 2686 C CA . GLU B 1 46 ? 10.582 6.169 31.898 1 86.38 46 GLU B CA 1
ATOM 2687 C C . GLU B 1 46 ? 10.456 5.628 33.319 1 86.38 46 GLU B C 1
ATOM 2689 O O . GLU B 1 46 ? 10.083 4.469 33.517 1 86.38 46 GLU B O 1
ATOM 2694 N N . GLU B 1 47 ? 10.728 6.483 34.276 1 81.43 47 GLU B N 1
ATOM 2695 C CA . GLU B 1 47 ? 10.61 6.105 35.681 1 81.43 47 GLU B CA 1
ATOM 2696 C C . GLU B 1 47 ? 9.158 5.823 36.057 1 81.43 47 GLU B C 1
ATOM 2698 O O . GLU B 1 47 ? 8.867 4.833 36.729 1 81.43 47 GLU B O 1
ATOM 2703 N N . GLN B 1 48 ? 8.323 6.693 35.581 1 75.08 48 GLN B N 1
ATOM 2704 C CA . GLN B 1 48 ? 6.904 6.545 35.886 1 75.08 48 GLN B CA 1
ATOM 2705 C C . GLN B 1 48 ? 6.335 5.277 35.257 1 75.08 48 GLN B C 1
ATOM 2707 O O . GLN B 1 48 ? 5.457 4.631 35.833 1 75.08 48 GLN B O 1
ATOM 2712 N N . MET B 1 49 ? 6.884 4.981 34.115 1 74.77 49 MET B N 1
ATOM 2713 C CA . MET B 1 49 ? 6.381 3.825 33.377 1 74.77 49 MET B CA 1
ATOM 2714 C C . MET B 1 49 ? 7.139 2.56 33.764 1 74.77 49 MET B C 1
ATOM 2716 O O . MET B 1 49 ? 6.705 1.451 33.45 1 74.77 49 MET B O 1
ATOM 2720 N N . GLY B 1 50 ? 8.216 2.748 34.407 1 77.24 50 GLY B N 1
ATOM 2721 C CA . GLY B 1 50 ? 9.045 1.626 34.818 1 77.24 50 GLY B CA 1
ATOM 2722 C C . GLY B 1 50 ? 9.755 0.953 33.659 1 77.24 50 GLY B C 1
ATOM 2723 O O . GLY B 1 50 ? 10.064 -0.239 33.721 1 77.24 50 GLY B O 1
ATOM 2724 N N . ARG B 1 51 ? 9.79 1.623 32.546 1 81.45 51 ARG B N 1
ATOM 2725 C CA . ARG B 1 51 ? 10.429 1.073 31.355 1 81.45 51 ARG B CA 1
ATOM 2726 C C . ARG B 1 51 ? 11.283 2.125 30.655 1 81.45 51 ARG B C 1
ATOM 2728 O O . ARG B 1 51 ? 10.92 3.303 30.62 1 81.45 51 ARG B O 1
ATOM 2735 N N . LYS B 1 52 ? 12.361 1.651 30.182 1 86.95 52 LYS B N 1
ATOM 2736 C CA . LYS B 1 52 ? 13.156 2.516 29.314 1 86.95 52 LYS B CA 1
ATOM 2737 C C . LYS B 1 52 ? 12.538 2.614 27.922 1 86.95 52 LYS B C 1
ATOM 2739 O O . LYS B 1 52 ? 12.048 1.619 27.383 1 86.95 52 LYS B O 1
ATOM 2744 N N . LEU B 1 53 ? 12.53 3.824 27.496 1 86.08 53 LEU B N 1
ATOM 2745 C CA . LEU B 1 53 ? 11.931 4.052 26.185 1 86.08 53 LEU B CA 1
ATOM 2746 C C . LEU B 1 53 ? 13.007 4.255 25.124 1 86.08 53 LEU B C 1
ATOM 2748 O O . LEU B 1 53 ? 12.738 4.123 23.928 1 86.08 53 LEU B O 1
ATOM 2752 N N . PHE B 1 54 ? 14.215 4.609 25.577 1 87.53 54 PHE B N 1
ATOM 2753 C CA . PHE B 1 54 ? 15.339 4.821 24.672 1 87.53 54 PHE B CA 1
ATOM 2754 C C . PHE B 1 54 ? 16.558 4.027 25.126 1 87.53 54 PHE B C 1
ATOM 2756 O O . PHE B 1 54 ? 16.749 3.804 26.324 1 87.53 54 PHE B O 1
ATOM 2763 N N . HIS B 1 55 ? 17.223 3.51 24.077 1 81.13 55 HIS B N 1
ATOM 2764 C CA . HIS B 1 55 ? 18.61 3.103 24.27 1 81.13 55 HIS B CA 1
ATOM 2765 C C . HIS B 1 55 ? 19.572 4.214 23.865 1 81.13 55 HIS B C 1
ATOM 2767 O O . HIS B 1 55 ? 19.341 4.911 22.874 1 81.13 55 HIS B O 1
ATOM 2773 N N . ARG B 1 56 ? 20.376 4.596 24.802 1 70.05 56 ARG B N 1
ATOM 2774 C CA . ARG B 1 56 ? 21.42 5.554 24.452 1 70.05 56 ARG B CA 1
ATOM 2775 C C . ARG B 1 56 ? 22.66 4.843 23.922 1 70.05 56 ARG B C 1
ATOM 2777 O O . ARG B 1 56 ? 23.33 4.118 24.661 1 70.05 56 ARG B O 1
ATOM 2784 N N . ILE B 1 57 ? 22.733 4.704 22.686 1 61.73 57 ILE B N 1
ATOM 2785 C CA . ILE B 1 57 ? 23.908 4.087 22.081 1 61.73 57 ILE B CA 1
ATOM 2786 C C . ILE B 1 57 ? 24.727 5.146 21.346 1 61.73 57 ILE B C 1
ATOM 2788 O O . ILE B 1 57 ? 24.256 5.737 20.371 1 61.73 57 ILE B O 1
ATOM 2792 N N . ASN B 1 58 ? 26.032 5.265 21.505 1 57.14 58 ASN B N 1
ATOM 2793 C CA . ASN B 1 58 ? 27.015 6.131 20.864 1 57.14 58 ASN B CA 1
ATOM 2794 C C . ASN B 1 58 ? 26.429 7.502 20.54 1 57.14 58 ASN B C 1
ATOM 2796 O O . ASN B 1 58 ? 26.505 7.961 19.399 1 57.14 58 ASN B O 1
ATOM 2800 N N . ARG B 1 59 ? 25.658 8.162 21.299 1 60.02 59 ARG B N 1
ATOM 2801 C CA . ARG B 1 59 ? 25.164 9.533 21.21 1 60.02 59 ARG B CA 1
ATOM 2802 C C . ARG B 1 59 ? 23.846 9.591 20.445 1 60.02 59 ARG B C 1
ATOM 2804 O O . ARG B 1 59 ? 23.38 10.673 20.082 1 60.02 59 ARG B O 1
ATOM 2811 N N . ARG B 1 60 ? 23.407 8.416 20.059 1 63.79 60 ARG B N 1
ATOM 2812 C CA . ARG B 1 60 ? 22.111 8.393 19.388 1 63.79 60 ARG B CA 1
ATOM 2813 C C . ARG B 1 60 ? 21.032 7.822 20.302 1 63.79 60 ARG B C 1
ATOM 2815 O O . ARG B 1 60 ? 21.329 7.047 21.214 1 63.79 60 ARG B O 1
ATOM 2822 N N . VAL B 1 61 ? 19.801 8.329 20.131 1 72.98 61 VAL B N 1
ATOM 2823 C CA . VAL B 1 61 ? 18.633 7.878 20.882 1 72.98 61 VAL B CA 1
ATOM 2824 C C . VAL B 1 61 ? 17.82 6.902 20.034 1 72.98 61 VAL B C 1
ATOM 2826 O O . VAL B 1 61 ? 17.35 7.254 18.949 1 72.98 61 VAL B O 1
ATOM 2829 N N . VAL B 1 62 ? 17.998 5.634 20.477 1 77.97 62 VAL B N 1
ATOM 2830 C CA . VAL B 1 62 ? 17.27 4.588 19.767 1 77.97 62 VAL B CA 1
ATOM 2831 C C . VAL B 1 62 ? 16.125 4.074 20.637 1 77.97 62 VAL B C 1
ATOM 2833 O O . VAL B 1 62 ? 16.286 3.898 21.847 1 77.97 62 VAL B O 1
ATOM 2836 N N . LEU B 1 63 ? 15.031 3.91 19.979 1 78.47 63 LEU B N 1
ATOM 2837 C CA . LEU B 1 63 ? 13.848 3.477 20.714 1 78.47 63 LEU B CA 1
ATOM 2838 C C . LEU B 1 63 ? 14.006 2.04 21.2 1 78.47 63 LEU B C 1
ATOM 2840 O O . LEU B 1 63 ? 14.563 1.198 20.492 1 78.47 63 LEU B O 1
ATOM 2844 N N . THR B 1 64 ? 13.568 1.826 22.485 1 76.72 64 THR B N 1
ATOM 2845 C CA . THR B 1 64 ? 13.374 0.467 22.977 1 76.72 64 THR B CA 1
ATOM 2846 C C . THR B 1 64 ? 12.115 -0.152 22.375 1 76.72 64 THR B C 1
ATOM 2848 O O . THR B 1 64 ? 11.386 0.51 21.634 1 76.72 64 THR B O 1
ATOM 2851 N N . GLU B 1 65 ? 11.905 -1.362 22.689 1 65.16 65 GLU B N 1
ATOM 2852 C CA . GLU B 1 65 ? 10.674 -2.022 22.266 1 65.16 65 GLU B CA 1
ATOM 2853 C C . GLU B 1 65 ? 9.444 -1.277 22.778 1 65.16 65 GLU B C 1
ATOM 2855 O O . GLU B 1 65 ? 8.481 -1.074 22.036 1 65.16 65 GLU B O 1
ATOM 2860 N N . ALA B 1 66 ? 9.604 -0.91 23.983 1 69.62 66 ALA B N 1
ATOM 2861 C CA . ALA B 1 66 ? 8.519 -0.144 24.589 1 69.62 66 ALA B CA 1
ATOM 2862 C C . ALA B 1 66 ? 8.337 1.199 23.887 1 69.62 66 ALA B C 1
ATOM 2864 O O . ALA B 1 66 ? 7.209 1.653 23.684 1 69.62 66 ALA B O 1
ATOM 2865 N N . GLY B 1 67 ? 9.455 1.811 23.529 1 75.83 67 GLY B N 1
ATOM 2866 C CA . GLY B 1 67 ? 9.395 3.067 22.799 1 75.83 67 GLY B CA 1
ATOM 2867 C C . GLY B 1 67 ? 8.756 2.931 21.43 1 75.83 67 GLY B C 1
ATOM 2868 O O . GLY B 1 67 ? 7.937 3.764 21.036 1 75.83 67 GLY B O 1
ATOM 2869 N N . VAL B 1 68 ? 9.051 1.879 20.828 1 66.8 68 VAL B N 1
ATOM 2870 C CA . VAL B 1 68 ? 8.527 1.609 19.493 1 66.8 68 VAL B CA 1
ATOM 2871 C C . VAL B 1 68 ? 7.016 1.401 19.564 1 66.8 68 VAL B C 1
ATOM 2873 O O . VAL B 1 68 ? 6.279 1.852 18.683 1 66.8 68 VAL B O 1
ATOM 2876 N N . GLU B 1 69 ? 6.593 0.861 20.596 1 62.43 69 GLU B N 1
ATOM 2877 C CA . GLU B 1 69 ? 5.17 0.596 20.783 1 62.43 69 GLU B CA 1
ATOM 2878 C C . GLU B 1 69 ? 4.412 1.871 21.139 1 62.43 69 GLU B C 1
ATOM 2880 O O . GLU B 1 69 ? 3.281 2.073 20.694 1 62.43 69 GLU B O 1
ATOM 2885 N N . MET B 1 70 ? 5.059 2.68 21.869 1 68.23 70 MET B N 1
ATOM 2886 C CA . MET B 1 70 ? 4.405 3.858 22.432 1 68.23 70 MET B CA 1
ATOM 2887 C C . MET B 1 70 ? 4.352 4.991 21.413 1 68.23 70 MET B C 1
ATOM 2889 O O . MET B 1 70 ? 3.395 5.767 21.391 1 68.23 70 MET B O 1
ATOM 2893 N N . LEU B 1 71 ? 5.378 5.006 20.602 1 73.5 71 LEU B N 1
ATOM 2894 C CA . LEU B 1 71 ? 5.574 6.191 19.774 1 73.5 71 LEU B CA 1
ATOM 2895 C C . LEU B 1 71 ? 4.394 6.397 18.83 1 73.5 71 LEU B C 1
ATOM 2897 O O . LEU B 1 71 ? 3.807 7.48 18.79 1 73.5 71 LEU B O 1
ATOM 2901 N N . PRO B 1 72 ? 3.953 5.425 18.196 1 58.97 72 PRO B N 1
ATOM 2902 C CA . PRO B 1 72 ? 2.847 5.678 17.269 1 58.97 72 PRO B CA 1
ATOM 2903 C C . PRO B 1 72 ? 1.573 6.13 17.98 1 58.97 72 PRO B C 1
ATOM 2905 O O . PRO B 1 72 ? 0.87 7.017 17.489 1 58.97 72 PRO B O 1
ATOM 2908 N N . ARG B 1 73 ? 1.393 5.63 19.064 1 58.98 73 ARG B N 1
ATOM 2909 C CA . ARG B 1 73 ? 0.196 5.965 19.829 1 58.98 73 ARG B CA 1
ATOM 2910 C C . ARG B 1 73 ? 0.273 7.39 20.368 1 58.98 73 ARG B C 1
ATOM 2912 O O . ARG B 1 73 ? -0.713 8.129 20.325 1 58.98 73 ARG B O 1
ATOM 2919 N N . LEU B 1 74 ? 1.394 7.696 20.833 1 65.49 74 LEU B N 1
ATOM 2920 C CA . LEU B 1 74 ? 1.572 9.035 21.384 1 65.49 74 LEU B CA 1
ATOM 2921 C C . LEU B 1 74 ? 1.539 10.086 20.279 1 65.49 74 LEU B C 1
ATOM 2923 O O . LEU B 1 74 ? 0.961 11.161 20.457 1 65.49 74 LEU B O 1
ATOM 2927 N N . SER B 1 75 ? 2.174 9.707 19.224 1 65.09 75 SER B N 1
ATOM 2928 C CA . SER B 1 75 ? 2.185 10.637 18.099 1 65.09 75 SER B CA 1
ATOM 2929 C C . SER B 1 75 ? 0.772 10.926 17.606 1 65.09 75 SER B C 1
ATOM 2931 O O . SER B 1 75 ? 0.429 12.077 17.326 1 65.09 75 SER B O 1
ATOM 2933 N N . MET B 1 76 ? 0.058 9.949 17.633 1 54.75 76 MET B N 1
ATOM 2934 C CA . MET B 1 76 ? -1.339 10.109 17.24 1 54.75 76 MET B CA 1
ATOM 2935 C C . MET B 1 76 ? -2.093 10.968 18.25 1 54.75 76 MET B C 1
ATOM 2937 O O . MET B 1 76 ? -2.873 11.842 17.868 1 54.75 76 MET B O 1
ATOM 2941 N N . ALA B 1 77 ? -1.866 10.681 19.468 1 57.55 77 ALA B N 1
ATOM 2942 C CA . ALA B 1 77 ? -2.522 11.437 20.533 1 57.55 77 ALA B CA 1
ATOM 2943 C C . ALA B 1 77 ? -2.145 12.914 20.469 1 57.55 77 ALA B C 1
ATOM 2945 O O . ALA B 1 77 ? -3.009 13.787 20.579 1 57.55 77 ALA B O 1
ATOM 2946 N N . PHE B 1 78 ? -0.92 13.178 20.23 1 62.37 78 PHE B N 1
ATOM 2947 C CA . PHE B 1 78 ? -0.487 14.57 20.201 1 62.37 78 PHE B CA 1
ATOM 2948 C C . PHE B 1 78 ? -0.985 15.266 18.94 1 62.37 78 PHE B C 1
ATOM 2950 O O . PHE B 1 78 ? -1.316 16.453 18.969 1 62.37 78 PHE B O 1
ATOM 2957 N N . ARG B 1 79 ? -0.993 14.418 17.974 1 56.54 79 ARG B N 1
ATOM 2958 C CA . ARG B 1 79 ? -1.59 14.971 16.763 1 56.54 79 ARG B CA 1
ATOM 2959 C C . ARG B 1 79 ? -3.054 15.336 16.992 1 56.54 79 ARG B C 1
ATOM 2961 O O . ARG B 1 79 ? -3.518 16.38 16.53 1 56.54 79 ARG B O 1
ATOM 2968 N N . GLU B 1 80 ? -3.637 14.481 17.699 1 51.12 80 GLU B N 1
ATOM 2969 C CA . GLU B 1 80 ? -5.037 14.733 18.024 1 51.12 80 GLU B CA 1
ATOM 2970 C C . GLU B 1 80 ? -5.181 15.94 18.947 1 51.12 80 GLU B C 1
ATOM 2972 O O . GLU B 1 80 ? -6.065 16.776 18.75 1 51.12 80 GLU B O 1
ATOM 2977 N N . ILE B 1 81 ? -4.358 15.932 19.892 1 51.67 81 ILE B N 1
ATOM 2978 C CA . ILE B 1 81 ? -4.377 17.051 20.828 1 51.67 81 ILE B CA 1
ATOM 2979 C C . ILE B 1 81 ? -4.098 18.353 20.081 1 51.67 81 ILE B C 1
ATOM 2981 O O . ILE B 1 81 ? -4.769 19.363 20.308 1 51.67 81 ILE B O 1
ATOM 2985 N N . SER B 1 82 ? -3.098 18.2 19.345 1 50.31 82 SER B N 1
ATOM 2986 C CA . SER B 1 82 ? -2.764 19.382 18.558 1 50.31 82 SER B CA 1
ATOM 2987 C C . SER B 1 82 ? -3.921 19.789 17.651 1 50.31 82 SER B C 1
ATOM 2989 O O . SER B 1 82 ? -4.19 20.979 17.475 1 50.31 82 SER B O 1
ATOM 2991 N N . SER B 1 83 ? -4.439 18.715 17.162 1 47.2 83 SER B N 1
ATOM 2992 C CA . SER B 1 83 ? -5.584 18.983 16.298 1 47.2 83 SER B CA 1
ATOM 2993 C C . SER B 1 83 ? -6.72 19.642 17.074 1 47.2 83 SER B C 1
ATOM 2995 O O . SER B 1 83 ? -7.373 20.558 16.571 1 47.2 83 SER B O 1
ATOM 2997 N N . VAL B 1 84 ? -6.893 19.141 18.266 1 44.79 84 VAL B N 1
ATOM 2998 C CA . VAL B 1 84 ? -7.934 19.691 19.128 1 44.79 84 VAL B CA 1
ATOM 2999 C C . VAL B 1 84 ? -7.56 21.109 19.551 1 44.79 84 VAL B C 1
ATOM 3001 O O . VAL B 1 84 ? -8.41 22.002 19.572 1 44.79 84 VAL B O 1
ATOM 3004 N N . ALA B 1 85 ? -6.38 21.243 20.055 1 46.14 85 ALA B N 1
ATOM 3005 C CA . ALA B 1 85 ? -5.931 22.557 20.508 1 46.14 85 ALA B CA 1
ATOM 3006 C C . ALA B 1 85 ? -6.028 23.586 19.385 1 46.14 85 ALA B C 1
ATOM 3008 O O . ALA B 1 85 ? -6.331 24.756 19.632 1 46.14 85 ALA B O 1
ATOM 3009 N N . ARG B 1 86 ? -5.635 23.105 18.305 1 41.48 86 ARG B N 1
ATOM 3010 C CA . ARG B 1 86 ? -5.804 23.965 17.138 1 41.48 86 ARG B CA 1
ATOM 3011 C C . ARG B 1 86 ? -7.275 24.298 16.912 1 41.48 86 ARG B C 1
ATOM 3013 O O . ARG B 1 86 ? -7.605 25.389 16.442 1 41.48 86 ARG B O 1
ATOM 3020 N N . ASP B 1 87 ? -8.001 23.284 17.16 1 39.21 87 ASP B N 1
ATOM 3021 C CA . ASP B 1 87 ? -9.44 23.475 17.012 1 39.21 87 ASP B CA 1
ATOM 3022 C C . ASP B 1 87 ? -9.97 24.479 18.034 1 39.21 87 ASP B C 1
ATOM 3024 O O . ASP B 1 87 ? -10.968 25.158 17.785 1 39.21 87 ASP B O 1
ATOM 3028 N N . VAL B 1 88 ? -9.424 24.586 19.152 1 39.42 88 VAL B N 1
ATOM 3029 C CA . VAL B 1 88 ? -10.057 25.443 20.149 1 39.42 88 VAL B CA 1
ATOM 3030 C C . VAL B 1 88 ? -9.848 26.909 19.777 1 39.42 88 VAL B C 1
ATOM 3032 O O . VAL B 1 88 ? -10.417 27.804 20.407 1 39.42 88 VAL B O 1
ATOM 3035 N N . GLY B 1 89 ? -8.881 27.386 19.096 1 37.98 89 GLY B N 1
ATOM 3036 C CA . GLY B 1 89 ? -9.071 28.805 18.842 1 37.98 89 GLY B CA 1
ATOM 3037 C C . GLY B 1 89 ? -10.348 29.109 18.082 1 37.98 89 GLY B C 1
ATOM 3038 O O . GLY B 1 89 ? -11.143 28.208 17.807 1 37.98 89 GLY B O 1
ATOM 3039 N N . GLY B 1 90 ? -10.381 30.125 16.953 1 35.82 90 GLY B N 1
ATOM 3040 C CA . GLY B 1 90 ? -11.636 30.633 16.423 1 35.82 90 GLY B CA 1
ATOM 3041 C C . GLY B 1 90 ? -12.619 29.536 16.062 1 35.82 90 GLY B C 1
ATOM 3042 O O . GLY B 1 90 ? -12.926 28.673 16.888 1 35.82 90 GLY B O 1
ATOM 3043 N N . ASP B 1 91 ? -12.952 29.398 14.552 1 38.74 91 ASP B N 1
ATOM 3044 C CA . ASP B 1 91 ? -14.096 28.762 13.908 1 38.74 91 ASP B CA 1
ATOM 3045 C C . ASP B 1 91 ? -14.177 27.28 14.269 1 38.74 91 ASP B C 1
ATOM 3047 O O . ASP B 1 91 ? -13.192 26.692 14.721 1 38.74 91 ASP B O 1
ATOM 3051 N N . ALA B 1 92 ? -15.448 26.482 13.792 1 39.47 92 ALA B N 1
ATOM 3052 C CA . ALA B 1 92 ? -16.05 25.159 13.933 1 39.47 92 ALA B CA 1
ATOM 3053 C C . ALA B 1 92 ? -14.999 24.061 13.794 1 39.47 92 ALA B C 1
ATOM 3055 O O . ALA B 1 92 ? -14.272 24.011 12.8 1 39.47 92 ALA B O 1
ATOM 3056 N N . PHE B 1 93 ? -14.406 23.531 14.797 1 43.43 93 PHE B N 1
ATOM 3057 C CA . PHE B 1 93 ? -13.653 22.292 14.956 1 43.43 93 PHE B CA 1
ATOM 3058 C C . PHE B 1 93 ? -14.118 21.243 13.953 1 43.43 93 PHE B C 1
ATOM 3060 O O . PHE B 1 93 ? -15.253 20.768 14.024 1 43.43 93 PHE B O 1
ATOM 3067 N N . ARG B 1 94 ? -13.872 21.38 12.803 1 51.97 94 ARG B N 1
ATOM 3068 C CA . ARG B 1 94 ? -14.287 20.228 12.009 1 51.97 94 ARG B CA 1
ATOM 3069 C C . ARG B 1 94 ? -13.422 19.01 12.317 1 51.97 94 ARG B C 1
ATOM 3071 O O . ARG B 1 94 ? -12.214 19.023 12.073 1 51.97 94 ARG B O 1
ATOM 3078 N N . PRO B 1 95 ? -13.885 18.14 13.285 1 60.28 95 PRO B N 1
ATOM 3079 C CA . PRO B 1 95 ? -13.122 16.946 13.657 1 60.28 95 PRO B CA 1
ATOM 3080 C C . PRO B 1 95 ? -12.639 16.154 12.444 1 60.28 95 PRO B C 1
ATOM 3082 O O . PRO B 1 95 ? -13.316 16.122 11.413 1 60.28 95 PRO B O 1
ATOM 3085 N N . ARG B 1 96 ? -11.314 15.8 12.447 1 78 96 ARG B N 1
ATOM 3086 C CA . ARG B 1 96 ? -10.648 14.958 11.458 1 78 96 ARG B CA 1
ATOM 3087 C C . ARG B 1 96 ? -11.325 13.596 11.354 1 78 96 ARG B C 1
ATOM 3089 O O . ARG B 1 96 ? -11.683 12.995 12.369 1 78 96 ARG B O 1
ATOM 3096 N N . LEU B 1 97 ? -11.756 13.272 10.2 1 87.92 97 LEU B N 1
ATOM 3097 C CA . LEU B 1 97 ? -12.282 11.941 9.92 1 87.92 97 LEU B CA 1
ATOM 3098 C C . LEU B 1 97 ? -11.154 10.969 9.591 1 87.92 97 LEU B C 1
ATOM 3100 O O . LEU B 1 97 ? -10.431 11.159 8.61 1 87.92 97 LEU B O 1
ATOM 3104 N N . VAL B 1 98 ? -10.938 9.951 10.445 1 90.47 98 VAL B N 1
ATOM 3105 C CA . VAL B 1 98 ? -9.891 8.963 10.21 1 90.47 98 VAL B CA 1
ATOM 3106 C C . VAL B 1 98 ? -10.492 7.717 9.564 1 90.47 98 VAL B C 1
ATOM 3108 O O . VAL B 1 98 ? -11.272 6.998 10.193 1 90.47 98 VAL B O 1
ATOM 3111 N N . VAL B 1 99 ? -10.089 7.511 8.329 1 95.19 99 VAL B N 1
ATOM 3112 C CA . VAL B 1 99 ? -10.58 6.388 7.537 1 95.19 99 VAL B CA 1
ATOM 3113 C C . VAL B 1 99 ? -9.462 5.367 7.339 1 95.19 99 VAL B C 1
ATOM 3115 O O . VAL B 1 99 ? -8.403 5.694 6.798 1 95.19 99 VAL B O 1
ATOM 3118 N N . SER B 1 100 ? -9.685 4.169 7.798 1 95.8 100 SER B N 1
ATOM 3119 C CA . SER B 1 100 ? -8.713 3.095 7.621 1 95.8 100 SER B CA 1
ATOM 3120 C C . SER B 1 100 ? -9.25 2.01 6.695 1 95.8 100 SER B C 1
ATOM 3122 O O . SER B 1 100 ? -10.393 1.571 6.84 1 95.8 100 SER B O 1
ATOM 3124 N N . VAL B 1 101 ? -8.45 1.685 5.703 1 96.17 101 VAL B N 1
ATOM 3125 C CA . VAL B 1 101 ? -8.78 0.656 4.723 1 96.17 101 VAL B CA 1
ATOM 3126 C C . VAL B 1 101 ? -7.548 -0.201 4.437 1 96.17 101 VAL B C 1
ATOM 3128 O O . VAL B 1 101 ? -6.435 0.15 4.835 1 96.17 101 VAL B O 1
ATOM 3131 N N . PRO B 1 102 ? -7.773 -1.372 3.734 1 93.27 102 PRO B N 1
ATOM 3132 C CA . PRO B 1 102 ? -6.59 -2.112 3.29 1 93.27 102 PRO B CA 1
ATOM 3133 C C . PRO B 1 102 ? -5.66 -1.269 2.419 1 93.27 102 PRO B C 1
ATOM 3135 O O . PRO B 1 102 ? -6.124 -0.401 1.675 1 93.27 102 PRO B O 1
ATOM 3138 N N . PRO B 1 103 ? -4.408 -1.551 2.483 1 92.77 103 PRO B N 1
ATOM 3139 C CA . PRO B 1 103 ? -3.439 -0.727 1.757 1 92.77 103 PRO B CA 1
ATOM 3140 C C . PRO B 1 103 ? -3.758 -0.615 0.268 1 92.77 103 PRO B C 1
ATOM 3142 O O . PRO B 1 103 ? -3.684 0.476 -0.303 1 92.77 103 PRO B O 1
ATOM 3145 N N . SER B 1 104 ? -4.122 -1.67 -0.338 1 93.04 104 SER B N 1
ATOM 3146 C CA . SER B 1 104 ? -4.434 -1.64 -1.764 1 93.04 104 SER B CA 1
ATOM 3147 C C . SER B 1 104 ? -5.608 -0.711 -2.054 1 93.04 104 SER B C 1
ATOM 3149 O O . SER B 1 104 ? -5.679 -0.109 -3.127 1 93.04 104 SER B O 1
ATOM 3151 N N . MET B 1 105 ? -6.485 -0.586 -1.128 1 94.65 105 MET B N 1
ATOM 3152 C CA . MET B 1 105 ? -7.626 0.308 -1.305 1 94.65 105 MET B CA 1
ATOM 3153 C C . MET B 1 105 ? -7.215 1.762 -1.103 1 94.65 105 MET B C 1
ATOM 3155 O O . MET B 1 105 ? -7.679 2.648 -1.823 1 94.65 105 MET B O 1
ATOM 3159 N N . ALA B 1 106 ? -6.417 1.946 -0.103 1 95.63 106 ALA B N 1
ATOM 3160 C CA . ALA B 1 106 ? -5.985 3.309 0.195 1 95.63 106 ALA B CA 1
ATOM 3161 C C . ALA B 1 106 ? -5.216 3.91 -0.978 1 95.63 106 ALA B C 1
ATOM 3163 O O . ALA B 1 106 ? -5.349 5.1 -1.271 1 95.63 106 ALA B O 1
ATOM 3164 N N . MET B 1 107 ? -4.444 3.071 -1.622 1 93.82 107 MET B N 1
ATOM 3165 C CA . MET B 1 107 ? -3.562 3.526 -2.694 1 93.82 107 MET B CA 1
ATOM 3166 C C . MET B 1 107 ? -4.178 3.247 -4.061 1 93.82 107 MET B C 1
ATOM 3168 O O . MET B 1 107 ? -3.999 2.162 -4.617 1 93.82 107 MET B O 1
ATOM 3172 N N . GLY B 1 108 ? -4.854 4.191 -4.624 1 90.24 108 GLY B N 1
ATOM 3173 C CA . GLY B 1 108 ? -5.433 4.079 -5.954 1 90.24 108 GLY B CA 1
ATOM 3174 C C . GLY B 1 108 ? -6.949 4.024 -5.942 1 90.24 108 GLY B C 1
ATOM 3175 O O . GLY B 1 108 ? -7.608 4.784 -6.654 1 90.24 108 GLY B O 1
ATOM 3176 N N . TRP B 1 109 ? -7.534 3.094 -5.111 1 94.49 109 TRP B N 1
ATOM 3177 C CA . TRP B 1 109 ? -8.985 2.955 -5.175 1 94.49 109 TRP B CA 1
ATOM 3178 C C . TRP B 1 109 ? -9.674 4.104 -4.445 1 94.49 109 TRP B C 1
ATOM 3180 O O . TRP B 1 109 ? -10.451 4.851 -5.045 1 94.49 109 TRP B O 1
ATOM 3190 N N . LEU B 1 110 ? -9.395 4.229 -3.167 1 96.53 110 LEU B N 1
ATOM 3191 C CA . LEU B 1 110 ? -10.071 5.241 -2.364 1 96.53 110 LEU B CA 1
ATOM 3192 C C . LEU B 1 110 ? -9.47 6.621 -2.61 1 96.53 110 LEU B C 1
ATOM 3194 O O . LEU B 1 110 ? -10.196 7.615 -2.687 1 96.53 110 LEU B O 1
ATOM 3198 N N . SER B 1 111 ? -8.161 6.701 -2.717 1 94.27 111 SER B N 1
ATOM 3199 C CA . SER B 1 111 ? -7.497 7.986 -2.911 1 94.27 111 SER B CA 1
ATOM 3200 C C . SER B 1 111 ? -7.937 8.645 -4.214 1 94.27 111 SER B C 1
ATOM 3202 O O . SER B 1 111 ? -7.971 9.873 -4.314 1 94.27 111 SER B O 1
ATOM 3204 N N . GLU B 1 112 ? -8.385 7.872 -5.211 1 92.08 112 GLU B N 1
ATOM 3205 C CA . GLU B 1 112 ? -8.806 8.412 -6.5 1 92.08 112 GLU B CA 1
ATOM 3206 C C . GLU B 1 112 ? -10.295 8.749 -6.497 1 92.08 112 GLU B C 1
ATOM 3208 O O . GLU B 1 112 ? -10.77 9.491 -7.359 1 92.08 112 GLU B O 1
ATOM 3213 N N . ARG B 1 113 ? -10.997 8.2 -5.576 1 94.11 113 ARG B N 1
ATOM 3214 C CA . ARG B 1 113 ? -12.448 8.359 -5.58 1 94.11 113 ARG B CA 1
ATOM 3215 C C . ARG B 1 113 ? -12.888 9.402 -4.558 1 94.11 113 ARG B C 1
ATOM 3217 O O . ARG B 1 113 ? -13.966 9.986 -4.684 1 94.11 113 ARG B O 1
ATOM 3224 N N . ILE B 1 114 ? -12.045 9.612 -3.61 1 94.39 114 ILE B N 1
ATOM 3225 C CA . ILE B 1 114 ? -12.439 10.414 -2.457 1 94.39 114 ILE B CA 1
ATOM 3226 C C . ILE B 1 114 ? -12.699 11.854 -2.894 1 94.39 114 ILE B C 1
ATOM 3228 O O . ILE B 1 114 ? -13.316 12.63 -2.161 1 94.39 114 ILE B O 1
ATOM 3232 N N . VAL B 1 115 ? -12.287 12.266 -4.058 1 90.55 115 VAL B N 1
ATOM 3233 C CA . VAL B 1 115 ? -12.472 13.602 -4.615 1 90.55 115 VAL B CA 1
ATOM 3234 C C . VAL B 1 115 ? -13.962 13.924 -4.702 1 90.55 115 VAL B C 1
ATOM 3236 O O . VAL B 1 115 ? -14.375 15.056 -4.442 1 90.55 115 VAL B O 1
ATOM 3239 N N . SER B 1 116 ? -14.703 12.946 -5.029 1 91.61 116 SER B N 1
ATOM 3240 C CA . SER B 1 116 ? -16.135 13.174 -5.189 1 91.61 116 SER B CA 1
ATOM 3241 C C . SER B 1 116 ? -16.804 13.448 -3.846 1 91.61 116 SER B C 1
ATOM 3243 O O . SER B 1 116 ? -17.748 14.237 -3.767 1 91.61 116 SER B O 1
ATOM 3245 N N . PHE B 1 117 ? -16.31 12.799 -2.802 1 93.08 117 PHE B N 1
ATOM 3246 C CA . PHE B 1 117 ? -16.851 13.058 -1.473 1 93.08 117 PHE B CA 1
ATOM 3247 C C . PHE B 1 117 ? -16.483 14.459 -1.001 1 93.08 117 PHE B C 1
ATOM 3249 O O . PHE B 1 117 ? -17.331 15.189 -0.486 1 93.08 117 PHE B O 1
ATOM 3256 N N . ILE B 1 118 ? -15.222 14.794 -1.206 1 87.08 118 ILE B N 1
ATOM 3257 C CA . ILE B 1 118 ? -14.708 16.08 -0.749 1 87.08 118 ILE B CA 1
ATOM 3258 C C . ILE B 1 118 ? -15.401 17.211 -1.505 1 87.08 118 ILE B C 1
ATOM 3260 O O . ILE B 1 118 ? -15.724 18.249 -0.922 1 87.08 118 ILE B O 1
ATOM 3264 N N . ALA B 1 119 ? -15.618 17.06 -2.748 1 82.51 119 ALA B N 1
ATOM 3265 C CA . ALA B 1 119 ? -16.29 18.063 -3.571 1 82.51 119 ALA B CA 1
ATOM 3266 C C . ALA B 1 119 ? -17.712 18.313 -3.077 1 82.51 119 ALA B C 1
ATOM 3268 O O . ALA B 1 119 ? -18.201 19.445 -3.121 1 82.51 119 ALA B O 1
ATOM 3269 N N . SER B 1 120 ? -18.298 17.337 -2.588 1 80.45 120 SER B N 1
ATOM 3270 C CA . SER B 1 120 ? -19.695 17.442 -2.178 1 80.45 120 SER B CA 1
ATOM 3271 C C . SER B 1 120 ? -19.816 18.007 -0.766 1 80.45 120 SER B C 1
ATOM 3273 O O . SER B 1 120 ? -20.814 18.648 -0.432 1 80.45 120 SER B O 1
ATOM 3275 N N . ARG B 1 121 ? -18.922 17.839 0.069 1 74.38 121 ARG B N 1
ATOM 3276 C CA . ARG B 1 121 ? -19.11 18.159 1.481 1 74.38 121 ARG B CA 1
ATOM 3277 C C . ARG B 1 121 ? -18.121 19.226 1.937 1 74.38 121 ARG B C 1
ATOM 3279 O O . ARG B 1 121 ? -18.279 19.807 3.012 1 74.38 121 ARG B O 1
ATOM 3286 N N . GLY B 1 122 ? -17.316 19.582 1.062 1 61.76 122 GLY B N 1
ATOM 3287 C CA . GLY B 1 122 ? -16.308 20.569 1.414 1 61.76 122 GLY B CA 1
ATOM 3288 C C . GLY B 1 122 ? -15.086 19.963 2.077 1 61.76 122 GLY B C 1
ATOM 3289 O O . GLY B 1 122 ? -15.05 18.76 2.344 1 61.76 122 GLY B O 1
ATOM 3290 N N . ALA B 1 123 ? -14.136 20.867 2.41 1 57.28 123 ALA B N 1
ATOM 3291 C CA . ALA B 1 123 ? -12.787 20.494 2.827 1 57.28 123 ALA B CA 1
ATOM 3292 C C . ALA B 1 123 ? -12.793 19.894 4.23 1 57.28 123 ALA B C 1
ATOM 3294 O O . ALA B 1 123 ? -13.091 20.586 5.207 1 57.28 123 ALA B O 1
ATOM 3295 N N . ALA B 1 124 ? -13.276 18.668 4.46 1 61.57 124 ALA B N 1
ATOM 3296 C CA . ALA B 1 124 ? -13.082 18.019 5.754 1 61.57 124 ALA B CA 1
ATOM 3297 C C . ALA B 1 124 ? -11.653 17.506 5.902 1 61.57 124 ALA B C 1
ATOM 3299 O O . ALA B 1 124 ? -10.966 17.267 4.906 1 61.57 124 ALA B O 1
ATOM 3300 N N . ASP B 1 125 ? -11.129 17.626 7.138 1 79.64 125 ASP B N 1
ATOM 3301 C CA . ASP B 1 125 ? -9.859 17.001 7.493 1 79.64 125 ASP B CA 1
ATOM 3302 C C . ASP B 1 125 ? -9.982 15.48 7.515 1 79.64 125 ASP B C 1
ATOM 3304 O O . ASP B 1 125 ? -10.681 14.92 8.363 1 79.64 125 ASP B O 1
ATOM 3308 N N . ILE B 1 126 ? -9.591 14.851 6.404 1 89.09 126 ILE B N 1
ATOM 3309 C CA . ILE B 1 126 ? -9.683 13.4 6.288 1 89.09 126 ILE B CA 1
ATOM 3310 C C . ILE B 1 126 ? -8.285 12.788 6.346 1 89.09 126 ILE B C 1
ATOM 3312 O O . ILE B 1 126 ? -7.358 13.279 5.697 1 89.09 126 ILE B O 1
ATOM 3316 N N . SER B 1 127 ? -8.144 11.855 7.23 1 90.29 127 SER B N 1
ATOM 3317 C CA . SER B 1 127 ? -6.936 11.037 7.273 1 90.29 127 SER B CA 1
ATOM 3318 C C . SER B 1 127 ? -7.175 9.666 6.65 1 90.29 127 SER B C 1
ATOM 3320 O O . SER B 1 127 ? -7.954 8.867 7.175 1 90.29 127 SER B O 1
ATOM 3322 N N . LEU B 1 128 ? -6.549 9.444 5.526 1 93.45 128 LEU B N 1
ATOM 3323 C CA . LEU B 1 128 ? -6.654 8.173 4.817 1 93.45 128 LEU B CA 1
ATOM 3324 C C . LEU B 1 128 ? -5.522 7.232 5.217 1 93.45 128 LEU B C 1
ATOM 3326 O O . LEU B 1 128 ? -4.351 7.52 4.963 1 93.45 128 LEU B O 1
ATOM 3330 N N . ARG B 1 129 ? -5.905 6.069 5.741 1 93.06 129 ARG B N 1
ATOM 3331 C CA . ARG B 1 129 ? -4.905 5.127 6.231 1 93.06 129 ARG B CA 1
ATOM 3332 C C . ARG B 1 129 ? -5.045 3.772 5.544 1 93.06 129 ARG B C 1
ATOM 3334 O O . ARG B 1 129 ? -6.137 3.202 5.501 1 93.06 129 ARG B O 1
ATOM 3341 N N . GLY B 1 130 ? -3.962 3.394 4.932 1 93.61 130 GLY B N 1
ATOM 3342 C CA . GLY B 1 130 ? -3.854 2.033 4.429 1 93.61 130 GLY B CA 1
ATOM 3343 C C . GLY B 1 130 ? -3.142 1.098 5.388 1 93.61 130 GLY B C 1
ATOM 3344 O O . GLY B 1 130 ? -1.916 1.142 5.512 1 93.61 130 GLY B O 1
ATOM 3345 N N . ASP B 1 131 ? -3.955 0.197 6.062 1 88.2 131 ASP B N 1
ATOM 3346 C CA . ASP B 1 131 ? -3.403 -0.655 7.111 1 88.2 131 ASP B CA 1
ATOM 3347 C C . ASP B 1 131 ? -3.861 -2.101 6.942 1 88.2 131 ASP B C 1
ATOM 3349 O O . ASP B 1 131 ? -4.975 -2.355 6.477 1 88.2 131 ASP B O 1
ATOM 3353 N N . ASP B 1 132 ? -2.936 -2.961 7.38 1 83.67 132 ASP B N 1
ATOM 3354 C CA . ASP B 1 132 ? -3.338 -4.364 7.427 1 83.67 132 ASP B CA 1
ATOM 3355 C C . ASP B 1 132 ? -4.168 -4.655 8.675 1 83.67 132 ASP B C 1
ATOM 3357 O O . ASP B 1 132 ? -3.983 -4.018 9.714 1 83.67 132 ASP B O 1
ATOM 3361 N N . ASP B 1 133 ? -5.025 -5.569 8.46 1 82.9 133 ASP B N 1
ATOM 3362 C CA . ASP B 1 133 ? -5.814 -6.012 9.606 1 82.9 133 ASP B CA 1
ATOM 3363 C C . ASP B 1 133 ? -4.982 -6.887 10.54 1 82.9 133 ASP B C 1
ATOM 3365 O O . ASP B 1 133 ? -4.114 -7.636 10.088 1 82.9 133 ASP B O 1
ATOM 3369 N N . PRO B 1 134 ? -5.276 -6.892 11.805 1 80.14 134 PRO B N 1
ATOM 3370 C CA . PRO B 1 134 ? -6.176 -5.982 12.517 1 80.14 134 PRO B CA 1
ATOM 3371 C C . PRO B 1 134 ? -5.523 -4.641 12.844 1 80.14 134 PRO B C 1
ATOM 3373 O O . PRO B 1 134 ? -4.294 -4.543 12.887 1 80.14 134 PRO B O 1
ATOM 3376 N N . VAL B 1 135 ? -6.348 -3.639 12.929 1 84.2 135 VAL B N 1
ATOM 3377 C CA . VAL B 1 135 ? -5.835 -2.323 13.295 1 84.2 135 VAL B CA 1
ATOM 3378 C C . VAL B 1 135 ? -6.326 -1.947 14.691 1 84.2 135 VAL B C 1
ATOM 3380 O O . VAL B 1 135 ? -7.438 -2.309 15.083 1 84.2 135 VAL B O 1
ATOM 3383 N N . PRO B 1 136 ? -5.497 -1.279 15.419 1 78.66 136 PRO B N 1
ATOM 3384 C CA . PRO B 1 136 ? -5.95 -0.785 16.722 1 78.66 136 PRO B CA 1
ATOM 3385 C C . PRO B 1 136 ? -6.806 0.474 16.611 1 78.66 136 PRO B C 1
ATOM 3387 O O . PRO B 1 136 ? -6.29 1.551 16.305 1 78.66 136 PRO B O 1
ATOM 3390 N N . PHE B 1 137 ? -8.082 0.387 16.931 1 80.8 137 PHE B N 1
ATOM 3391 C CA . PHE B 1 137 ? -9.022 1.482 16.724 1 80.8 137 PHE B CA 1
ATOM 3392 C C . PHE B 1 137 ? -8.71 2.647 17.654 1 80.8 137 PHE B C 1
ATOM 3394 O O . PHE B 1 137 ? -8.676 3.801 17.222 1 80.8 137 PHE B O 1
ATOM 3401 N N . ASP B 1 138 ? -8.511 2.305 18.87 1 66.25 138 ASP B N 1
ATOM 3402 C CA . ASP B 1 138 ? -8.46 3.361 19.877 1 66.25 138 ASP B CA 1
ATOM 3403 C C . ASP B 1 138 ? -7.129 4.108 19.822 1 66.25 138 ASP B C 1
ATOM 3405 O O . ASP B 1 138 ? -7.104 5.334 19.701 1 66.25 138 ASP B O 1
ATOM 3409 N N . PRO B 1 139 ? -6.121 3.376 19.71 1 60.91 139 PRO B N 1
ATOM 3410 C CA . PRO B 1 139 ? -4.834 4.072 19.636 1 60.91 139 PRO B CA 1
ATOM 3411 C C . PRO B 1 139 ? -4.696 4.924 18.377 1 60.91 139 PRO B C 1
ATOM 3413 O O . PRO B 1 139 ? -4.039 5.968 18.403 1 60.91 139 PRO B O 1
ATOM 3416 N N . GLU B 1 140 ? -5.408 4.538 17.333 1 66.59 140 GLU B N 1
ATOM 3417 C CA . GLU B 1 140 ? -5.22 5.206 16.049 1 66.59 140 GLU B CA 1
ATOM 3418 C C . GLU B 1 140 ? -6.395 6.125 15.728 1 66.59 140 GLU B C 1
ATOM 3420 O O . GLU B 1 140 ? -6.404 6.79 14.69 1 66.59 140 GLU B O 1
ATOM 3425 N N . LEU B 1 141 ? -7.362 6.191 16.679 1 77.42 141 LEU B N 1
ATOM 3426 C CA . LEU B 1 141 ? -8.544 7.039 16.565 1 77.42 141 LEU B CA 1
ATOM 3427 C C . LEU B 1 141 ? -9.246 6.815 15.23 1 77.42 141 LEU B C 1
ATOM 3429 O O . LEU B 1 141 ? -9.597 7.775 14.54 1 77.42 141 LEU B O 1
ATOM 3433 N N . ILE B 1 142 ? -9.296 5.596 14.895 1 90.09 142 ILE B N 1
ATOM 3434 C CA . ILE B 1 142 ? -9.96 5.226 13.65 1 90.09 142 ILE B CA 1
ATOM 3435 C C . ILE B 1 142 ? -11.467 5.424 13.79 1 90.09 142 ILE B C 1
ATOM 3437 O O . ILE B 1 142 ? -12.079 4.934 14.742 1 90.09 142 ILE B O 1
ATOM 3441 N N . ASP B 1 143 ? -12.018 6.172 12.883 1 91.04 143 ASP B N 1
ATOM 3442 C CA . ASP B 1 143 ? -13.453 6.437 12.919 1 91.04 143 ASP B CA 1
ATOM 3443 C C . ASP B 1 143 ? -14.224 5.397 12.109 1 91.04 143 ASP B C 1
ATOM 3445 O O . ASP B 1 143 ? -15.381 5.098 12.414 1 91.04 143 ASP B O 1
ATOM 3449 N N . ILE B 1 144 ? -13.625 4.974 11.041 1 95.52 144 ILE B N 1
ATOM 3450 C CA . ILE B 1 144 ? -14.264 4.029 10.131 1 95.52 144 ILE B CA 1
ATOM 3451 C C . ILE B 1 144 ? -13.216 3.079 9.555 1 95.52 144 ILE B C 1
ATOM 3453 O O . ILE B 1 144 ? -12.151 3.514 9.112 1 95.52 144 ILE B O 1
ATOM 3457 N N . ARG B 1 145 ? -13.477 1.798 9.591 1 96.9 145 ARG B N 1
ATOM 3458 C CA . ARG B 1 145 ? -12.592 0.78 9.034 1 96.9 145 ARG B CA 1
ATOM 3459 C C . ARG B 1 145 ? -13.335 -0.109 8.043 1 96.9 145 ARG B C 1
ATOM 3461 O O . ARG B 1 145 ? -14.349 -0.719 8.388 1 96.9 145 ARG B O 1
ATOM 3468 N N . LEU B 1 146 ? -12.886 -0.044 6.821 1 96.75 146 LEU B N 1
ATOM 3469 C CA . LEU B 1 146 ? -13.319 -1.033 5.84 1 96.75 146 LEU B CA 1
ATOM 3470 C C . LEU B 1 146 ? -12.367 -2.224 5.81 1 96.75 146 LEU B C 1
ATOM 3472 O O . LEU B 1 146 ? -11.155 -2.051 5.667 1 96.75 146 LEU B O 1
ATOM 3476 N N . SER B 1 147 ? -12.861 -3.439 6.013 1 93.81 147 SER B N 1
ATOM 3477 C CA . SER B 1 147 ? -12.036 -4.643 6.031 1 93.81 147 SER B CA 1
ATOM 3478 C C . SER B 1 147 ? -12.667 -5.758 5.203 1 93.81 147 SER B C 1
ATOM 3480 O O . SER B 1 147 ? -13.86 -5.713 4.899 1 93.81 147 SER B O 1
ATOM 3482 N N . TYR B 1 148 ? -11.842 -6.624 4.79 1 90.92 148 TYR B N 1
ATOM 3483 C CA . TYR B 1 148 ? -12.314 -7.886 4.232 1 90.92 148 TYR B CA 1
ATOM 3484 C C . TYR B 1 148 ? -12.546 -8.915 5.331 1 90.92 148 TYR B C 1
ATOM 3486 O O . TYR B 1 148 ? -11.599 -9.539 5.816 1 90.92 148 TYR B O 1
ATOM 3494 N N . GLY B 1 149 ? -13.777 -9.096 5.658 1 88.68 149 GLY B N 1
ATOM 3495 C CA . GLY B 1 149 ? -14.144 -9.983 6.75 1 88.68 149 GLY B CA 1
ATOM 3496 C C . GLY B 1 149 ? -14.378 -9.254 8.06 1 88.68 149 GLY B C 1
ATOM 3497 O O . GLY B 1 149 ? -13.953 -8.108 8.222 1 88.68 149 GLY B O 1
ATOM 3498 N N . PRO B 1 150 ? -15.089 -9.871 8.986 1 87.01 150 PRO B N 1
ATOM 3499 C CA . PRO B 1 150 ? -15.409 -9.283 10.289 1 87.01 150 PRO B CA 1
ATOM 3500 C C . PRO B 1 150 ? -14.295 -9.481 11.315 1 87.01 150 PRO B C 1
ATOM 3502 O O . PRO B 1 150 ? -14.385 -10.371 12.165 1 87.01 150 PRO B O 1
ATOM 3505 N N . HIS B 1 151 ? -13.393 -8.591 11.445 1 84.65 151 HIS B N 1
ATOM 3506 C CA . HIS B 1 151 ? -12.201 -8.755 12.27 1 84.65 151 HIS B CA 1
ATOM 3507 C C . HIS B 1 151 ? -12.392 -8.123 13.645 1 84.65 151 HIS B C 1
ATOM 3509 O O . HIS B 1 151 ? -11.605 -8.372 14.561 1 84.65 151 HIS B O 1
ATOM 3515 N N . TYR B 1 152 ? -13.442 -7.323 13.777 1 88.29 152 TYR B N 1
ATOM 3516 C CA . TYR B 1 152 ? -13.546 -6.472 14.957 1 88.29 152 TYR B CA 1
ATOM 3517 C C . TYR B 1 152 ? -14.864 -6.707 15.685 1 88.29 152 TYR B C 1
ATOM 3519 O O . TYR B 1 152 ? -15.701 -5.806 15.773 1 88.29 152 TYR B O 1
ATOM 3527 N N . ARG B 1 153 ? -14.988 -7.709 16.377 1 83.08 153 ARG B N 1
ATOM 3528 C CA . ARG B 1 153 ? -16.224 -8.144 17.019 1 83.08 153 ARG B CA 1
ATOM 3529 C C . ARG B 1 153 ? -16.581 -7.237 18.192 1 83.08 153 ARG B C 1
ATOM 3531 O O . ARG B 1 153 ? -17.742 -7.171 18.602 1 83.08 153 ARG B O 1
ATOM 3538 N N . GLU B 1 154 ? -15.598 -6.576 18.689 1 87.66 154 GLU B N 1
ATOM 3539 C CA . GLU B 1 154 ? -15.823 -5.703 19.838 1 87.66 154 GLU B CA 1
ATOM 3540 C C . GLU B 1 154 ? -16.426 -4.369 19.407 1 87.66 154 GLU B C 1
ATOM 3542 O O . GLU B 1 154 ? -16.808 -3.554 20.25 1 87.66 154 GLU B O 1
ATOM 3547 N N . HIS B 1 155 ? -16.495 -4.177 18.136 1 90.41 155 HIS B N 1
ATOM 3548 C CA . HIS B 1 155 ? -17.083 -2.962 17.584 1 90.41 155 HIS B CA 1
ATOM 3549 C C . HIS B 1 155 ? -18.239 -3.287 16.644 1 90.41 155 HIS B C 1
ATOM 3551 O O . HIS B 1 155 ? -18.264 -4.356 16.03 1 90.41 155 HIS B O 1
ATOM 3557 N N . PRO B 1 156 ? -19.257 -2.368 16.605 1 93.84 156 PRO B N 1
ATOM 3558 C CA . PRO B 1 156 ? -20.312 -2.581 15.611 1 93.84 156 PRO B CA 1
ATOM 3559 C C . PRO B 1 156 ? -19.763 -2.753 14.196 1 93.84 156 PRO B C 1
ATOM 3561 O O . PRO B 1 156 ? -19.003 -1.907 13.718 1 93.84 156 PRO B O 1
ATOM 3564 N N . THR B 1 157 ? -20.069 -3.859 13.595 1 95.3 157 THR B N 1
ATOM 3565 C CA . THR B 1 157 ? -19.581 -4.232 12.272 1 95.3 157 THR B CA 1
ATOM 3566 C C . THR B 1 157 ? -20.737 -4.645 11.366 1 95.3 157 THR B C 1
ATOM 3568 O O . THR B 1 157 ? -21.611 -5.412 11.776 1 95.3 157 THR B O 1
ATOM 3571 N N . GLU B 1 158 ? -20.78 -4.077 10.196 1 95.75 158 GLU B N 1
ATOM 3572 C CA . GLU B 1 158 ? -21.828 -4.395 9.231 1 95.75 158 GLU B CA 1
ATOM 3573 C C . GLU B 1 158 ? -21.239 -4.96 7.942 1 95.75 158 GLU B C 1
ATOM 3575 O O . GLU B 1 158 ? -20.196 -4.498 7.475 1 95.75 158 GLU B O 1
ATOM 3580 N N . GLU B 1 159 ? -21.87 -5.951 7.398 1 96.57 159 GLU B N 1
ATOM 3581 C CA . GLU B 1 159 ? -21.524 -6.442 6.067 1 96.57 159 GLU B CA 1
ATOM 3582 C C . GLU B 1 159 ? -22.066 -5.518 4.98 1 96.57 159 GLU B C 1
ATOM 3584 O O . GLU B 1 159 ? -23.256 -5.194 4.97 1 96.57 159 GLU B O 1
ATOM 3589 N N . ILE B 1 160 ? -21.209 -5.101 4.085 1 95.95 160 ILE B N 1
ATOM 3590 C CA . ILE B 1 160 ? -21.704 -4.093 3.154 1 95.95 160 ILE B CA 1
ATOM 3591 C C . ILE B 1 160 ? -21.859 -4.707 1.764 1 95.95 160 ILE B C 1
ATOM 3593 O O . ILE B 1 160 ? -22.752 -4.323 1.005 1 95.95 160 ILE B O 1
ATOM 3597 N N . VAL B 1 161 ? -20.978 -5.617 1.367 1 95.91 161 VAL B N 1
ATOM 3598 C CA . VAL B 1 161 ? -21.116 -6.203 0.038 1 95.91 161 VAL B CA 1
ATOM 3599 C C . VAL B 1 161 ? -20.253 -7.458 -0.066 1 95.91 161 VAL B C 1
ATOM 3601 O O . VAL B 1 161 ? -19.224 -7.568 0.605 1 95.91 161 VAL B O 1
ATOM 3604 N N . ARG B 1 162 ? -20.692 -8.379 -0.788 1 95.22 162 ARG B N 1
ATOM 3605 C CA . ARG B 1 162 ? -19.91 -9.549 -1.176 1 95.22 162 ARG B CA 1
ATOM 3606 C C . ARG B 1 162 ? -19.392 -9.412 -2.603 1 95.22 162 ARG B C 1
ATOM 3608 O O . ARG B 1 162 ? -20.111 -8.944 -3.488 1 95.22 162 ARG B O 1
ATOM 3615 N N . ASP B 1 163 ? -18.18 -9.748 -2.761 1 95.22 163 ASP B N 1
ATOM 3616 C CA . ASP B 1 163 ? -17.473 -9.584 -4.027 1 95.22 163 ASP B CA 1
ATOM 3617 C C . ASP B 1 163 ? -17.037 -10.935 -4.591 1 95.22 163 ASP B C 1
ATOM 3619 O O . ASP B 1 163 ? -17.397 -11.984 -4.053 1 95.22 163 ASP B O 1
ATOM 3623 N N . ALA B 1 164 ? -16.444 -10.94 -5.72 1 94.74 164 ALA B N 1
ATOM 3624 C CA . ALA B 1 164 ? -15.848 -12.103 -6.372 1 94.74 164 ALA B CA 1
ATOM 3625 C C . ALA B 1 164 ? -14.498 -11.753 -6.991 1 94.74 164 ALA B C 1
ATOM 3627 O O . ALA B 1 164 ? -14.094 -10.588 -6.997 1 94.74 164 ALA B O 1
ATOM 3628 N N . VAL B 1 165 ? -13.78 -12.812 -7.339 1 94.2 165 VAL B N 1
ATOM 3629 C CA . VAL B 1 165 ? -12.563 -12.581 -8.111 1 94.2 165 VAL B CA 1
ATOM 3630 C C . VAL B 1 165 ? -12.791 -12.979 -9.567 1 94.2 165 VAL B C 1
ATOM 3632 O O . VAL B 1 165 ? -13.545 -13.913 -9.851 1 94.2 165 VAL B O 1
ATOM 3635 N N . TYR B 1 166 ? -12.105 -12.238 -10.431 1 94.12 166 TYR B N 1
ATOM 3636 C CA . TYR B 1 166 ? -12.215 -12.373 -11.879 1 94.12 166 TYR B CA 1
ATOM 3637 C C . TYR B 1 166 ? -10.838 -12.492 -12.522 1 94.12 166 TYR B C 1
ATOM 3639 O O . TYR B 1 166 ? -9.918 -11.748 -12.174 1 94.12 166 TYR B O 1
ATOM 3647 N N . PRO B 1 167 ? -10.682 -13.508 -13.4 1 93.86 167 PRO B N 1
ATOM 3648 C CA . PRO B 1 167 ? -9.454 -13.466 -14.198 1 93.86 167 PRO B CA 1
ATOM 3649 C C . PRO B 1 167 ? -9.426 -12.294 -15.176 1 93.86 167 PRO B C 1
ATOM 3651 O O . PRO B 1 167 ? -10.294 -12.19 -16.046 1 93.86 167 PRO B O 1
ATOM 3654 N N . VAL B 1 168 ? -8.43 -11.392 -15.034 1 95.34 168 VAL B N 1
ATOM 3655 C CA . VAL B 1 168 ? -8.382 -10.207 -15.883 1 95.34 168 VAL B CA 1
ATOM 3656 C C . VAL B 1 168 ? -6.975 -10.033 -16.45 1 95.34 168 VAL B C 1
ATOM 3658 O O . VAL B 1 168 ? -5.995 -10.466 -15.839 1 95.34 168 VAL B O 1
ATOM 3661 N N . CYS B 1 169 ? -6.895 -9.45 -17.597 1 95.35 169 CYS B N 1
ATOM 3662 C CA . CYS B 1 169 ? -5.622 -9.158 -18.247 1 95.35 169 CYS B CA 1
ATOM 3663 C C . CYS B 1 169 ? -5.752 -7.966 -19.188 1 95.35 169 CYS B C 1
ATOM 3665 O O . CYS B 1 169 ? -6.853 -7.461 -19.408 1 95.35 169 CYS B O 1
ATOM 3667 N N . ALA B 1 170 ? -4.631 -7.502 -19.617 1 95.26 170 ALA B N 1
ATOM 3668 C CA . ALA B 1 170 ? -4.633 -6.435 -20.615 1 95.26 170 ALA B CA 1
ATOM 3669 C C . ALA B 1 170 ? -5.227 -6.92 -21.935 1 95.26 170 ALA B C 1
ATOM 3671 O O . ALA B 1 170 ? -5.03 -8.073 -22.325 1 95.26 170 ALA B O 1
ATOM 3672 N N . PRO B 1 171 ? -5.885 -6.072 -22.679 1 93.05 171 PRO B N 1
ATOM 3673 C CA . PRO B 1 171 ? -6.462 -6.455 -23.97 1 93.05 171 PRO B CA 1
ATOM 3674 C C . PRO B 1 171 ? -5.423 -7.02 -24.936 1 93.05 171 PRO B C 1
ATOM 3676 O O . PRO B 1 171 ? -5.725 -7.934 -25.708 1 93.05 171 PRO B O 1
ATOM 3679 N N . THR B 1 172 ? -4.271 -6.5 -24.856 1 88.62 172 THR B N 1
ATOM 3680 C CA . THR B 1 172 ? -3.214 -6.934 -25.763 1 88.62 172 THR B CA 1
ATOM 3681 C C . THR B 1 172 ? -2.869 -8.402 -25.529 1 88.62 172 THR B C 1
ATOM 3683 O O . THR B 1 172 ? -2.554 -9.129 -26.473 1 88.62 172 THR B O 1
ATOM 3686 N N . LEU B 1 173 ? -2.935 -8.832 -24.317 1 87.38 173 LEU B N 1
ATOM 3687 C CA . LEU B 1 173 ? -2.635 -10.223 -23.996 1 87.38 173 LEU B CA 1
ATOM 3688 C C . LEU B 1 173 ? -3.786 -11.136 -24.405 1 87.38 173 LEU B C 1
ATOM 3690 O O . LEU B 1 173 ? -3.56 -12.243 -24.898 1 87.38 173 LEU B O 1
ATOM 3694 N N . ALA B 1 174 ? -4.941 -10.724 -24.219 1 81.89 174 ALA B N 1
ATOM 3695 C CA . ALA B 1 174 ? -6.125 -11.502 -24.575 1 81.89 174 ALA B CA 1
ATOM 3696 C C . ALA B 1 174 ? -6.171 -11.773 -26.076 1 81.89 174 ALA B C 1
ATOM 3698 O O . ALA B 1 174 ? -6.561 -12.862 -26.505 1 81.89 174 ALA B O 1
ATOM 3699 N N . SER B 1 175 ? -5.86 -10.803 -26.801 1 76.42 175 SER B N 1
ATOM 3700 C CA . SER B 1 175 ? -5.895 -10.917 -28.256 1 76.42 175 SER B CA 1
ATOM 3701 C C . SER B 1 175 ? -4.81 -11.861 -28.763 1 76.42 175 SER B C 1
ATOM 3703 O O . SER B 1 175 ? -4.979 -12.51 -29.797 1 76.42 175 SER B O 1
ATOM 3705 N N . ALA B 1 176 ? -3.791 -11.956 -28.097 1 68.61 176 ALA B N 1
ATOM 3706 C CA . ALA B 1 176 ? -2.651 -12.762 -28.527 1 68.61 176 ALA B CA 1
ATOM 3707 C C . ALA B 1 176 ? -2.913 -14.248 -28.3 1 68.61 176 ALA B C 1
ATOM 3709 O O . ALA B 1 176 ? -2.335 -15.097 -28.982 1 68.61 176 ALA B O 1
ATOM 3710 N N . THR B 1 177 ? -3.639 -14.545 -27.302 1 61.61 177 THR B N 1
ATOM 3711 C CA . THR B 1 177 ? -3.766 -15.946 -26.917 1 61.61 177 THR B CA 1
ATOM 3712 C C . THR B 1 177 ? -5.065 -16.54 -27.456 1 61.61 177 THR B C 1
ATOM 3714 O O . THR B 1 177 ? -5.208 -17.762 -27.538 1 61.61 177 THR B O 1
ATOM 3717 N N . GLY B 1 178 ? -5.435 -16.323 -28.671 1 53.02 178 GLY B N 1
ATOM 3718 C CA . GLY B 1 178 ? -6.618 -16.866 -29.319 1 53.02 178 GLY B CA 1
ATOM 3719 C C . GLY B 1 178 ? -7.465 -17.721 -28.396 1 53.02 178 GLY B C 1
ATOM 3720 O O . GLY B 1 178 ? -8.559 -18.151 -28.768 1 53.02 178 GLY B O 1
ATOM 3721 N N . SER B 1 179 ? -6.867 -18.503 -27.449 1 50.99 179 SER B N 1
ATOM 3722 C CA . SER B 1 179 ? -7.539 -19.581 -26.73 1 50.99 179 SER B CA 1
ATOM 3723 C C . SER B 1 179 ? -8.208 -19.066 -25.461 1 50.99 179 SER B C 1
ATOM 3725 O O . SER B 1 179 ? -7.714 -18.132 -24.827 1 50.99 179 SER B O 1
ATOM 3727 N N . GLU B 1 180 ? -9.471 -19.418 -25.363 1 54.23 180 GLU B N 1
ATOM 3728 C CA . GLU B 1 180 ? -10.325 -19.177 -24.204 1 54.23 180 GLU B CA 1
ATOM 3729 C C . GLU B 1 180 ? -9.72 -19.776 -22.938 1 54.23 180 GLU B C 1
ATOM 3731 O O . GLU B 1 180 ? -10.246 -19.582 -21.84 1 54.23 180 GLU B O 1
ATOM 3736 N N . SER B 1 181 ? -8.598 -20.469 -23.129 1 63.15 181 SER B N 1
ATOM 3737 C CA . SER B 1 181 ? -8.144 -21.22 -21.963 1 63.15 181 SER B CA 1
ATOM 3738 C C . SER B 1 181 ? -6.996 -20.505 -21.258 1 63.15 181 SER B C 1
ATOM 3740 O O . SER B 1 181 ? -6.113 -19.945 -21.91 1 63.15 181 SER B O 1
ATOM 3742 N N . LEU B 1 182 ? -7.101 -20.249 -19.958 1 75.95 182 LEU B N 1
ATOM 3743 C CA . LEU B 1 182 ? -6.085 -19.71 -19.06 1 75.95 182 LEU B CA 1
ATOM 3744 C C . LEU B 1 182 ? -4.811 -20.545 -19.117 1 75.95 182 LEU B C 1
ATOM 3746 O O . LEU B 1 182 ? -3.747 -20.093 -18.688 1 75.95 182 LEU B O 1
ATOM 3750 N N . ALA B 1 183 ? -4.874 -21.751 -19.739 1 66.04 183 ALA B N 1
ATOM 3751 C CA . ALA B 1 183 ? -3.812 -22.75 -19.642 1 66.04 183 ALA B CA 1
ATOM 3752 C C . ALA B 1 183 ? -2.543 -22.271 -20.342 1 66.04 183 ALA B C 1
ATOM 3754 O O . ALA B 1 183 ? -1.433 -22.63 -19.942 1 66.04 183 ALA B O 1
ATOM 3755 N N . GLY B 1 184 ? -2.634 -21.304 -21.187 1 70.65 184 GLY B N 1
ATOM 3756 C CA . GLY B 1 184 ? -1.431 -20.88 -21.886 1 70.65 184 GLY B CA 1
ATOM 3757 C C . GLY B 1 184 ? -1.01 -19.464 -21.543 1 70.65 184 GLY B C 1
ATOM 3758 O O . GLY B 1 184 ? 0.041 -18.998 -21.988 1 70.65 184 GLY B O 1
ATOM 3759 N N . LEU B 1 185 ? -1.653 -18.97 -20.59 1 79.91 185 LEU B N 1
ATOM 3760 C CA . LEU B 1 185 ? -1.348 -17.581 -20.263 1 79.91 185 LEU B CA 1
ATOM 3761 C C . LEU B 1 185 ? -0.534 -17.491 -18.977 1 79.91 185 LEU B C 1
ATOM 3763 O O . LEU B 1 185 ? -0.711 -18.304 -18.067 1 79.91 185 LEU B O 1
ATOM 3767 N N . PRO B 1 186 ? 0.42 -16.534 -19.006 1 85.84 186 PRO B N 1
ATOM 3768 C CA . PRO B 1 186 ? 1.092 -16.302 -17.725 1 85.84 186 PRO B CA 1
ATOM 3769 C C . PRO B 1 186 ? 0.131 -15.845 -16.63 1 85.84 186 PRO B C 1
ATOM 3771 O O . PRO B 1 186 ? -0.754 -15.024 -16.882 1 85.84 186 PRO B O 1
ATOM 3774 N N . LEU B 1 187 ? 0.326 -16.468 -15.47 1 89.39 187 LEU B N 1
ATOM 3775 C CA . LEU B 1 187 ? -0.545 -16.137 -14.348 1 89.39 187 LEU B CA 1
ATOM 3776 C C . LEU B 1 187 ? 0.185 -15.263 -13.333 1 89.39 187 LEU B C 1
ATOM 3778 O O . LEU B 1 187 ? 1.375 -15.462 -13.077 1 89.39 187 LEU B O 1
ATOM 3782 N N . ILE B 1 188 ? -0.522 -14.315 -12.856 1 91.75 188 ILE B N 1
ATOM 3783 C CA . ILE B 1 188 ? -0.033 -13.49 -11.757 1 91.75 188 ILE B CA 1
ATOM 3784 C C . ILE B 1 188 ? -0.639 -13.973 -10.441 1 91.75 188 ILE B C 1
ATOM 3786 O O . ILE B 1 188 ? -1.862 -14.069 -10.312 1 91.75 188 ILE B O 1
ATOM 3790 N N . HIS B 1 189 ? 0.242 -14.2 -9.512 1 87.82 189 HIS B N 1
ATOM 3791 C CA . HIS B 1 189 ? -0.189 -14.708 -8.214 1 87.82 189 HIS B CA 1
ATOM 3792 C C . HIS B 1 189 ? -0.247 -13.592 -7.177 1 87.82 189 HIS B C 1
ATOM 3794 O O . HIS B 1 189 ? 0.619 -12.713 -7.155 1 87.82 189 HIS B O 1
ATOM 3800 N N . THR B 1 190 ? -1.299 -13.609 -6.435 1 88.08 190 THR B N 1
ATOM 3801 C CA . THR B 1 190 ? -1.4 -12.67 -5.323 1 88.08 190 THR B CA 1
ATOM 3802 C C . THR B 1 190 ? -1.288 -13.4 -3.988 1 88.08 190 THR B C 1
ATOM 3804 O O . THR B 1 190 ? -2.04 -14.339 -3.722 1 88.08 190 THR B O 1
ATOM 3807 N N . ASP B 1 191 ? -0.319 -12.88 -3.239 1 76.76 191 ASP B N 1
ATOM 3808 C CA . ASP B 1 191 ? -0.087 -13.468 -1.924 1 76.76 191 ASP B CA 1
ATOM 3809 C C . ASP B 1 191 ? -0.456 -12.49 -0.811 1 76.76 191 ASP B C 1
ATOM 3811 O O . ASP B 1 191 ? 0.368 -11.671 -0.399 1 76.76 191 ASP B O 1
ATOM 3815 N N . TRP B 1 192 ? -1.614 -12.505 -0.329 1 69.12 192 TRP B N 1
ATOM 3816 C CA . TRP B 1 192 ? -2.11 -11.56 0.666 1 69.12 192 TRP B CA 1
ATOM 3817 C C . TRP B 1 192 ? -1.653 -11.954 2.067 1 69.12 192 TRP B C 1
ATOM 3819 O O . TRP B 1 192 ? -2.037 -11.321 3.053 1 69.12 192 TRP B O 1
ATOM 3829 N N . GLY B 1 193 ? -0.825 -12.874 2.11 1 59.58 193 GLY B N 1
ATOM 3830 C CA . GLY B 1 193 ? -0.389 -13.333 3.42 1 59.58 193 GLY B CA 1
ATOM 3831 C C . GLY B 1 193 ? -1.495 -13.998 4.218 1 59.58 193 GLY B C 1
ATOM 3832 O O . GLY B 1 193 ? -2.513 -14.406 3.656 1 59.58 193 GLY B O 1
ATOM 3833 N N . PRO B 1 194 ? -1.254 -14.063 5.473 1 50.72 194 PRO B N 1
ATOM 3834 C CA . PRO B 1 194 ? -2.183 -14.818 6.317 1 50.72 194 PRO B CA 1
ATOM 3835 C C . PRO B 1 194 ? -3.574 -14.19 6.371 1 50.72 194 PRO B C 1
ATOM 3837 O O . PRO B 1 194 ? -4.576 -14.907 6.444 1 50.72 194 PRO B O 1
ATOM 3840 N N . THR B 1 195 ? -3.559 -12.931 6.351 1 52.58 195 THR B N 1
ATOM 3841 C CA . THR B 1 195 ? -4.848 -12.255 6.451 1 52.58 195 THR B CA 1
ATOM 3842 C C . THR B 1 195 ? -5.645 -12.415 5.159 1 52.58 195 THR B C 1
ATOM 3844 O O . THR B 1 195 ? -6.865 -12.243 5.152 1 52.58 195 THR B O 1
ATOM 3847 N N . GLY B 1 196 ? -4.867 -12.811 4.111 1 54.32 196 GLY B N 1
ATOM 3848 C CA . GLY B 1 196 ? -5.507 -12.957 2.814 1 54.32 196 GLY B CA 1
ATOM 3849 C C . GLY B 1 196 ? -5.851 -14.396 2.477 1 54.32 196 GLY B C 1
ATOM 3850 O O . GLY B 1 196 ? -6.257 -14.695 1.352 1 54.32 196 GLY B O 1
ATOM 3851 N N . ALA B 1 197 ? -5.667 -15.197 3.402 1 51.27 197 ALA B N 1
ATOM 3852 C CA . ALA B 1 197 ? -5.835 -16.627 3.158 1 51.27 197 ALA B CA 1
ATOM 3853 C C . ALA B 1 197 ? -7.238 -16.935 2.642 1 51.27 197 ALA B C 1
ATOM 3855 O O . ALA B 1 197 ? -7.463 -17.975 2.02 1 51.27 197 ALA B O 1
ATOM 3856 N N . SER B 1 198 ? -8.025 -15.97 2.8 1 59.88 198 SER B N 1
ATOM 3857 C CA . SER B 1 198 ? -9.401 -16.193 2.37 1 59.88 198 SER B CA 1
ATOM 3858 C C . SER B 1 198 ? -9.595 -15.797 0.91 1 59.88 198 SER B C 1
ATOM 3860 O O . SER B 1 198 ? -10.656 -16.041 0.331 1 59.88 198 SER B O 1
ATOM 3862 N N . PHE B 1 199 ? -8.465 -15.316 0.366 1 72.7 199 PHE B N 1
ATOM 3863 C CA . PHE B 1 199 ? -8.612 -14.94 -1.035 1 72.7 199 PHE B CA 1
ATOM 3864 C C . PHE B 1 199 ? -8.303 -16.121 -1.948 1 72.7 199 PHE B C 1
ATOM 3866 O O . PHE B 1 199 ? -7.405 -16.915 -1.661 1 72.7 199 PHE B O 1
ATOM 3873 N 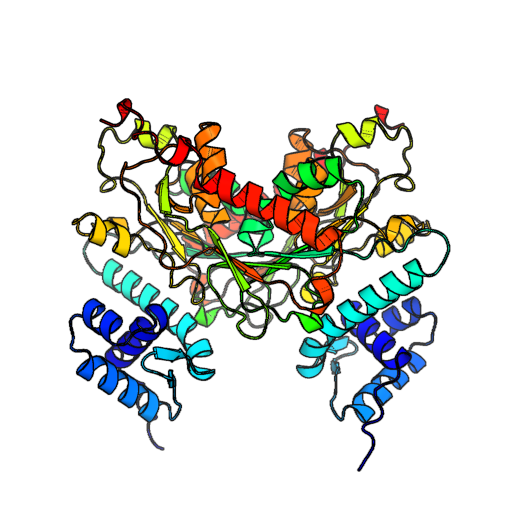N . PRO B 1 200 ? -9.069 -16.262 -2.991 1 76.58 200 PRO B N 1
ATOM 3874 C CA . PRO B 1 200 ? -8.836 -17.383 -3.904 1 76.58 200 PRO B CA 1
ATOM 3875 C C . PRO B 1 200 ? -7.472 -17.313 -4.589 1 76.58 200 PRO B C 1
ATOM 3877 O O . PRO B 1 200 ? -7.005 -16.224 -4.932 1 76.58 200 PRO B O 1
ATOM 3880 N N . SER B 1 201 ? -6.923 -18.443 -4.639 1 78.58 201 SER B N 1
ATOM 3881 C CA . SER B 1 201 ? -5.71 -18.643 -5.425 1 78.58 201 SER B CA 1
ATOM 3882 C C . SER B 1 201 ? -6.025 -19.27 -6.778 1 78.58 201 SER B C 1
ATOM 3884 O O . SER B 1 201 ? -7.166 -19.658 -7.039 1 78.58 201 SER B O 1
ATOM 3886 N N . TRP B 1 202 ? -5.077 -19.304 -7.614 1 84.18 202 TRP B N 1
ATOM 3887 C CA . TRP B 1 202 ? -5.271 -19.966 -8.899 1 84.18 202 TRP B CA 1
ATOM 3888 C C . TRP B 1 202 ? -5.616 -21.439 -8.706 1 84.18 202 TRP B C 1
ATOM 3890 O O . TRP B 1 202 ? -6.379 -22.012 -9.488 1 84.18 202 TRP B O 1
ATOM 3900 N N . ARG B 1 203 ? -5.083 -21.946 -7.677 1 75.53 203 ARG B N 1
ATOM 3901 C CA . ARG B 1 203 ? -5.437 -23.328 -7.37 1 75.53 203 ARG B CA 1
ATOM 3902 C C . ARG B 1 203 ? -6.935 -23.467 -7.121 1 75.53 203 ARG B C 1
ATOM 3904 O O . ARG B 1 203 ? -7.577 -24.376 -7.653 1 75.53 203 ARG B O 1
ATOM 3911 N N . ASN B 1 204 ? -7.459 -22.57 -6.285 1 76.3 204 ASN B N 1
ATOM 3912 C CA . ASN B 1 204 ? -8.894 -22.558 -6.019 1 76.3 204 ASN B CA 1
ATOM 3913 C C . ASN B 1 204 ? -9.697 -22.312 -7.293 1 76.3 204 ASN B C 1
ATOM 3915 O O . ASN B 1 204 ? -10.761 -22.904 -7.485 1 76.3 204 ASN B O 1
ATOM 3919 N N . TRP B 1 205 ? -9.145 -21.526 -8.051 1 83.39 205 TRP B N 1
ATOM 3920 C CA . TRP B 1 205 ? -9.832 -21.165 -9.287 1 83.39 205 TRP B CA 1
ATOM 3921 C C . TRP B 1 205 ? -9.937 -22.364 -10.222 1 83.39 205 TRP B C 1
ATOM 3923 O O . TRP B 1 205 ? -11.022 -22.682 -10.715 1 83.39 205 TRP B O 1
ATOM 3933 N N . PHE B 1 206 ? -8.869 -23.02 -10.441 1 80.79 206 PHE B N 1
ATOM 3934 C CA . PHE B 1 206 ? -8.86 -24.154 -11.357 1 80.79 206 PHE B CA 1
ATOM 3935 C C . PHE B 1 206 ? -9.678 -25.311 -10.796 1 80.79 206 PHE B C 1
ATOM 3937 O O . PHE B 1 206 ? -10.357 -26.019 -11.543 1 80.79 206 PHE B O 1
ATOM 3944 N N . ALA B 1 207 ? -9.584 -25.411 -9.516 1 77.73 207 ALA B N 1
ATOM 3945 C CA . ALA B 1 207 ? -10.405 -26.443 -8.89 1 77.73 207 ALA B CA 1
ATOM 3946 C C . ALA B 1 207 ? -11.89 -26.176 -9.119 1 77.73 207 ALA B C 1
ATOM 3948 O O . ALA B 1 207 ? -12.652 -27.096 -9.426 1 77.73 207 ALA B O 1
ATOM 3949 N N . ALA B 1 208 ? -12.216 -25.015 -8.982 1 79.67 208 ALA B N 1
ATOM 3950 C CA . ALA B 1 208 ? -13.613 -24.631 -9.167 1 79.67 208 ALA B CA 1
ATOM 3951 C C . ALA B 1 208 ? -14.029 -24.762 -10.63 1 79.67 208 ALA B C 1
ATOM 3953 O O . ALA B 1 208 ? -15.193 -25.042 -10.928 1 79.67 208 ALA B O 1
ATOM 3954 N N . ALA B 1 209 ? -13.08 -24.569 -11.459 1 75.4 209 ALA B N 1
ATOM 3955 C CA . ALA B 1 209 ? -13.352 -24.661 -12.891 1 75.4 209 ALA B CA 1
ATOM 3956 C C . ALA B 1 209 ? -13.264 -26.106 -13.374 1 75.4 209 ALA B C 1
ATOM 3958 O O . ALA B 1 209 ? -13.518 -26.391 -14.547 1 75.4 209 ALA B O 1
ATOM 3959 N N . GLY B 1 210 ? -12.946 -26.966 -12.449 1 72.99 210 GLY B N 1
ATOM 3960 C CA . GLY B 1 210 ? -12.865 -28.376 -12.797 1 72.99 210 GLY B CA 1
ATOM 3961 C C . GLY B 1 210 ? -11.625 -28.722 -13.599 1 72.99 210 GLY B C 1
ATOM 3962 O O . GLY B 1 210 ? -11.637 -29.662 -14.397 1 72.99 210 GLY B O 1
ATOM 3963 N N . SER B 1 211 ? -10.725 -27.812 -13.547 1 70.78 211 SER B N 1
ATOM 3964 C CA . SER B 1 211 ? -9.476 -28.026 -14.27 1 70.78 211 SER B CA 1
ATOM 3965 C C . SER B 1 211 ? -8.289 -28.098 -13.316 1 70.78 211 SER B C 1
ATOM 3967 O O . SER B 1 211 ? -8.377 -27.647 -12.172 1 70.78 211 SER B O 1
ATOM 3969 N N . GLU B 1 212 ? -7.318 -28.873 -13.703 1 64.71 212 GLU B N 1
ATOM 3970 C CA . GLU B 1 212 ? -6.088 -28.921 -12.918 1 64.71 212 GLU B CA 1
ATOM 3971 C C . GLU B 1 212 ? -5.132 -27.801 -13.321 1 64.71 212 GLU B C 1
ATOM 3973 O O . GLU B 1 212 ? -5.01 -27.479 -14.505 1 64.71 212 GLU B O 1
ATOM 3978 N N . PRO B 1 213 ? -4.758 -27.09 -12.223 1 61.02 213 PRO B N 1
ATOM 3979 C CA . PRO B 1 213 ? -3.753 -26.077 -12.557 1 61.02 213 PRO B CA 1
ATOM 3980 C C . PRO B 1 213 ? -2.553 -26.66 -13.3 1 61.02 213 PRO B C 1
ATOM 3982 O O . PRO B 1 213 ? -2.057 -27.729 -12.936 1 61.02 213 PRO B O 1
ATOM 3985 N N . GLY B 1 214 ? -2.524 -26.413 -14.618 1 57.81 214 GLY B N 1
ATOM 3986 C CA . GLY B 1 214 ? -1.29 -26.852 -15.25 1 57.81 214 GLY B CA 1
ATOM 3987 C C . GLY B 1 214 ? -0.046 -26.295 -14.582 1 57.81 214 GLY B C 1
ATOM 3988 O O . GLY B 1 214 ? -0.138 -25.614 -13.559 1 57.81 214 GLY B O 1
ATOM 3989 N N . ARG B 1 215 ? 1.13 -26.745 -14.956 1 53.26 215 ARG B N 1
ATOM 3990 C CA . ARG B 1 215 ? 2.43 -26.296 -14.469 1 53.26 215 ARG B CA 1
ATOM 3991 C C . ARG B 1 215 ? 2.495 -24.774 -14.406 1 53.26 215 ARG B C 1
ATOM 3993 O O . ARG B 1 215 ? 3.197 -24.211 -13.563 1 53.26 215 ARG B O 1
ATOM 4000 N N . ALA B 1 216 ? 1.741 -24.183 -15.296 1 54.74 216 ALA B N 1
ATOM 4001 C CA . ALA B 1 216 ? 1.759 -22.729 -15.437 1 54.74 216 ALA B CA 1
ATOM 4002 C C . ALA B 1 216 ? 1.129 -22.053 -14.223 1 54.74 216 ALA B C 1
ATOM 4004 O O . ALA B 1 216 ? 1.433 -20.896 -13.922 1 54.74 216 ALA B O 1
ATOM 4005 N N . ALA B 1 217 ? 0.336 -22.823 -13.504 1 57.79 217 ALA B N 1
ATOM 4006 C CA . ALA B 1 217 ? -0.381 -22.223 -12.382 1 57.79 217 ALA B CA 1
ATOM 4007 C C . ALA B 1 217 ? 0.548 -22.005 -11.192 1 57.79 217 ALA B C 1
ATOM 4009 O O . ALA B 1 217 ? 0.213 -21.267 -10.262 1 57.79 217 ALA B O 1
ATOM 4010 N N . GLN B 1 218 ? 1.699 -22.478 -11.405 1 57.75 218 GLN B N 1
ATOM 4011 C CA . GLN B 1 218 ? 2.584 -22.41 -10.246 1 57.75 218 GLN B CA 1
ATOM 4012 C C . GLN B 1 218 ? 3.754 -21.464 -10.502 1 57.75 218 GLN B C 1
ATOM 4014 O O . GLN B 1 218 ? 4.554 -21.2 -9.602 1 57.75 218 GLN B O 1
ATOM 4019 N N . ARG B 1 219 ? 3.729 -20.917 -11.746 1 63.9 219 ARG B N 1
ATOM 4020 C CA . ARG B 1 219 ? 4.844 -20.064 -12.144 1 63.9 219 ARG B CA 1
ATOM 4021 C C . ARG B 1 219 ? 4.361 -18.662 -12.501 1 63.9 219 ARG B C 1
ATOM 4023 O O . ARG B 1 219 ? 3.16 -18.436 -12.664 1 63.9 219 ARG B O 1
ATOM 4030 N N . GLY B 1 220 ? 5.32 -17.804 -12.269 1 77.85 220 GLY B N 1
ATOM 4031 C CA . GLY B 1 220 ? 5.029 -16.475 -12.785 1 77.85 220 GLY B CA 1
ATOM 4032 C C . GLY B 1 220 ? 5.24 -15.378 -11.76 1 77.85 220 GLY B C 1
ATOM 4033 O O . GLY B 1 220 ? 5.957 -15.57 -10.775 1 77.85 220 GLY B O 1
ATOM 4034 N N . LEU B 1 221 ? 4.704 -14.284 -12.044 1 88.84 221 LEU B N 1
ATOM 4035 C CA . LEU B 1 221 ? 4.804 -13.078 -11.228 1 88.84 221 LEU B CA 1
ATOM 4036 C C . LEU B 1 221 ? 3.888 -13.167 -10.012 1 88.84 221 LEU B C 1
ATOM 4038 O O . LEU B 1 221 ? 2.813 -13.767 -10.082 1 88.84 221 LEU B O 1
ATOM 4042 N N . SER B 1 222 ? 4.403 -12.711 -8.939 1 89.48 222 SER B N 1
ATOM 4043 C CA . SER B 1 222 ? 3.569 -12.626 -7.744 1 89.48 222 SER B CA 1
ATOM 4044 C C . SER B 1 222 ? 3.72 -11.271 -7.06 1 89.48 222 SER B C 1
ATOM 4046 O O . SER B 1 222 ? 4.737 -10.596 -7.226 1 89.48 222 SER B O 1
ATOM 4048 N N . ALA B 1 223 ? 2.702 -10.9 -6.414 1 92.44 223 ALA B N 1
ATOM 4049 C CA . ALA B 1 223 ? 2.671 -9.685 -5.605 1 92.44 223 ALA B CA 1
ATOM 4050 C C . ALA B 1 223 ? 1.921 -9.916 -4.296 1 92.44 223 ALA B C 1
ATOM 4052 O O . ALA B 1 223 ? 0.991 -10.725 -4.241 1 92.44 223 ALA B O 1
ATOM 4053 N N . ASN B 1 224 ? 2.276 -9.179 -3.275 1 89.77 224 ASN B N 1
ATOM 4054 C CA . ASN B 1 224 ? 1.59 -9.375 -2.003 1 89.77 224 ASN B CA 1
ATOM 4055 C C . ASN B 1 224 ? 0.499 -8.33 -1.787 1 89.77 224 ASN B C 1
ATOM 4057 O O . ASN B 1 224 ? 0.113 -8.055 -0.65 1 89.77 224 ASN B O 1
ATOM 4061 N N . SER B 1 225 ? 0.147 -7.698 -2.866 1 91.89 225 SER B N 1
ATOM 4062 C CA . SER B 1 225 ? -0.956 -6.743 -2.818 1 91.89 225 SER B CA 1
ATOM 4063 C C . SER B 1 225 ? -1.818 -6.83 -4.073 1 91.89 225 SER B C 1
ATOM 4065 O O . SER B 1 225 ? -1.313 -7.118 -5.16 1 91.89 225 SER B O 1
ATOM 4067 N N . SER B 1 226 ? -3.082 -6.591 -3.881 1 93.62 226 SER B N 1
ATOM 4068 C CA . SER B 1 226 ? -4.018 -6.594 -5 1 93.62 226 SER B CA 1
ATOM 4069 C C . SER B 1 226 ? -3.69 -5.488 -5.998 1 93.62 226 SER B C 1
ATOM 4071 O O . SER B 1 226 ? -3.779 -5.692 -7.21 1 93.62 226 SER B O 1
ATOM 4073 N N . ARG B 1 227 ? -3.268 -4.393 -5.461 1 94.55 227 ARG B N 1
ATOM 4074 C CA . ARG B 1 227 ? -2.978 -3.25 -6.32 1 94.55 227 ARG B CA 1
ATOM 4075 C C . ARG B 1 227 ? -1.777 -3.529 -7.216 1 94.55 227 ARG B C 1
ATOM 4077 O O . ARG B 1 227 ? -1.814 -3.254 -8.417 1 94.55 227 ARG B O 1
ATOM 4084 N N . ALA B 1 228 ? -0.723 -4.093 -6.633 1 94.98 228 ALA B N 1
ATOM 4085 C CA . ALA B 1 228 ? 0.457 -4.423 -7.427 1 94.98 228 ALA B CA 1
ATOM 4086 C C . ALA B 1 228 ? 0.136 -5.491 -8.469 1 94.98 228 ALA B C 1
ATOM 4088 O O . ALA B 1 228 ? 0.587 -5.406 -9.613 1 94.98 228 ALA B O 1
ATOM 4089 N N . ALA B 1 229 ? -0.627 -6.461 -8.094 1 95.05 229 ALA B N 1
ATOM 4090 C CA . ALA B 1 229 ? -1.022 -7.511 -9.029 1 95.05 229 ALA B CA 1
ATOM 4091 C C . ALA B 1 229 ? -1.825 -6.936 -10.193 1 95.05 229 ALA B C 1
ATOM 4093 O O . ALA B 1 229 ? -1.627 -7.327 -11.345 1 95.05 229 ALA B O 1
ATOM 4094 N N . LEU B 1 230 ? -2.672 -6.025 -9.88 1 96.14 230 LEU B N 1
ATOM 4095 C CA . LEU B 1 230 ? -3.488 -5.39 -10.909 1 96.14 230 LEU B CA 1
ATOM 4096 C C . LEU B 1 230 ? -2.621 -4.574 -11.863 1 96.14 230 LEU B C 1
ATOM 4098 O O . LEU B 1 230 ? -2.832 -4.602 -13.078 1 96.14 230 LEU B O 1
ATOM 4102 N N . ASP B 1 231 ? -1.658 -3.875 -11.334 1 95.46 231 ASP B N 1
ATOM 4103 C CA . ASP B 1 231 ? -0.733 -3.109 -12.163 1 95.46 231 ASP B CA 1
ATOM 4104 C C . ASP B 1 231 ? 0.006 -4.017 -13.144 1 95.46 231 ASP B C 1
ATOM 4106 O O . ASP B 1 231 ? 0.17 -3.67 -14.315 1 95.46 231 ASP B O 1
ATOM 4110 N N . LEU B 1 232 ? 0.39 -5.153 -12.659 1 95.01 232 LEU B N 1
ATOM 4111 C CA . LEU B 1 232 ? 1.092 -6.112 -13.506 1 95.01 232 LEU B CA 1
ATOM 4112 C C . LEU B 1 232 ? 0.19 -6.605 -14.632 1 95.01 232 LEU B C 1
ATOM 4114 O O . LEU B 1 232 ? 0.628 -6.717 -15.78 1 95.01 232 LEU B O 1
ATOM 4118 N N . ALA B 1 233 ? -1.051 -6.848 -14.311 1 95.59 233 ALA B N 1
ATOM 4119 C CA . ALA B 1 233 ? -2.008 -7.306 -15.315 1 95.59 233 ALA B CA 1
ATOM 4120 C C . ALA B 1 233 ? -2.266 -6.224 -16.36 1 95.59 233 ALA B C 1
ATOM 4122 O O . ALA B 1 233 ? -2.274 -6.503 -17.562 1 95.59 233 ALA B O 1
ATOM 4123 N N . ILE B 1 234 ? -2.44 -5.022 -15.909 1 96.07 234 ILE B N 1
ATOM 4124 C CA . ILE B 1 234 ? -2.699 -3.892 -16.794 1 96.07 234 ILE B CA 1
ATOM 4125 C C . ILE B 1 234 ? -1.515 -3.692 -17.737 1 96.07 234 ILE B C 1
ATOM 4127 O O . ILE B 1 234 ? -1.695 -3.332 -18.903 1 96.07 234 ILE B O 1
ATOM 4131 N N . SER B 1 235 ? -0.365 -4.014 -17.255 1 93.57 235 SER B N 1
ATOM 4132 C CA . SER B 1 235 ? 0.858 -3.83 -18.03 1 93.57 235 SER B CA 1
ATOM 4133 C C . SER B 1 235 ? 1.056 -4.966 -19.028 1 93.57 235 SER B C 1
ATOM 4135 O O . SER B 1 235 ? 2.067 -5.012 -19.732 1 93.57 235 SER B O 1
ATOM 4137 N N . GLY B 1 236 ? 0.184 -5.954 -19.036 1 91.58 236 GLY B N 1
ATOM 4138 C CA . GLY B 1 236 ? 0.199 -7.011 -20.034 1 91.58 236 GLY B CA 1
ATOM 4139 C C . GLY B 1 236 ? 1.09 -8.178 -19.654 1 91.58 236 GLY B C 1
ATOM 4140 O O . GLY B 1 236 ? 1.481 -8.973 -20.511 1 91.58 236 GLY B O 1
ATOM 4141 N N . LEU B 1 237 ? 1.338 -8.297 -18.351 1 91.28 237 LEU B N 1
ATOM 4142 C CA . LEU B 1 237 ? 2.343 -9.277 -17.954 1 91.28 237 LEU B CA 1
ATOM 4143 C C . LEU B 1 237 ? 1.692 -10.61 -17.599 1 91.28 237 LEU B C 1
ATOM 4145 O O . LEU B 1 237 ? 2.387 -11.597 -17.347 1 91.28 237 LEU B O 1
ATOM 4149 N N . GLY B 1 238 ? 0.403 -10.638 -17.55 1 91.92 238 GLY B N 1
ATOM 4150 C CA . GLY B 1 238 ? -0.285 -11.881 -17.243 1 91.92 238 GLY B CA 1
ATOM 4151 C C . GLY B 1 238 ? -1.741 -11.68 -16.866 1 91.92 238 GLY B C 1
ATOM 4152 O O . GLY B 1 238 ? -2.282 -10.583 -17.022 1 91.92 238 GLY B O 1
ATOM 4153 N N . VAL B 1 239 ? -2.32 -12.807 -16.406 1 93.16 239 VAL B N 1
ATOM 4154 C CA . VAL B 1 239 ? -3.698 -12.827 -15.927 1 93.16 239 VAL B CA 1
ATOM 4155 C C . VAL B 1 239 ? -3.715 -12.816 -14.4 1 93.16 239 VAL B C 1
ATOM 4157 O O . VAL B 1 239 ? -3.033 -13.62 -13.76 1 93.16 239 VAL B O 1
ATOM 4160 N N . ALA B 1 240 ? -4.437 -11.895 -13.84 1 94.43 240 ALA B N 1
ATOM 4161 C CA . ALA B 1 240 ? -4.587 -11.829 -12.389 1 94.43 240 ALA B CA 1
ATOM 4162 C C . ALA B 1 240 ? -5.998 -12.227 -11.965 1 94.43 240 ALA B C 1
ATOM 4164 O O . ALA B 1 240 ? -6.958 -12.02 -12.71 1 94.43 240 ALA B O 1
ATOM 4165 N N . LEU B 1 241 ? -6.071 -12.886 -10.812 1 93.05 241 LEU B N 1
ATOM 4166 C CA . LEU B 1 241 ? -7.357 -13.006 -10.133 1 93.05 241 LEU B CA 1
ATOM 4167 C C . LEU B 1 241 ? -7.652 -11.761 -9.303 1 93.05 241 LEU B C 1
ATOM 4169 O O . LEU B 1 241 ? -7.101 -11.592 -8.213 1 93.05 241 LEU B O 1
ATOM 4173 N N . ALA B 1 242 ? -8.5 -10.909 -9.866 1 95.72 242 ALA B N 1
ATOM 4174 C CA . ALA B 1 242 ? -8.703 -9.603 -9.243 1 95.72 242 ALA B CA 1
ATOM 4175 C C . ALA B 1 242 ? -10.098 -9.497 -8.634 1 95.72 242 ALA B C 1
ATOM 4177 O O . ALA B 1 242 ? -11.08 -9.938 -9.235 1 95.72 242 ALA B O 1
ATOM 4178 N N . GLN B 1 243 ? -10.153 -8.914 -7.471 1 95.3 243 GLN B N 1
ATOM 4179 C CA . GLN B 1 243 ? -11.453 -8.593 -6.889 1 95.3 243 GLN B CA 1
ATOM 4180 C C . GLN B 1 243 ? -12.191 -7.555 -7.729 1 95.3 243 GLN B C 1
ATOM 4182 O O . GLN B 1 243 ? -11.58 -6.615 -8.241 1 95.3 243 GLN B O 1
ATOM 4187 N N . GLY B 1 244 ? -13.511 -7.721 -7.841 1 96.59 244 GLY B N 1
ATOM 4188 C CA . GLY B 1 244 ? -14.329 -6.785 -8.595 1 96.59 244 GLY B CA 1
ATOM 4189 C C . GLY B 1 244 ? -14.175 -5.349 -8.131 1 96.59 244 GLY B C 1
ATOM 4190 O O . GLY B 1 244 ? -14.072 -4.434 -8.951 1 96.59 244 GLY B O 1
ATOM 4191 N N . ILE B 1 245 ? -14.058 -5.146 -6.907 1 96.44 245 ILE B N 1
ATOM 4192 C CA . ILE B 1 245 ? -13.986 -3.812 -6.322 1 96.44 245 ILE B CA 1
ATOM 4193 C C . ILE B 1 245 ? -12.752 -3.083 -6.847 1 96.44 245 ILE B C 1
ATOM 4195 O O . ILE B 1 245 ? -12.766 -1.861 -7.008 1 96.44 245 ILE B O 1
ATOM 4199 N N . TYR B 1 246 ? -11.691 -3.828 -7.157 1 96.06 246 TYR B N 1
ATOM 4200 C CA . TYR B 1 246 ? -10.445 -3.208 -7.591 1 96.06 246 TYR B CA 1
ATOM 4201 C C . TYR B 1 246 ? -10.396 -3.087 -9.11 1 96.06 246 TYR B C 1
ATOM 4203 O O . TYR B 1 246 ? -9.793 -2.154 -9.645 1 96.06 246 TYR B O 1
ATOM 4211 N N . CYS B 1 247 ? -11.039 -3.984 -9.874 1 97.14 247 CYS B N 1
ATOM 4212 C CA . CYS B 1 247 ? -10.755 -4.036 -11.304 1 97.14 247 CYS B CA 1
ATOM 4213 C C . CYS B 1 247 ? -11.925 -3.489 -12.112 1 97.14 247 CYS B C 1
ATOM 4215 O O . CYS B 1 247 ? -11.8 -3.263 -13.317 1 97.14 247 CYS B O 1
ATOM 4217 N N . ALA B 1 248 ? -13.091 -3.186 -11.487 1 97.37 248 ALA B N 1
ATOM 4218 C CA . ALA B 1 248 ? -14.291 -2.749 -12.197 1 97.37 248 ALA B CA 1
ATOM 4219 C C . ALA B 1 248 ? -13.997 -1.537 -13.077 1 97.37 248 ALA B C 1
ATOM 4221 O O . ALA B 1 248 ? -14.326 -1.531 -14.265 1 97.37 248 ALA B O 1
ATOM 4222 N N . ARG B 1 249 ? -13.345 -0.586 -12.545 1 96.3 249 ARG B N 1
ATOM 4223 C CA . ARG B 1 249 ? -13.077 0.643 -13.285 1 96.3 249 ARG B CA 1
ATOM 4224 C C . ARG B 1 249 ? -12.178 0.373 -14.487 1 96.3 249 ARG B C 1
ATOM 4226 O O . ARG B 1 249 ? -12.398 0.922 -15.569 1 96.3 249 ARG B O 1
ATOM 4233 N N . ALA B 1 250 ? -11.175 -0.425 -14.269 1 96.77 250 ALA B N 1
ATOM 4234 C CA . ALA B 1 250 ? -10.253 -0.745 -15.356 1 96.77 250 ALA B CA 1
ATOM 4235 C C . ALA B 1 250 ? -10.956 -1.537 -16.456 1 96.77 250 ALA B C 1
ATOM 4237 O O . ALA B 1 250 ? -10.601 -1.427 -17.632 1 96.77 250 ALA B O 1
ATOM 4238 N N . LEU B 1 251 ? -11.938 -2.302 -16.075 1 96.79 251 LEU B N 1
ATOM 4239 C CA . LEU B 1 251 ? -12.747 -3.011 -17.06 1 96.79 251 LEU B CA 1
ATOM 4240 C C . LEU B 1 251 ? -13.659 -2.047 -17.811 1 96.79 251 LEU B C 1
ATOM 4242 O O . LEU B 1 251 ? -13.808 -2.149 -19.031 1 96.79 251 LEU B O 1
ATOM 4246 N N . GLU B 1 252 ? -14.178 -1.111 -17.081 1 96.09 252 GLU B N 1
ATOM 4247 C CA . GLU B 1 252 ? -15.058 -0.111 -17.678 1 96.09 252 GLU B CA 1
ATOM 4248 C C . GLU B 1 252 ? -14.306 0.751 -18.688 1 96.09 252 GLU B C 1
ATOM 4250 O O . GLU B 1 252 ? -14.845 1.092 -19.744 1 96.09 252 GLU B O 1
ATOM 4255 N N . ASP B 1 253 ? -13.066 1.027 -18.437 1 94.33 253 ASP B N 1
ATOM 4256 C CA . ASP B 1 253 ? -12.312 1.952 -19.278 1 94.33 253 ASP B CA 1
ATOM 4257 C C . ASP B 1 253 ? -11.508 1.201 -20.336 1 94.33 253 ASP B C 1
ATOM 4259 O O . ASP B 1 253 ? -10.746 1.809 -21.091 1 94.33 253 ASP B O 1
ATOM 4263 N N . GLY B 1 254 ? -11.558 -0.098 -20.288 1 94.38 254 GLY B N 1
ATOM 4264 C CA . GLY B 1 254 ? -10.961 -0.913 -21.334 1 94.38 254 GLY B CA 1
ATOM 4265 C C . GLY B 1 254 ? -9.491 -1.203 -21.1 1 94.38 254 GLY B C 1
ATOM 4266 O O . GLY B 1 254 ? -8.817 -1.764 -21.967 1 94.38 254 GLY B O 1
ATOM 4267 N N . ARG B 1 255 ? -8.995 -0.87 -20.016 1 96.1 255 ARG B N 1
ATOM 4268 C CA . ARG B 1 255 ? -7.601 -1.161 -19.698 1 96.1 255 ARG B CA 1
ATOM 4269 C C . ARG B 1 255 ? -7.407 -2.641 -19.388 1 96.1 255 ARG B C 1
ATOM 4271 O O . ARG B 1 255 ? -6.297 -3.164 -19.503 1 96.1 255 ARG B O 1
ATOM 4278 N N . LEU B 1 256 ? -8.542 -3.281 -18.906 1 96.56 256 LEU B N 1
ATOM 4279 C CA . LEU B 1 256 ? -8.564 -4.717 -18.649 1 96.56 256 LEU B CA 1
ATOM 4280 C C . LEU B 1 256 ? -9.738 -5.38 -19.36 1 96.56 256 LEU B C 1
ATOM 4282 O O . LEU B 1 256 ? -10.728 -4.719 -19.682 1 96.56 256 LEU B O 1
ATOM 4286 N N . VAL B 1 257 ? -9.529 -6.591 -19.597 1 94.89 257 VAL B N 1
ATOM 4287 C CA . VAL B 1 257 ? -10.613 -7.44 -20.077 1 94.89 257 VAL B CA 1
ATOM 4288 C C . VAL B 1 257 ? -10.656 -8.733 -19.266 1 94.89 257 VAL B C 1
ATOM 4290 O O . VAL B 1 257 ? -9.653 -9.132 -18.669 1 94.89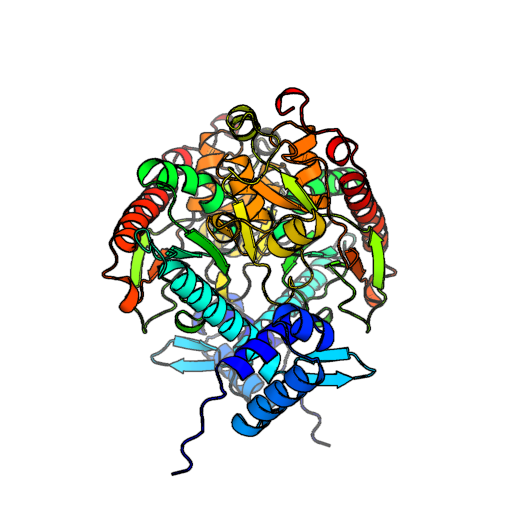 257 VAL B O 1
ATOM 4293 N N . ARG B 1 258 ? -11.789 -9.324 -19.229 1 93.3 258 ARG B N 1
ATOM 4294 C CA . ARG B 1 258 ? -11.916 -10.622 -18.574 1 93.3 258 ARG B CA 1
ATOM 4295 C C . ARG B 1 258 ? -11.294 -11.727 -19.421 1 93.3 258 ARG B C 1
ATOM 4297 O O . ARG B 1 258 ? -11.59 -11.844 -20.612 1 93.3 258 ARG B O 1
ATOM 4304 N N . ALA B 1 259 ? -10.476 -12.479 -18.822 1 90.48 259 ALA B N 1
ATOM 4305 C CA . ALA B 1 259 ? -9.807 -13.57 -19.527 1 90.48 259 ALA B CA 1
ATOM 4306 C C . ALA B 1 259 ? -10.675 -14.824 -19.547 1 90.48 259 ALA B C 1
ATOM 4308 O O . ALA B 1 259 ? -10.442 -15.735 -20.345 1 90.48 259 ALA B O 1
ATOM 4309 N N . ALA B 1 260 ? -11.581 -14.921 -18.627 1 87.43 260 ALA B N 1
ATOM 4310 C CA . ALA B 1 260 ? -12.548 -16.014 -18.557 1 87.43 260 ALA B CA 1
ATOM 4311 C C . ALA B 1 260 ? -13.897 -15.521 -18.042 1 87.43 260 ALA B C 1
ATOM 4313 O O . ALA B 1 260 ? -13.96 -14.559 -17.272 1 87.43 260 ALA B O 1
ATOM 4314 N N . ALA B 1 261 ? -14.92 -16.188 -18.376 1 86.21 261 ALA B N 1
ATOM 4315 C CA . ALA B 1 261 ? -16.274 -15.801 -17.989 1 86.21 261 ALA B CA 1
ATOM 4316 C C . ALA B 1 261 ? -16.55 -16.154 -16.53 1 86.21 261 ALA B C 1
ATOM 4318 O O . ALA B 1 261 ? -17.317 -15.466 -15.852 1 86.21 261 ALA B O 1
ATOM 4319 N N . GLN B 1 262 ? -15.906 -17.146 -16.085 1 88 262 GLN B N 1
ATOM 4320 C CA . GLN B 1 262 ? -16.154 -17.647 -14.737 1 88 262 GLN B CA 1
ATOM 4321 C C . GLN B 1 262 ? -15.597 -16.693 -13.685 1 88 262 GLN B C 1
ATOM 4323 O O . GLN B 1 262 ? -14.567 -16.051 -13.903 1 88 262 GLN B O 1
ATOM 4328 N N . SER B 1 263 ? -16.272 -16.56 -12.636 1 91.31 263 SER B N 1
ATOM 4329 C CA . SER B 1 263 ? -15.814 -15.858 -11.44 1 91.31 263 SER B CA 1
ATOM 4330 C C . SER B 1 263 ? -15.91 -16.749 -10.206 1 91.31 263 SER B C 1
ATOM 4332 O O . SER B 1 263 ? -16.58 -17.783 -10.231 1 91.31 263 SER B O 1
ATOM 4334 N N . LEU B 1 264 ? -15.195 -16.424 -9.221 1 91.13 264 LEU B N 1
ATOM 4335 C CA . LEU B 1 264 ? -15.248 -17.133 -7.947 1 91.13 264 LEU B CA 1
ATOM 4336 C C . LEU B 1 264 ? -15.674 -16.196 -6.822 1 91.13 264 LEU B C 1
ATOM 4338 O O . LEU B 1 264 ? -14.998 -15.203 -6.546 1 91.13 264 LEU B O 1
ATOM 4342 N N . GLU B 1 265 ? -16.739 -16.557 -6.195 1 91.14 265 GLU B N 1
ATOM 4343 C CA . GLU B 1 265 ? -17.251 -15.739 -5.1 1 91.14 265 GLU B CA 1
ATOM 4344 C C . GLU B 1 265 ? -16.297 -15.75 -3.909 1 91.14 265 GLU B C 1
ATOM 4346 O O . GLU B 1 265 ? -15.75 -16.797 -3.555 1 91.14 265 GLU B O 1
ATOM 4351 N N . LEU B 1 266 ? -16.141 -14.595 -3.307 1 89.64 266 LEU B N 1
ATOM 4352 C CA . LEU B 1 266 ? -15.329 -14.495 -2.099 1 89.64 266 LEU B CA 1
ATOM 4353 C C . LEU B 1 266 ? -16.061 -15.089 -0.901 1 89.64 266 LEU B C 1
ATOM 4355 O O . LEU B 1 266 ? -17.279 -14.939 -0.775 1 89.64 266 LEU B O 1
ATOM 4359 N N . ARG B 1 267 ? -15.274 -15.641 -0.029 1 84.63 267 ARG B N 1
ATOM 4360 C CA . ARG B 1 267 ? -15.857 -16.328 1.119 1 84.63 267 ARG B CA 1
ATOM 4361 C C . ARG B 1 267 ? -16.34 -15.331 2.167 1 84.63 267 ARG B C 1
ATOM 4363 O O . ARG B 1 267 ? -17.301 -15.6 2.89 1 84.63 267 ARG B O 1
ATOM 4370 N N . GLN B 1 268 ? -15.663 -14.27 2.213 1 87.88 268 GLN B N 1
ATOM 4371 C CA . GLN B 1 268 ? -15.994 -13.262 3.214 1 87.88 268 GLN B CA 1
ATOM 4372 C C . GLN B 1 268 ? -16.509 -11.984 2.559 1 87.88 268 GLN B C 1
ATOM 4374 O O . GLN B 1 268 ? -16.11 -11.648 1.442 1 87.88 268 GLN B O 1
ATOM 4379 N N . PRO B 1 269 ? -17.365 -11.299 3.211 1 93.64 269 PRO B N 1
ATOM 4380 C CA . PRO B 1 269 ? -17.811 -9.988 2.732 1 93.64 269 PRO B CA 1
ATOM 4381 C C . PRO B 1 269 ? -16.858 -8.861 3.125 1 93.64 269 PRO B C 1
ATOM 4383 O O . PRO B 1 269 ? -15.992 -9.052 3.983 1 93.64 269 PRO B O 1
ATOM 4386 N N . TYR B 1 270 ? -16.968 -7.78 2.443 1 95.34 270 TYR B N 1
ATOM 4387 C CA . TYR B 1 270 ? -16.403 -6.541 2.966 1 95.34 270 TYR B CA 1
ATOM 4388 C C . TYR B 1 270 ? -17.254 -5.99 4.104 1 95.34 270 TYR B C 1
ATOM 4390 O O . TYR B 1 270 ? -18.485 -6.005 4.03 1 95.34 270 TYR B O 1
ATOM 4398 N N . CYS B 1 271 ? -16.578 -5.562 5.123 1 96.31 271 CYS B N 1
ATOM 4399 C CA . CYS B 1 271 ? -17.258 -5.113 6.333 1 96.31 271 CYS B CA 1
ATOM 4400 C C . CYS B 1 271 ? -16.836 -3.696 6.703 1 96.31 271 CYS B C 1
ATOM 4402 O O . CYS B 1 271 ? -15.698 -3.297 6.449 1 96.31 271 CYS B O 1
ATOM 4404 N N . LEU B 1 272 ? -17.758 -3.011 7.223 1 97.23 272 LEU B N 1
ATOM 4405 C CA . LEU B 1 272 ? -17.501 -1.678 7.758 1 97.23 272 LEU B CA 1
ATOM 4406 C C . LEU B 1 272 ? -17.662 -1.661 9.274 1 97.23 272 LEU B C 1
ATOM 4408 O O . LEU B 1 272 ? -18.686 -2.103 9.799 1 97.23 272 LEU B O 1
ATOM 4412 N N . THR B 1 273 ? -16.627 -1.234 9.939 1 97.21 273 THR B N 1
ATOM 4413 C CA . THR B 1 273 ? -16.633 -1.138 11.394 1 97.21 273 THR B CA 1
ATOM 4414 C C . THR B 1 273 ? -16.541 0.319 11.84 1 97.21 273 THR B C 1
ATOM 4416 O O . THR B 1 273 ? -15.644 1.049 11.413 1 97.21 273 THR B O 1
ATOM 4419 N N . ILE B 1 274 ? -17.456 0.761 12.662 1 96.09 274 ILE B N 1
ATOM 4420 C CA . ILE B 1 274 ? -17.499 2.112 13.211 1 96.09 274 ILE B CA 1
ATOM 4421 C C . ILE B 1 274 ? -17.609 2.048 14.732 1 96.09 274 ILE B C 1
ATOM 4423 O O . ILE B 1 274 ? -18.639 1.633 15.269 1 96.09 274 ILE B O 1
ATOM 4427 N N . PRO B 1 275 ? -16.546 2.429 15.365 1 90.69 275 PRO B N 1
ATOM 4428 C CA . PRO B 1 275 ? -16.642 2.42 16.827 1 90.69 275 PRO B CA 1
ATOM 4429 C C . PRO B 1 275 ? -17.753 3.328 17.35 1 90.69 275 PRO B C 1
ATOM 4431 O O . PRO B 1 275 ? -18.103 4.318 16.703 1 90.69 275 PRO B O 1
ATOM 4434 N N . GLU B 1 276 ? -18.2 3.073 18.572 1 88.31 276 GLU B N 1
ATOM 4435 C CA . GLU B 1 276 ? -19.327 3.787 19.164 1 88.31 276 GLU B CA 1
ATOM 4436 C C . GLU B 1 276 ? -19.034 5.28 19.284 1 88.31 276 GLU B C 1
ATOM 4438 O O . GLU B 1 276 ? -19.916 6.111 19.06 1 88.31 276 GLU B O 1
ATOM 4443 N N . ARG B 1 277 ? -17.884 5.631 19.56 1 82.91 277 ARG B N 1
ATOM 4444 C CA . ARG B 1 277 ? -17.502 7.024 19.767 1 82.91 277 ARG B CA 1
ATOM 4445 C C . ARG B 1 277 ? -17.694 7.84 18.492 1 82.91 277 ARG B C 1
ATOM 4447 O O . ARG B 1 277 ? -17.891 9.055 18.55 1 82.91 277 ARG B O 1
ATOM 4454 N N . SER B 1 278 ? -17.639 7.128 17.374 1 87.87 278 SER B N 1
ATOM 4455 C CA . SER B 1 278 ? -17.688 7.82 16.09 1 87.87 278 SER B CA 1
ATOM 4456 C C . SER B 1 278 ? -19.08 7.743 15.473 1 87.87 278 SER B C 1
ATOM 4458 O O . SER B 1 278 ? -19.406 8.51 14.565 1 87.87 278 SER B O 1
ATOM 4460 N N . ALA B 1 279 ? -19.893 6.901 15.965 1 87.99 279 ALA B N 1
ATOM 4461 C CA . ALA B 1 279 ? -21.156 6.548 15.321 1 87.99 279 ALA B CA 1
ATOM 4462 C C . ALA B 1 279 ? -22.111 7.738 15.299 1 87.99 279 ALA B C 1
ATOM 4464 O O . ALA B 1 279 ? -22.981 7.827 14.429 1 87.99 279 ALA B O 1
ATOM 4465 N N . ARG B 1 280 ? -21.945 8.7 16.131 1 84.97 280 ARG B N 1
ATOM 4466 C CA . ARG B 1 280 ? -22.909 9.791 16.234 1 84.97 280 ARG B CA 1
ATOM 4467 C C . ARG B 1 280 ? -22.448 11.006 15.434 1 84.97 280 ARG B C 1
ATOM 4469 O O . ARG B 1 280 ? -23.188 11.982 15.297 1 84.97 280 ARG B O 1
ATOM 4476 N N . ARG B 1 281 ? -21.259 10.96 14.914 1 84.65 281 ARG B N 1
ATOM 4477 C CA . ARG B 1 281 ? -20.733 12.091 14.157 1 84.65 281 ARG B CA 1
ATOM 4478 C C . ARG B 1 281 ? -21.32 12.128 12.75 1 84.65 281 ARG B C 1
ATOM 4480 O O . ARG B 1 281 ? -21.25 11.14 12.016 1 84.65 281 ARG B O 1
ATOM 4487 N N . ASP B 1 282 ? -21.811 13.237 12.321 1 84.67 282 ASP B N 1
ATOM 4488 C CA . ASP B 1 282 ? -22.496 13.4 11.042 1 84.67 282 ASP B CA 1
ATOM 4489 C C . ASP B 1 282 ? -21.567 13.072 9.876 1 84.67 282 ASP B C 1
ATOM 4491 O O . ASP B 1 282 ? -21.979 12.429 8.909 1 84.67 282 ASP B O 1
ATOM 4495 N N . ILE B 1 283 ? -20.334 13.488 10.012 1 88.29 283 ILE B N 1
ATOM 4496 C CA . ILE B 1 283 ? -19.383 13.297 8.922 1 88.29 283 ILE B CA 1
ATOM 4497 C C . ILE B 1 283 ? -19.099 11.808 8.739 1 88.29 283 ILE B C 1
ATOM 4499 O O . ILE B 1 283 ? -18.868 11.347 7.619 1 88.29 283 ILE B O 1
ATOM 4503 N N . VAL B 1 284 ? -19.174 11.028 9.809 1 92.1 284 VAL B N 1
ATOM 4504 C CA . VAL B 1 284 ? -18.933 9.591 9.742 1 92.1 284 VAL B CA 1
ATOM 4505 C C . VAL B 1 284 ? -20.094 8.905 9.024 1 92.1 284 VAL B C 1
ATOM 4507 O O . VAL B 1 284 ? -19.88 8.046 8.166 1 92.1 284 VAL B O 1
ATOM 4510 N N . GLY B 1 285 ? -21.282 9.327 9.392 1 92.97 285 GLY B N 1
ATOM 4511 C CA . GLY B 1 285 ? -22.454 8.8 8.711 1 92.97 285 GLY B CA 1
ATOM 4512 C C . GLY B 1 285 ? -22.467 9.102 7.225 1 92.97 285 GLY B C 1
ATOM 4513 O O . GLY B 1 285 ? -22.79 8.234 6.412 1 92.97 285 GLY B O 1
ATOM 4514 N N . ALA B 1 286 ? -22.108 10.301 6.899 1 92.55 286 ALA B N 1
ATOM 4515 C CA . ALA B 1 286 ? -22.07 10.711 5.498 1 92.55 286 ALA B CA 1
ATOM 4516 C C . ALA B 1 286 ? -21.011 9.928 4.727 1 92.55 286 ALA B C 1
ATOM 4518 O O . ALA B 1 286 ? -21.254 9.484 3.602 1 92.55 286 ALA B O 1
ATOM 4519 N N . PHE B 1 287 ? -19.851 9.813 5.333 1 94.97 287 PHE B N 1
ATOM 4520 C CA . PHE B 1 287 ? -18.773 9.087 4.674 1 94.97 287 PHE B CA 1
ATOM 4521 C C . PHE B 1 287 ? -19.135 7.616 4.504 1 94.97 287 PHE B C 1
ATOM 4523 O O . PHE B 1 287 ? -18.854 7.018 3.464 1 94.97 287 PHE B O 1
ATOM 4530 N N . ARG B 1 288 ? -19.738 7.061 5.51 1 96.42 288 ARG B N 1
ATOM 4531 C CA . ARG B 1 288 ? -20.198 5.678 5.445 1 96.42 288 ARG B CA 1
ATOM 4532 C C . ARG B 1 288 ? -21.128 5.466 4.255 1 96.42 288 ARG B C 1
ATOM 4534 O O . ARG B 1 288 ? -20.939 4.532 3.472 1 96.42 288 ARG B O 1
ATOM 4541 N N . GLN B 1 289 ? -22.105 6.284 4.162 1 96.16 289 GLN B N 1
ATOM 4542 C CA . GLN B 1 289 ? -23.073 6.15 3.078 1 96.16 289 GLN B CA 1
ATOM 4543 C C . GLN B 1 289 ? -22.39 6.249 1.716 1 96.16 289 GLN B C 1
ATOM 4545 O O . GLN B 1 289 ? -22.654 5.44 0.824 1 96.16 289 GLN B O 1
ATOM 4550 N N . TRP B 1 290 ? -21.531 7.175 1.573 1 96.02 290 TRP B N 1
ATOM 4551 C CA . TRP B 1 290 ? -20.801 7.377 0.326 1 96.02 290 TRP B CA 1
ATOM 4552 C C . TRP B 1 290 ? -19.912 6.177 0.015 1 96.02 290 TRP B C 1
ATOM 4554 O O . TRP B 1 290 ? -19.931 5.656 -1.103 1 96.02 290 TRP B O 1
ATOM 4564 N N . LEU B 1 291 ? -19.141 5.741 0.981 1 96.99 291 LEU B N 1
ATOM 4565 C CA . LEU B 1 291 ? -18.194 4.645 0.809 1 96.99 291 LEU B CA 1
ATOM 4566 C C . LEU B 1 291 ? -18.917 3.355 0.436 1 96.99 291 LEU B C 1
ATOM 4568 O O . LEU B 1 291 ? -18.479 2.63 -0.46 1 96.99 291 LEU B O 1
ATOM 4572 N N . VAL B 1 292 ? -20.002 3.104 1.122 1 97.88 292 VAL B N 1
ATOM 4573 C CA . VAL B 1 292 ? -20.803 1.923 0.814 1 97.88 292 VAL B CA 1
ATOM 4574 C C . VAL B 1 292 ? -21.319 2.008 -0.621 1 97.88 292 VAL B C 1
ATOM 4576 O O . VAL B 1 292 ? -21.271 1.025 -1.364 1 97.88 292 VAL B O 1
ATOM 4579 N N . GLY B 1 293 ? -21.78 3.188 -0.962 1 97.65 293 GLY B N 1
ATOM 4580 C CA . GLY B 1 293 ? -22.23 3.392 -2.33 1 97.65 293 GLY B CA 1
ATOM 4581 C C . GLY B 1 293 ? -21.155 3.106 -3.361 1 97.65 293 GLY B C 1
ATOM 4582 O O . GLY B 1 293 ? -21.416 2.454 -4.374 1 97.65 293 GLY B O 1
ATOM 4583 N N . GLU B 1 294 ? -19.944 3.564 -3.155 1 97.09 294 GLU B N 1
ATOM 4584 C CA . GLU B 1 294 ? -18.826 3.339 -4.065 1 97.09 294 GLU B CA 1
ATOM 4585 C C . GLU B 1 294 ? -18.49 1.854 -4.171 1 97.09 294 GLU B C 1
ATOM 4587 O O . GLU B 1 294 ? -18.222 1.35 -5.263 1 97.09 294 GLU B O 1
ATOM 4592 N N . CYS B 1 295 ? -18.505 1.143 -3.002 1 97.9 295 CYS B N 1
ATOM 4593 C CA . CYS B 1 295 ? -18.198 -0.283 -2.988 1 97.9 295 CYS B CA 1
ATOM 4594 C C . CYS B 1 295 ? -19.245 -1.074 -3.764 1 97.9 295 CYS B C 1
ATOM 4596 O O . CYS B 1 295 ? -18.902 -1.914 -4.599 1 97.9 295 CYS B O 1
ATOM 4598 N N . VAL B 1 296 ? -20.501 -0.744 -3.522 1 97.76 296 VAL B N 1
ATOM 4599 C CA . VAL B 1 296 ? -21.599 -1.455 -4.17 1 97.76 296 VAL B CA 1
ATOM 4600 C C . VAL B 1 296 ? -21.579 -1.177 -5.671 1 97.76 296 VAL B C 1
ATOM 4602 O O . VAL B 1 296 ? -21.751 -2.092 -6.48 1 97.76 296 VAL B O 1
ATOM 4605 N N . ARG B 1 297 ? -21.346 0.03 -6.038 1 96.88 297 ARG B N 1
ATOM 4606 C CA . ARG B 1 297 ? -21.274 0.394 -7.45 1 96.88 297 ARG B CA 1
ATOM 4607 C C . ARG B 1 297 ? -20.173 -0.386 -8.161 1 96.88 297 ARG B C 1
ATOM 4609 O O . ARG B 1 297 ? -20.367 -0.861 -9.282 1 96.88 297 ARG B O 1
ATOM 4616 N N . ALA B 1 298 ? -19.051 -0.507 -7.52 1 96.97 298 ALA B N 1
ATOM 4617 C CA . ALA B 1 298 ? -17.924 -1.213 -8.125 1 96.97 298 ALA B CA 1
ATOM 4618 C C . ALA B 1 298 ? -18.231 -2.699 -8.286 1 96.97 298 ALA B C 1
ATOM 4620 O O . ALA B 1 298 ? -18.029 -3.268 -9.361 1 96.97 298 ALA B O 1
ATOM 4621 N N . VAL B 1 299 ? -18.788 -3.324 -7.26 1 96.95 299 VAL B N 1
ATOM 4622 C CA . VAL B 1 299 ? -19.011 -4.766 -7.24 1 96.95 299 VAL B CA 1
ATOM 4623 C C . VAL B 1 299 ? -20.158 -5.125 -8.181 1 96.95 299 VAL B C 1
ATOM 4625 O O . VAL B 1 299 ? -20.19 -6.224 -8.74 1 96.95 299 VAL B O 1
ATOM 4628 N N . LYS B 1 300 ? -21.039 -4.196 -8.428 1 96.44 300 LYS B N 1
ATOM 4629 C CA . LYS B 1 300 ? -22.201 -4.452 -9.274 1 96.44 300 LYS B CA 1
ATOM 4630 C C . LYS B 1 300 ? -21.999 -3.88 -10.674 1 96.44 300 LYS B C 1
ATOM 4632 O O . LYS B 1 300 ? -22.949 -3.781 -11.454 1 96.44 300 LYS B O 1
ATOM 4637 N N . SER B 1 301 ? -20.841 -3.462 -10.934 1 96.67 301 SER B N 1
ATOM 4638 C CA . SER B 1 301 ? -20.559 -2.909 -12.255 1 96.67 301 SER B CA 1
ATOM 4639 C C . SER B 1 301 ? -20.932 -3.894 -13.358 1 96.67 301 SER B C 1
ATOM 4641 O O . SER B 1 301 ? -20.57 -5.071 -13.295 1 96.67 301 SER B O 1
ATOM 4643 N N . PRO B 1 302 ? -21.576 -3.465 -14.402 1 94.63 302 PRO B N 1
ATOM 4644 C CA . PRO B 1 302 ? -21.909 -4.344 -15.525 1 94.63 302 PRO B CA 1
ATOM 4645 C C . PRO B 1 302 ? -20.672 -4.905 -16.223 1 94.63 302 PRO B C 1
ATOM 4647 O O . PRO B 1 302 ? -20.737 -5.969 -16.843 1 94.63 302 PRO B O 1
ATOM 4650 N N . ALA B 1 303 ? -19.554 -4.238 -16.099 1 94.58 303 ALA B N 1
ATOM 4651 C CA . ALA B 1 303 ? -18.316 -4.657 -16.75 1 94.58 303 ALA B CA 1
ATOM 4652 C C . ALA B 1 303 ? -17.812 -5.976 -16.172 1 94.58 303 ALA B C 1
ATOM 4654 O O . ALA B 1 303 ? -17.036 -6.688 -16.815 1 94.58 303 ALA B O 1
ATOM 4655 N N . LEU B 1 304 ? -18.207 -6.234 -14.943 1 94.21 304 LEU B N 1
ATOM 4656 C CA . LEU B 1 304 ? -17.777 -7.468 -14.295 1 94.21 304 LEU B CA 1
ATOM 4657 C C . LEU B 1 304 ? -18.539 -8.667 -14.849 1 94.21 304 LEU B C 1
ATOM 4659 O O . LEU B 1 304 ? -18.09 -9.808 -14.718 1 94.21 304 LEU B O 1
ATOM 4663 N N . GLY B 1 305 ? -19.807 -8.467 -15.346 1 84.93 305 GLY B N 1
ATOM 4664 C CA . GLY B 1 305 ? -20.654 -9.524 -15.876 1 84.93 305 GLY B CA 1
ATOM 4665 C C . GLY B 1 305 ? -20.435 -9.779 -17.355 1 84.93 305 GLY B C 1
ATOM 4666 O O . GLY B 1 305 ? -20.888 -10.793 -17.89 1 84.93 305 GLY B O 1
ATOM 4667 N N . THR B 1 306 ? -19.997 -8.782 -18.095 1 65.59 306 THR B N 1
ATOM 4668 C CA . THR B 1 306 ? -19.927 -8.867 -19.55 1 65.59 306 THR B CA 1
ATOM 4669 C C . THR B 1 306 ? -19.004 -10.002 -19.981 1 65.59 306 THR B C 1
ATOM 4671 O O . THR B 1 306 ? -17.987 -10.262 -19.334 1 65.59 306 THR B O 1
ATOM 4674 N N . GLN B 1 307 ? -19.578 -10.895 -20.936 1 58.05 307 GLN B N 1
ATOM 4675 C CA . GLN B 1 307 ? -18.892 -12.033 -21.538 1 58.05 307 GLN B CA 1
ATOM 4676 C C . GLN B 1 307 ? -17.491 -11.649 -22.004 1 58.05 307 GLN B C 1
ATOM 4678 O O . GLN B 1 307 ? -17.248 -10.498 -22.373 1 58.05 307 GLN B O 1
ATOM 4683 N N . PRO B 1 308 ? -16.545 -12.519 -21.805 1 55.87 308 PRO B N 1
ATOM 4684 C CA . PRO B 1 308 ? -15.203 -12.331 -22.361 1 55.87 308 PRO B CA 1
ATOM 4685 C C . PRO B 1 308 ? -15.228 -11.808 -23.796 1 55.87 308 PRO B C 1
ATOM 4687 O O . PRO B 1 308 ? -16.204 -12.023 -24.519 1 55.87 308 PRO B O 1
ATOM 4690 N N . SER B 1 309 ? -14.596 -10.713 -24.091 1 47.49 309 SER B N 1
ATOM 4691 C CA . SER B 1 309 ? -14.599 -10.196 -25.456 1 47.49 309 SER B CA 1
ATOM 4692 C C . SER B 1 309 ? -14.734 -11.322 -26.474 1 47.49 309 SER B C 1
ATOM 4694 O O . SER B 1 309 ? -14.174 -12.405 -26.288 1 47.49 309 SER B O 1
ATOM 4696 N N . GLU B 1 310 ? -15.876 -11.324 -27.192 1 42.28 310 GLU B N 1
ATOM 4697 C CA . GLU B 1 310 ? -16.131 -12.233 -28.306 1 42.28 310 GLU B CA 1
ATOM 4698 C C . GLU B 1 310 ? -14.827 -12.701 -28.946 1 42.28 310 GLU B C 1
ATOM 4700 O O . GLU B 1 310 ? -14.781 -13.765 -29.566 1 42.28 310 GLU B O 1
ATOM 4705 N N . LYS B 1 311 ? -13.904 -11.88 -29.095 1 39.75 311 LYS B N 1
ATOM 4706 C CA . LYS B 1 311 ? -12.759 -12.292 -29.902 1 39.75 311 LYS B CA 1
ATOM 4707 C C . LYS B 1 311 ? -11.952 -13.378 -29.196 1 39.75 311 LYS B C 1
ATOM 4709 O O . LYS B 1 311 ? -10.925 -13.827 -29.709 1 39.75 311 LYS B O 1
ATOM 4714 N N . LEU B 1 312 ? -12.144 -13.501 -28.027 1 37.55 312 LEU B N 1
ATOM 4715 C CA . LEU B 1 312 ? -11.4 -14.584 -27.394 1 37.55 312 LEU B CA 1
ATOM 4716 C C . LEU B 1 312 ? -12.084 -15.926 -27.633 1 37.55 312 LEU B C 1
ATOM 4718 O O . LEU B 1 312 ? -11.586 -16.967 -27.199 1 37.55 312 LEU B O 1
ATOM 4722 N N . VAL B 1 313 ? -13.403 -15.936 -27.95 1 28.96 313 VAL B N 1
ATOM 4723 C CA . VAL B 1 313 ? -13.962 -17.174 -28.482 1 28.96 313 VAL B CA 1
ATOM 4724 C C . VAL B 1 313 ? -13.61 -17.307 -29.962 1 28.96 313 VAL B C 1
ATOM 4726 O O . VAL B 1 313 ? -13.763 -16.356 -30.731 1 28.96 313 VAL B O 1
#

Sequence (626 aa):
MIMATLPSLRGLQAFEAAARTGSFAAAAEELSISAAAVSQLIRTVEEQMGRKLFHRINRRVVLTEAGVEMLPRLSMAFREISSVARDVGGDAFRPRLVVSVPPSMAMGWLSERIVSFIASRGAADISLRGDDDPVPFDPELIDIRLSYGPHYREHPTEEIVRDAVYPVCAPTLASATGSESLAGLPLIHTDWGPTGASFPSWRNWFAAAGSEPGRAAQRGLSANSSRAALDLAISGLGVALAQGIYCARALEDGRLVRAAAQSLELRQPYCLTIPERSARRDIVGAFRQWLVGECVRAVKSPALGTQPSEKLVMIMATLPSLRGLQAFEAAARTGSFAAAAEELSISAAAVSQLIRTVEEQMGRKLFHRINRRVVLTEAGVEMLPRLSMAFREISSVARDVGGDAFRPRLVVSVPPSMAMGWLSERIVSFIASRGAADISLRGDDDPVPFDPELIDIRLSYGPHYREHPTEEIVRDAVYPVCAPTLASATGSESLAGLPLIHTDWGPTGASFPSWRNWFAAAGSEPGRAAQRGLSANSSRAALDLAISGLGVALAQGIYCARALEDGRLVRAAAQSLELRQPYCLTIPERSARRDIVGAFRQWLVGECVRAVKSPALGTQPSEKLV

Nearest PDB structures (foldseek):
  5y9s-assembly1_C  TM=4.880E-01  e=7.172E-16  Vibrio vulnificus CMCP6
  8sbf-assembly1_D  TM=4.893E-01  e=4.489E-15  Acinetobacter baylyi ADP1
  5y9s-assembly1_B  TM=4.846E-01  e=8.111E-15  Vibrio vulnificus CMCP6
  6g1b-assembly1_J-2  TM=4.500E-01  e=9.731E-14  Corynebacterium glutamicum
  7d98-assembly1_Q  TM=4.521E-01  e=3.794E-13  Cupriavidus necator

Foldseek 3Di:
DPPLPQQDLVLLQLLLLCAVVQALCRSCVVVVHHSVVSVVSPVSNCVSVVHHQFDCDPRTTHGDPVVVVVNLLSVQVVVQVVLVVVVPDDDDSLDEAEEEEAQLCLPPPCVVVCVVVCVVPHDGRYHYHHDDPPDDCPSNVHFKYKDFADRCPVFDKDFQDWWWWFWKAFPVLLLVPLALDLQPWAEEFEALDPSCPQPDAVCNVCVVVVHHNDVRSVDDHYDPDLNVSVVCRLVGRTIYGHIQLNCQVVLVVRSMFTSHQDIGIGPTGIMMTGGPVNVPPPVSVSVVVVVSVSSVCSRPRVSNNDGTPPSSD/DPPLPQQDLVLLQLLLLCAVVQALCRSCVVVVHHSVVSVVSPVSNCVSVVHHQFDCDPRTTHGDPVVVVVNLLSVLVVVQVVLVVVVPDDDDSLDEAEEEEAQLCLPPPCVVVCVVVCVVPHDGRYHYHHDDPPDDCVSNVHFKYKDFADRCPVFDKDFQDWWWWFWKAFPVLLLVPLALDLQPWAEEFEALDPSCPQPDAVCNVCVVVVHHNDVRSVDDHYDPDLNVSVVCRLVGRTIYGHIQLNCQVVLVVRSMFTSHQDIGIGPTGIMMTGGPVNVPPPSSVSVVVVVSVSSVCSRPRVSNNDGTPPSSD

InterPro domains:
  IPR000847 LysR, HTH, N-terminal domain [PF00126] (9-67)
  IPR000847 LysR, HTH, N-terminal domain [PS50931] (7-64)
  IPR005119 LysR, substrate-binding [PF03466] (93-294)
  IPR036388 Winged helix-like DNA-binding domain superfamily [G3DSA:1.10.10.10] (8-90)
  IPR036390 Winged helix DNA-binding domain superfamily [SSF46785] (7-114)
  IPR058163 LysR-type transcriptional regulator, proteobacterial-type [PTHR30537] (5-299)

pLDDT: mean 79.58, std 17.06, range [20.85, 97.92]

Solvent-accessible surface area (backbone atoms only — not comparable to full-atom values): 32803 Å² total; per-residue (Å²): 130,81,72,71,57,69,56,48,69,66,18,51,48,35,39,36,38,19,64,46,63,39,23,49,59,57,21,8,62,74,69,72,47,48,41,67,52,32,51,48,30,33,49,49,30,22,58,52,67,72,42,64,39,57,40,82,51,98,91,37,53,37,67,27,74,59,25,60,63,43,38,62,36,46,46,42,48,49,49,47,45,48,50,46,58,61,28,66,49,92,72,84,60,66,73,67,45,28,39,34,24,40,44,45,40,29,42,60,57,44,31,64,48,47,56,62,57,39,71,71,71,38,94,61,27,35,36,44,30,50,43,66,84,83,71,65,45,74,59,64,58,44,36,35,34,46,39,84,30,88,83,50,83,92,34,58,65,43,80,73,48,72,46,33,32,34,38,27,20,9,52,73,48,51,65,68,48,59,55,62,54,68,83,79,45,52,32,38,40,66,48,51,54,76,85,29,43,68,52,81,44,64,61,56,48,23,52,72,69,73,40,76,62,53,78,48,66,78,43,44,38,30,14,48,36,69,42,26,34,48,38,32,10,52,71,48,67,22,35,21,74,36,44,31,67,75,42,26,64,39,34,66,74,56,48,29,36,49,57,41,73,65,66,45,74,46,82,50,35,35,20,42,35,39,37,77,90,35,62,79,40,66,69,48,52,51,48,48,55,51,51,50,49,53,49,48,51,28,51,64,32,66,57,73,70,54,68,36,61,64,75,30,102,129,80,72,72,57,70,56,50,68,65,18,51,48,34,39,35,37,18,64,49,61,39,25,51,58,57,21,7,62,73,68,71,49,49,41,67,53,33,52,49,30,33,48,48,30,21,60,54,66,71,41,64,39,58,41,80,51,97,90,37,53,37,67,27,74,60,24,59,62,44,39,60,36,47,45,41,47,48,48,46,46,48,50,46,57,62,28,66,47,88,76,85,59,68,74,66,46,26,39,34,25,40,43,47,40,30,41,61,55,46,32,63,50,46,56,62,56,38,70,71,71,39,94,61,28,35,35,44,33,50,44,65,82,84,68,65,44,73,60,62,56,44,38,34,35,48,37,83,31,89,84,51,81,92,34,58,66,43,80,73,46,72,46,33,32,33,38,26,20,9,52,72,46,52,65,70,50,58,54,61,54,69,80,80,45,52,29,38,42,67,49,52,53,79,86,28,42,67,53,81,44,63,62,55,49,23,52,74,68,74,39,75,62,52,80,47,65,78,42,43,38,31,15,47,34,68,43,25,34,48,36,32,10,52,70,46,69,21,35,21,75,36,44,31,67,76,42,25,65,40,34,66,71,56,48,27,38,47,57,41,74,65,65,44,74,48,83,51,35,35,22,42,35,38,36,76,91,34,63,78,39,66,69,50,52,53,48,48,55,52,51,51,50,54,49,48,52,28,51,63,32,67,57,73,68,55,68,35,60,67,74,28,104

Organism: Mesorhizobium plurifarium (NCBI:txid69974)